Protein AF-A0A402D3V8-F1 (afdb_monomer_lite)

Foldseek 3Di:
DEWEAELLRKTKDFDWPVQVVLLVVQDPPVLVQVLQCVQWVFHWDADDDPVSVVCVVTTVGIIMTNGQWDDDPFKTKGWGHNVSCLVSCVSSVNFKDKYKYFYDPAPPKDKPLFDWDADPVRGTITIDMDGNDCPDDDPSVVVDPDPDRGIIMIMGGDDPVLVCQQVVQLCCLLCVLLVVLLVLLVVLVVCVVVVVDDLLVSVVVSVVVLVVSLLSSLLSLLLSLQPSPVVSNVSHVDDDPPPFAVSLCCSQLSSLVSSLSSQLSNLVSVCVVDPPLPDSVCSNLVSVLVSLQCVLVSLQSSLLSCCVPDVVVSVVSNVVSVVSNVVSCVSPWAFWFWFDDDDLQVLQQLLCVVLVHDREIEIEHDGSVLQAQDWAQDPPRYIYGRPNVQVQAFPLLVSLRSQLRSLCVSVVVVVVLVVLVVVLVVVLSVLVVVCVVVVPRSSVNSVVNSVSVLVSQQVQLVSLQVSSLSSLVRSCVSRVCLLSNLLSLLLSCVSSPHDQDDDPVCSSNHSHHRSVVSLVSSCVSSVHDPVSSVVSNVSSVDGHDHHGGDRPRDPPPDGGDID

Radius of gyration: 33.81 Å; chains: 1; bounding box: 90×53×95 Å

Sequence (563 aa):
MRVVVDRQGWAMVMLDRDGGDALLASSSPAEVDRALARSIGGSVRPLGGWSGRQMARNWSVVRRSNDWLHRTGLRAQGVVNPDPLRPLMRAAHILYLVVEVSPRNAPNFHLSGAYPERMASGNVYYRRAYFEYPELPGLIGRLRRAPKPPAVTVQAGYTRADLIGVCAPLALVLLLPLAITFWMRARALRAMAAEEVDSATALFGFNRFLQQITLVVWLLWLPLNYGLGLRAILEFFWDGPLNFIPLPFLAYYLPALTTVACTVIAAPVFRRVWDKQFASENVVKDSLLALAMFLPVVFYSVAASCFLDNPYAAAGWAAAGLAVRQGVQRLGRRPVLRVTGGELFEAAQRFSSASGLPPADVLVLPGAAGSFANAFATTGNRVLLTKYLVDALSKREVNAIMAHEMTHLKHKHPMILGATYLASAALSIGAAFWAAMHHVPAAWLGVIQAAVLILSMLGQTMLGRAFERVADAGALALTGDPEACISGLGKITRLNRMPMEWGKWDRYWLTHPSTSQRFREIAKRGGMSEEQVTAAMQAAGGETTGERYNIVVRSAAAPAPVV

Organism: NCBI:txid2219043

pLDDT: mean 80.5, std 12.79, range [36.09, 96.88]

InterPro domains:
  IPR001915 Peptidase M48 [PF01435] (348-524)
  IPR050083 Membrane-localized HtpX protease [PTHR43221] (270-524)

Structure (mmCIF, N/CA/C/O backbone):
data_AF-A0A402D3V8-F1
#
_entry.id   AF-A0A402D3V8-F1
#
loop_
_atom_site.group_PDB
_atom_site.id
_atom_site.type_symbol
_atom_site.label_atom_id
_atom_site.label_alt_id
_atom_site.label_comp_id
_atom_site.label_asym_id
_atom_site.label_entity_id
_atom_site.label_seq_id
_atom_site.pdbx_PDB_ins_code
_atom_site.Cartn_x
_atom_site.Cartn_y
_atom_site.Cartn_z
_atom_site.occupancy
_atom_site.B_iso_or_equiv
_atom_site.auth_seq_id
_atom_site.auth_comp_id
_atom_site.auth_asym_id
_atom_site.auth_atom_id
_atom_site.pdbx_PDB_model_num
ATOM 1 N N . MET A 1 1 ? 32.289 9.366 -35.845 1.00 80.44 1 MET A N 1
ATOM 2 C CA . MET A 1 1 ? 30.870 8.967 -35.685 1.00 80.44 1 MET A CA 1
ATOM 3 C C . MET A 1 1 ? 30.700 8.146 -34.418 1.00 80.44 1 MET A C 1
ATOM 5 O O . MET A 1 1 ? 31.303 7.093 -34.272 1.00 80.44 1 MET A O 1
ATOM 9 N N . ARG A 1 2 ? 29.852 8.594 -33.499 1.00 80.81 2 ARG A N 1
ATOM 10 C CA . ARG A 1 2 ? 29.475 7.828 -32.312 1.00 80.81 2 ARG A CA 1
ATOM 11 C C . ARG A 1 2 ? 28.018 7.394 -32.431 1.00 80.81 2 ARG A C 1
ATOM 13 O O . ARG A 1 2 ? 27.157 8.213 -32.726 1.00 80.81 2 ARG A O 1
ATOM 20 N N . VAL A 1 3 ? 27.757 6.116 -32.194 1.00 78.56 3 VAL A N 1
ATOM 21 C CA . VAL A 1 3 ? 26.425 5.515 -32.129 1.00 78.56 3 VAL A CA 1
ATOM 22 C C . VAL A 1 3 ? 26.185 5.082 -30.687 1.00 78.56 3 VAL A C 1
ATOM 24 O O . VAL A 1 3 ? 26.728 4.084 -30.212 1.00 78.56 3 VAL A O 1
ATOM 27 N N . VAL A 1 4 ? 25.400 5.863 -29.955 1.00 74.44 4 VAL A N 1
ATOM 28 C CA . VAL A 1 4 ? 24.965 5.491 -28.606 1.00 74.44 4 VAL A CA 1
ATOM 29 C C . VAL A 1 4 ? 23.659 4.739 -28.738 1.00 74.44 4 VAL A C 1
ATOM 31 O O . VAL A 1 4 ? 22.684 5.286 -29.245 1.00 74.44 4 VAL A O 1
ATOM 34 N N . VAL A 1 5 ? 23.656 3.494 -28.283 1.00 71.19 5 VAL A N 1
ATOM 35 C CA . VAL A 1 5 ? 22.480 2.633 -28.308 1.00 71.19 5 VAL A CA 1
ATOM 36 C C . VAL A 1 5 ? 21.883 2.614 -26.914 1.00 71.19 5 VAL A C 1
ATOM 38 O O . VAL A 1 5 ? 22.578 2.291 -25.948 1.00 71.19 5 VAL A O 1
ATOM 41 N N . ASP A 1 6 ? 20.617 2.992 -26.792 1.00 65.31 6 ASP A N 1
ATOM 42 C CA . ASP A 1 6 ? 19.901 2.886 -25.525 1.00 65.31 6 ASP A CA 1
ATOM 43 C C . ASP A 1 6 ? 19.211 1.521 -25.351 1.00 65.31 6 ASP A C 1
ATOM 45 O O . ASP A 1 6 ? 19.236 0.655 -26.228 1.00 65.31 6 ASP A O 1
ATOM 49 N N . ARG A 1 7 ? 18.597 1.320 -24.179 1.00 59.62 7 ARG A N 1
ATOM 50 C CA . ARG A 1 7 ? 17.886 0.082 -23.818 1.00 59.62 7 ARG A CA 1
ATOM 51 C C . ARG A 1 7 ? 16.692 -0.240 -24.721 1.00 59.62 7 ARG A C 1
ATOM 53 O O . ARG A 1 7 ? 16.308 -1.401 -24.793 1.00 59.62 7 ARG A O 1
ATOM 60 N N . GLN A 1 8 ? 16.108 0.766 -25.368 1.00 54.56 8 GLN A N 1
ATOM 61 C CA . GLN A 1 8 ? 14.915 0.649 -26.213 1.00 54.56 8 GLN A CA 1
ATOM 62 C C . GLN A 1 8 ? 15.286 0.367 -27.672 1.00 54.56 8 GLN A C 1
ATOM 64 O O . GLN A 1 8 ? 14.423 0.327 -28.545 1.00 54.56 8 GLN A O 1
ATOM 69 N N . GLY A 1 9 ? 16.581 0.185 -27.947 1.00 60.47 9 GLY A N 1
ATOM 70 C CA . GLY A 1 9 ? 17.087 0.015 -29.294 1.00 60.47 9 GLY A CA 1
ATOM 71 C C . GLY A 1 9 ? 17.094 1.314 -30.093 1.00 60.47 9 GLY A C 1
ATOM 72 O O . GLY A 1 9 ? 17.240 1.266 -31.313 1.00 60.47 9 GLY A O 1
ATOM 73 N N . TRP A 1 10 ? 16.976 2.484 -29.457 1.00 71.06 10 TRP A N 1
ATOM 74 C CA . TRP A 1 10 ? 17.205 3.739 -30.165 1.00 71.06 10 TRP A CA 1
ATOM 75 C C . TRP A 1 10 ? 18.703 3.930 -30.358 1.00 71.06 10 TRP A C 1
ATOM 77 O O . TRP A 1 10 ? 19.503 3.701 -29.448 1.00 71.06 10 TRP A O 1
ATOM 87 N N . ALA A 1 11 ? 19.085 4.376 -31.550 1.00 76.06 11 ALA A N 1
ATOM 88 C CA . ALA A 1 11 ? 20.433 4.845 -31.818 1.00 76.06 11 ALA A CA 1
ATOM 89 C C . ALA A 1 11 ? 20.436 6.365 -31.850 1.00 76.06 11 ALA A C 1
ATOM 91 O O . ALA A 1 11 ? 19.749 6.998 -32.653 1.00 76.06 11 ALA A O 1
ATOM 92 N N . MET A 1 12 ? 21.273 6.951 -31.008 1.00 81.50 12 MET A N 1
ATOM 93 C CA . MET A 1 12 ? 21.711 8.320 -31.171 1.00 81.50 12 MET A CA 1
ATOM 94 C C . MET A 1 12 ? 23.014 8.315 -31.958 1.00 81.50 12 MET A C 1
ATOM 96 O O . MET A 1 12 ? 24.049 7.850 -31.479 1.00 81.50 12 MET A O 1
ATOM 100 N N . VAL A 1 13 ? 22.942 8.826 -33.179 1.00 83.38 13 VAL A N 1
ATOM 101 C CA . VAL A 1 13 ? 24.064 8.932 -34.102 1.00 83.38 13 VAL A CA 1
ATOM 102 C C . VAL A 1 13 ? 24.602 10.350 -34.049 1.00 83.38 13 VAL A C 1
ATOM 104 O O . VAL A 1 13 ? 23.861 11.311 -34.258 1.00 83.38 13 VAL A O 1
ATOM 107 N N . MET A 1 14 ? 25.890 10.479 -33.758 1.00 85.19 14 MET A N 1
ATOM 108 C CA . MET A 1 14 ? 26.555 11.762 -33.603 1.00 85.19 14 MET A CA 1
ATOM 109 C C . MET A 1 14 ? 27.819 11.833 -34.449 1.00 85.19 14 MET A C 1
ATOM 111 O O . MET A 1 14 ? 28.616 10.888 -34.475 1.00 85.19 14 MET A O 1
ATOM 115 N N . LEU A 1 15 ? 28.020 12.965 -35.111 1.00 84.44 15 LEU A N 1
ATOM 116 C CA . LEU A 1 15 ? 29.289 13.316 -35.740 1.00 84.44 15 LEU A CA 1
ATOM 117 C C . LEU A 1 15 ? 29.973 14.365 -34.877 1.00 84.44 15 LEU A C 1
ATOM 119 O O . LEU A 1 15 ? 29.331 15.311 -34.408 1.00 84.44 15 LEU A O 1
ATOM 123 N N . ASP A 1 16 ? 31.250 14.117 -34.597 1.00 84.50 16 ASP A N 1
ATOM 124 C CA . ASP A 1 16 ? 32.113 15.057 -33.896 1.00 84.50 16 ASP A CA 1
ATOM 125 C C . ASP A 1 16 ? 32.104 16.395 -34.628 1.00 84.50 16 ASP A C 1
ATOM 127 O O . ASP A 1 16 ? 31.844 16.448 -35.831 1.00 84.50 16 ASP A O 1
ATOM 131 N N . ARG A 1 17 ? 32.335 17.474 -33.883 1.00 83.12 17 ARG A N 1
ATOM 132 C CA . ARG A 1 17 ? 32.151 18.827 -34.398 1.00 83.12 17 ARG A CA 1
ATOM 133 C C . ARG A 1 17 ? 32.930 19.063 -35.693 1.00 83.12 17 ARG A C 1
ATOM 135 O O . ARG A 1 17 ? 32.301 19.346 -36.707 1.00 83.12 17 ARG A O 1
ATOM 142 N N . ASP A 1 18 ? 34.235 18.811 -35.667 1.00 82.81 18 ASP A N 1
ATOM 143 C CA . ASP A 1 18 ? 35.140 19.037 -36.797 1.00 82.81 18 ASP A CA 1
ATOM 144 C C . ASP A 1 18 ? 34.750 18.196 -38.024 1.00 82.81 18 ASP A C 1
ATOM 146 O O . ASP A 1 18 ? 34.590 18.726 -39.125 1.00 82.81 18 ASP A O 1
ATOM 150 N N . GLY A 1 19 ? 34.521 16.889 -37.840 1.00 81.62 19 GLY A N 1
ATOM 151 C CA . GLY A 1 19 ? 34.125 15.999 -38.931 1.00 81.62 19 GLY A CA 1
ATOM 152 C C . GLY A 1 19 ? 32.736 16.301 -39.505 1.00 81.62 19 GLY A C 1
ATOM 153 O O . GLY A 1 19 ? 32.536 16.234 -40.718 1.00 81.62 19 GLY A O 1
ATOM 154 N N . GLY A 1 20 ? 31.759 16.635 -38.660 1.00 84.25 20 GLY A N 1
ATOM 155 C CA . GLY A 1 20 ? 30.408 16.953 -39.119 1.00 84.25 20 GLY A CA 1
ATOM 156 C C . GLY A 1 20 ? 30.300 18.339 -39.760 1.00 84.25 20 GLY A C 1
ATOM 157 O O . GLY A 1 20 ? 29.585 18.469 -40.750 1.00 84.25 20 GLY A O 1
ATOM 158 N N . ASP A 1 21 ? 31.049 19.338 -39.280 1.00 86.38 21 ASP A N 1
ATOM 159 C CA . ASP A 1 21 ? 31.092 20.672 -39.892 1.00 86.38 21 ASP A CA 1
ATOM 160 C C . ASP A 1 21 ? 31.732 20.600 -41.291 1.00 86.38 21 ASP A C 1
ATOM 162 O O . ASP A 1 21 ? 31.198 21.167 -42.243 1.00 86.38 21 ASP A O 1
ATOM 166 N N . ALA A 1 22 ? 32.801 19.810 -41.462 1.00 85.50 22 ALA A N 1
ATOM 167 C CA . ALA A 1 22 ? 33.422 19.566 -42.769 1.00 85.50 22 ALA A CA 1
ATOM 168 C C . ALA A 1 22 ? 32.474 18.872 -43.772 1.00 85.50 22 ALA A C 1
ATOM 170 O O . ALA A 1 22 ? 32.448 19.206 -44.961 1.00 85.50 22 ALA A O 1
ATOM 171 N N . LEU A 1 23 ? 31.655 17.924 -43.304 1.00 86.31 23 LEU A N 1
ATOM 172 C CA . LEU A 1 23 ? 30.643 17.266 -44.140 1.00 86.31 23 LEU A CA 1
ATOM 173 C C . LEU A 1 23 ? 29.506 18.217 -44.528 1.00 86.31 23 LEU A C 1
ATOM 175 O O . LEU A 1 23 ? 29.056 18.190 -45.668 1.00 86.31 23 LEU A O 1
ATOM 179 N N . LEU A 1 24 ? 29.056 19.070 -43.608 1.00 87.31 24 LEU A N 1
ATOM 180 C CA . LEU A 1 24 ? 28.007 20.059 -43.878 1.00 87.31 24 LEU A CA 1
ATOM 181 C C . LEU A 1 24 ? 28.493 21.222 -44.755 1.00 87.31 24 LEU A C 1
ATOM 183 O O . LEU A 1 24 ? 27.687 21.833 -45.451 1.00 87.31 24 LEU A O 1
ATOM 187 N N . ALA A 1 25 ? 29.795 21.520 -44.749 1.00 87.75 25 ALA A N 1
ATOM 188 C CA . ALA A 1 25 ? 30.399 22.510 -45.638 1.00 87.75 25 ALA A CA 1
ATOM 189 C C . ALA A 1 25 ? 30.520 22.014 -47.092 1.00 87.75 25 ALA A C 1
ATOM 191 O O . ALA A 1 25 ? 30.508 22.819 -48.019 1.00 87.75 25 ALA A O 1
ATOM 192 N N . SER A 1 26 ? 30.635 20.697 -47.295 1.00 87.25 26 SER A N 1
ATOM 193 C CA . SER A 1 26 ? 30.860 20.072 -48.610 1.00 87.25 26 SER A CA 1
ATOM 194 C C . SER A 1 26 ? 29.634 19.353 -49.184 1.00 87.25 26 SER A C 1
ATOM 196 O O . SER A 1 26 ? 29.667 18.916 -50.331 1.00 87.25 26 SER A O 1
ATOM 198 N N . SER A 1 27 ? 28.564 19.173 -48.406 1.00 89.69 27 SER A N 1
ATOM 199 C CA . SER A 1 27 ? 27.360 18.422 -48.790 1.00 89.69 27 SER A CA 1
ATOM 200 C C . SER A 1 27 ? 26.110 18.996 -48.126 1.00 89.69 27 SER A C 1
ATOM 202 O O . SER A 1 27 ? 26.175 19.595 -47.054 1.00 89.69 27 SER A O 1
ATOM 204 N N . SER A 1 28 ? 24.934 18.776 -48.719 1.00 89.75 28 SER A N 1
ATOM 205 C CA . SER A 1 28 ? 23.685 19.253 -48.117 1.00 89.75 28 SER A CA 1
ATOM 206 C C . SER A 1 28 ? 23.319 18.461 -46.846 1.00 89.75 28 SER A C 1
ATOM 208 O O . SER A 1 28 ? 23.566 17.250 -46.771 1.00 89.75 28 SER A O 1
ATOM 210 N N . PRO A 1 29 ? 22.632 19.076 -45.859 1.00 86.25 29 PRO A N 1
ATOM 211 C CA . PRO A 1 29 ? 22.169 18.366 -44.662 1.00 86.25 29 PRO A CA 1
ATOM 212 C C . PRO A 1 29 ? 21.323 17.121 -44.975 1.00 86.25 29 PRO A C 1
ATOM 214 O O . PRO A 1 29 ? 21.417 16.109 -44.283 1.00 86.25 29 PRO A O 1
ATOM 217 N N . ALA A 1 30 ? 20.533 17.164 -46.053 1.00 88.06 30 ALA A N 1
ATOM 218 C CA . ALA A 1 30 ? 19.716 16.038 -46.497 1.00 88.06 30 ALA A CA 1
ATOM 219 C C . ALA A 1 30 ? 20.557 14.861 -47.029 1.00 88.06 30 ALA A C 1
ATOM 221 O O . ALA A 1 30 ? 20.174 13.702 -46.868 1.00 88.06 30 ALA A O 1
ATOM 222 N N . GLU A 1 31 ? 21.701 15.125 -47.663 1.00 89.25 31 GLU A N 1
ATOM 223 C CA . GLU A 1 31 ? 22.620 14.079 -48.126 1.00 89.25 31 GLU A CA 1
ATOM 224 C C . GLU A 1 31 ? 23.343 13.407 -46.969 1.00 89.25 31 GLU A C 1
ATOM 226 O O . GLU A 1 31 ? 23.417 12.175 -46.944 1.00 89.25 31 GLU A O 1
ATOM 231 N N . VAL A 1 32 ? 23.790 14.199 -45.992 1.00 87.62 32 VAL A N 1
ATOM 232 C CA . VAL A 1 32 ? 24.375 13.691 -44.747 1.00 87.62 32 VAL A CA 1
ATOM 233 C C . VAL A 1 32 ? 23.360 12.809 -44.015 1.00 87.62 32 VAL A C 1
ATOM 235 O O . VAL A 1 32 ? 23.681 11.678 -43.653 1.00 87.62 32 VAL A O 1
ATOM 238 N N . ASP A 1 33 ? 22.106 13.247 -43.890 1.00 88.69 33 ASP A N 1
ATOM 239 C CA . ASP A 1 33 ? 21.047 12.469 -43.235 1.00 88.69 33 ASP A CA 1
ATOM 240 C C . ASP A 1 33 ? 20.728 11.166 -43.980 1.00 88.69 33 ASP A C 1
ATOM 242 O O . ASP A 1 33 ? 20.623 10.107 -43.359 1.00 88.69 33 ASP A O 1
ATOM 246 N N . ARG A 1 34 ? 20.649 11.193 -45.318 1.00 90.38 34 ARG A N 1
ATOM 247 C CA . ARG A 1 34 ? 20.466 9.974 -46.127 1.00 90.38 34 ARG A CA 1
ATOM 248 C C . ARG A 1 34 ? 21.637 9.002 -45.983 1.00 90.38 34 ARG A C 1
ATOM 250 O O . ARG A 1 34 ? 21.422 7.790 -45.937 1.00 90.38 34 ARG A O 1
ATOM 257 N N . ALA A 1 35 ? 22.869 9.503 -45.926 1.00 88.56 35 ALA A N 1
ATOM 258 C CA . ALA A 1 35 ? 24.051 8.672 -45.720 1.00 88.56 35 ALA A CA 1
ATOM 259 C C . ALA A 1 35 ? 24.089 8.068 -44.308 1.00 88.56 35 ALA A C 1
ATOM 261 O O . ALA A 1 35 ? 24.413 6.888 -44.163 1.00 88.56 35 ALA A O 1
ATOM 262 N N . LEU A 1 36 ? 23.700 8.826 -43.280 1.00 88.12 36 LEU A N 1
ATOM 263 C CA . LEU A 1 36 ? 23.583 8.325 -41.910 1.00 88.12 36 LEU A CA 1
ATOM 264 C C . LEU A 1 36 ? 22.475 7.274 -41.776 1.00 88.12 36 LEU A C 1
ATOM 266 O O . LEU A 1 36 ? 22.724 6.229 -41.182 1.00 88.12 36 LEU A O 1
ATOM 270 N N . ALA A 1 37 ? 21.307 7.498 -42.386 1.00 87.75 37 ALA A N 1
ATOM 271 C CA . ALA A 1 37 ? 20.210 6.527 -42.437 1.00 87.75 37 ALA A CA 1
ATOM 272 C C . ALA A 1 37 ? 20.652 5.186 -43.040 1.00 87.75 37 ALA A C 1
ATOM 274 O O . ALA A 1 37 ? 20.504 4.123 -42.435 1.00 87.75 37 ALA A O 1
ATOM 275 N N . ARG A 1 38 ? 21.287 5.231 -44.217 1.00 88.38 38 ARG A N 1
ATOM 276 C CA . ARG A 1 38 ? 21.820 4.023 -44.863 1.00 88.38 38 ARG A CA 1
ATOM 277 C C . ARG A 1 38 ? 22.933 3.371 -44.050 1.00 88.38 38 ARG A C 1
ATOM 279 O O . ARG A 1 38 ? 23.053 2.152 -44.082 1.00 88.38 38 ARG A O 1
ATOM 286 N N . SER A 1 39 ? 23.730 4.165 -43.333 1.00 86.94 39 SER A N 1
ATOM 287 C CA . SER A 1 39 ? 24.835 3.638 -42.532 1.00 86.94 39 SER A CA 1
ATOM 288 C C . SER A 1 39 ? 24.378 2.835 -41.318 1.00 86.94 39 SER A C 1
ATOM 290 O O . SER A 1 39 ? 25.107 1.963 -40.861 1.00 86.94 39 SER A O 1
ATOM 292 N N . ILE A 1 40 ? 23.192 3.115 -40.783 1.00 84.94 40 ILE A N 1
ATOM 293 C CA . ILE A 1 40 ? 22.636 2.374 -39.643 1.00 84.94 40 ILE A CA 1
ATOM 294 C C . ILE A 1 40 ? 21.580 1.344 -40.056 1.00 84.94 40 ILE A C 1
ATOM 296 O O . ILE A 1 40 ? 21.219 0.502 -39.245 1.00 84.94 40 ILE A O 1
ATOM 300 N N . GLY A 1 41 ? 21.085 1.402 -41.298 1.00 82.44 41 GLY A N 1
ATOM 301 C CA . GLY A 1 41 ? 20.021 0.518 -41.777 1.00 82.44 41 GLY A CA 1
ATOM 302 C C . GLY A 1 41 ? 18.619 0.927 -41.311 1.00 82.44 41 GLY A C 1
ATOM 303 O O . GLY A 1 41 ? 17.766 0.065 -41.159 1.00 82.44 41 GLY A O 1
ATOM 304 N N . GLY A 1 42 ? 18.377 2.223 -41.080 1.00 84.56 42 GLY A N 1
ATOM 305 C CA . GLY A 1 42 ? 17.095 2.750 -40.595 1.00 84.56 42 GLY A CA 1
ATOM 306 C C . GLY A 1 42 ? 16.933 4.245 -40.875 1.00 84.56 42 GLY A C 1
ATOM 307 O O . GLY A 1 42 ? 17.812 4.887 -41.447 1.00 84.56 42 GLY A O 1
ATOM 308 N N . SER A 1 43 ? 15.809 4.833 -40.481 1.00 86.00 43 SER A N 1
ATOM 309 C CA . SER A 1 43 ? 15.558 6.269 -40.606 1.00 86.00 43 SER A CA 1
ATOM 310 C C . SER A 1 43 ? 16.320 7.079 -39.552 1.00 86.00 43 SER A C 1
ATOM 312 O O . SER A 1 43 ? 16.531 6.631 -38.426 1.00 86.00 43 SER A O 1
ATOM 314 N N . VAL A 1 44 ? 16.715 8.308 -39.896 1.00 87.06 44 VAL A N 1
ATOM 315 C CA . VAL A 1 44 ? 17.303 9.264 -38.947 1.00 87.06 44 VAL A CA 1
ATOM 316 C C . VAL A 1 44 ? 16.493 10.550 -38.907 1.00 87.06 44 VAL A C 1
ATOM 318 O O . VAL A 1 44 ? 15.982 11.004 -39.928 1.00 87.06 44 VAL A O 1
ATOM 321 N N . ARG A 1 45 ? 16.375 11.155 -37.722 1.00 85.69 45 ARG A N 1
ATOM 322 C CA . ARG A 1 45 ? 15.715 12.453 -37.519 1.00 85.69 45 ARG A CA 1
ATOM 323 C C . ARG A 1 45 ? 16.537 13.354 -36.593 1.00 85.69 45 ARG A C 1
ATOM 325 O O . ARG A 1 45 ? 17.214 12.827 -35.707 1.00 85.69 45 ARG A O 1
ATOM 332 N N . PRO A 1 46 ? 16.497 14.689 -36.751 1.00 81.50 46 PRO A N 1
ATOM 333 C CA . PRO A 1 46 ? 17.140 15.619 -35.824 1.00 81.50 46 PRO A CA 1
ATOM 334 C C . PRO A 1 46 ? 16.662 15.432 -34.380 1.00 81.50 46 PRO A C 1
ATOM 336 O O . PRO A 1 46 ? 15.475 15.213 -34.129 1.00 81.50 46 PRO A O 1
ATOM 339 N N . LEU A 1 47 ? 17.585 15.535 -33.422 1.00 75.00 47 LEU A N 1
ATOM 340 C CA . LEU A 1 47 ? 17.256 15.496 -31.998 1.00 75.00 47 LEU A CA 1
ATOM 341 C C . LEU A 1 47 ? 16.813 16.896 -31.526 1.00 75.00 47 LEU A C 1
ATOM 343 O O . LEU A 1 47 ? 17.627 17.813 -31.457 1.00 75.00 47 LEU A O 1
ATOM 347 N N . GLY A 1 48 ? 15.524 17.068 -31.220 1.00 63.50 48 GLY A N 1
ATOM 348 C CA . GLY A 1 48 ? 14.961 18.329 -30.711 1.00 63.50 48 GLY A CA 1
ATOM 349 C C . GLY A 1 48 ? 15.003 18.470 -29.179 1.00 63.50 48 GLY A C 1
ATOM 350 O O . GLY A 1 48 ? 15.259 17.505 -28.462 1.00 63.50 48 GLY A O 1
ATOM 351 N N . GLY A 1 49 ? 14.703 19.672 -28.666 1.00 64.81 49 GLY A N 1
ATOM 352 C CA . GLY A 1 49 ? 14.502 19.936 -27.230 1.00 64.81 49 GLY A CA 1
ATOM 353 C C . GLY A 1 49 ? 15.745 20.397 -26.449 1.00 64.81 49 GLY A C 1
ATOM 354 O O . GLY A 1 49 ? 16.703 20.927 -27.012 1.00 64.81 49 GLY A O 1
ATOM 355 N N . TRP A 1 50 ? 15.709 20.255 -25.117 1.00 49.56 50 TRP A N 1
ATOM 356 C CA . TRP A 1 50 ? 16.793 20.683 -24.214 1.00 49.56 50 TRP A CA 1
ATOM 357 C C . TRP A 1 50 ? 18.065 19.830 -24.363 1.00 49.56 50 TRP A C 1
ATOM 359 O O . TRP A 1 50 ? 19.165 20.377 -24.427 1.00 49.56 50 TRP A O 1
ATOM 369 N N . SER A 1 51 ? 17.913 18.514 -24.533 1.00 55.75 51 SER A N 1
ATOM 370 C CA . SER A 1 51 ? 19.015 17.565 -24.746 1.00 55.75 51 SER A CA 1
ATOM 371 C C . SER A 1 51 ? 19.796 17.842 -26.035 1.00 55.75 51 SER A C 1
ATOM 373 O O . SER A 1 51 ? 21.024 17.894 -26.004 1.00 55.75 51 SER A O 1
ATOM 375 N N . GLY A 1 52 ? 19.109 18.118 -27.149 1.00 60.09 52 GLY A N 1
ATOM 376 C CA . GLY A 1 52 ? 19.756 18.507 -28.409 1.00 60.09 52 GLY A CA 1
ATOM 377 C C . GLY A 1 52 ? 20.629 19.761 -28.265 1.00 60.09 52 GLY A C 1
ATOM 378 O O . GLY A 1 52 ? 21.765 19.783 -28.736 1.00 60.09 52 GLY A O 1
ATOM 379 N N . ARG A 1 53 ? 20.152 20.775 -27.525 1.00 61.00 53 ARG A N 1
ATOM 380 C CA . ARG A 1 53 ? 20.903 22.020 -27.268 1.00 61.00 53 ARG A CA 1
ATOM 381 C C . ARG A 1 53 ? 22.143 21.814 -26.398 1.00 61.00 53 ARG A C 1
ATOM 383 O O . ARG A 1 53 ? 23.161 22.458 -26.632 1.00 61.00 53 ARG A O 1
ATOM 390 N N . GLN A 1 54 ? 22.080 20.925 -25.409 1.00 65.00 54 GLN A N 1
ATOM 391 C CA . GLN A 1 54 ? 23.231 20.614 -24.557 1.00 65.00 54 GLN A CA 1
ATOM 392 C C . GLN A 1 54 ? 24.330 19.874 -25.337 1.00 65.00 54 GLN A C 1
ATOM 394 O O . GLN A 1 54 ? 25.517 20.142 -25.147 1.00 65.00 54 GLN A O 1
ATOM 399 N N . MET A 1 55 ? 23.936 18.969 -26.238 1.00 65.50 55 MET A N 1
ATOM 400 C CA . MET A 1 55 ? 24.863 18.151 -27.027 1.00 65.50 55 MET A CA 1
ATOM 401 C C . MET A 1 55 ? 25.524 18.915 -28.180 1.00 65.50 55 MET A C 1
ATOM 403 O O . MET A 1 55 ? 26.656 18.594 -28.538 1.00 65.50 55 MET A O 1
ATOM 407 N N . ALA A 1 56 ? 24.887 19.974 -28.682 1.00 63.69 56 ALA A N 1
ATOM 408 C CA . ALA A 1 56 ? 25.422 20.835 -29.741 1.00 63.69 56 ALA A CA 1
ATOM 409 C C . ALA A 1 56 ? 26.749 21.548 -29.386 1.00 63.69 56 ALA A C 1
ATOM 411 O O . ALA A 1 56 ? 27.373 22.155 -30.250 1.00 63.69 56 ALA A O 1
ATOM 412 N N . ARG A 1 57 ? 27.216 21.488 -28.127 1.00 67.75 57 ARG A N 1
ATOM 413 C CA . ARG A 1 57 ? 28.519 22.053 -27.724 1.00 67.75 57 ARG A CA 1
ATOM 414 C C . ARG A 1 57 ? 29.713 21.279 -28.301 1.00 67.75 57 ARG A C 1
ATOM 416 O O . ARG A 1 57 ? 30.695 21.905 -28.696 1.00 67.75 57 ARG A O 1
ATOM 423 N N . ASN A 1 58 ? 29.605 19.949 -28.378 1.00 73.44 58 ASN A N 1
ATOM 424 C CA . ASN A 1 58 ? 30.704 19.046 -28.761 1.00 73.44 58 ASN A CA 1
ATOM 425 C C . ASN A 1 58 ? 30.422 18.243 -30.048 1.00 73.44 58 ASN A C 1
ATOM 427 O O . ASN A 1 58 ? 31.309 17.546 -30.536 1.00 73.44 58 ASN A O 1
ATOM 431 N N . TRP A 1 59 ? 29.201 18.317 -30.586 1.00 80.94 59 TRP A N 1
ATOM 432 C CA . TRP A 1 59 ? 28.744 17.533 -31.737 1.00 80.94 59 TRP A CA 1
ATOM 433 C C . TRP A 1 59 ? 28.010 18.447 -32.721 1.00 80.94 59 TRP A C 1
ATOM 435 O O . TRP A 1 59 ? 27.134 19.203 -32.303 1.00 80.94 59 TRP A O 1
ATOM 445 N N . SER A 1 60 ? 28.339 18.369 -34.010 1.00 80.44 60 SER A N 1
ATOM 446 C CA . SER A 1 60 ? 27.739 19.208 -35.065 1.00 80.44 60 SER A CA 1
ATOM 447 C C . SER A 1 60 ? 26.526 18.551 -35.725 1.00 80.44 60 SER A C 1
ATOM 449 O O . SER A 1 60 ? 25.561 19.224 -36.087 1.00 80.44 60 SER A O 1
ATOM 451 N N . VAL A 1 61 ? 26.507 17.217 -35.807 1.00 81.19 61 VAL A N 1
ATOM 452 C CA . VAL A 1 61 ? 25.351 16.454 -36.294 1.00 81.19 61 VAL A CA 1
ATOM 453 C C . VAL A 1 61 ? 24.891 15.499 -35.209 1.00 81.19 61 VAL A C 1
ATOM 455 O O . VAL A 1 61 ? 25.626 14.595 -34.829 1.00 81.19 61 VAL A O 1
ATOM 458 N N . VAL A 1 62 ? 23.657 15.678 -34.735 1.00 82.94 62 VAL A N 1
ATOM 459 C CA . VAL A 1 62 ? 23.000 14.769 -33.786 1.00 82.94 62 VAL A CA 1
ATOM 460 C C . VAL A 1 62 ? 21.694 14.286 -34.397 1.00 82.94 62 VAL A C 1
ATOM 462 O O . VAL A 1 62 ? 20.817 15.082 -34.758 1.00 82.94 62 VAL A O 1
ATOM 465 N N . ARG A 1 63 ? 21.574 12.969 -34.538 1.00 84.44 63 ARG A N 1
ATOM 466 C CA . ARG A 1 63 ? 20.409 12.297 -35.102 1.00 84.44 63 ARG A CA 1
ATOM 467 C C . ARG A 1 63 ? 19.946 11.162 -34.211 1.00 84.44 63 ARG A C 1
ATOM 469 O O . ARG A 1 63 ? 20.738 10.531 -33.519 1.00 84.44 63 ARG A O 1
ATOM 476 N N . ARG A 1 64 ? 18.650 10.889 -34.266 1.00 83.56 64 ARG A N 1
ATOM 477 C CA . ARG A 1 64 ? 18.000 9.763 -33.608 1.00 83.56 64 ARG A CA 1
ATOM 478 C C . ARG A 1 64 ? 17.427 8.812 -34.652 1.00 83.56 64 ARG A C 1
ATOM 480 O O . ARG A 1 64 ? 16.813 9.271 -35.612 1.00 83.56 64 ARG A O 1
ATOM 487 N N . SER A 1 65 ? 17.583 7.516 -34.417 1.00 81.38 65 SER A N 1
ATOM 488 C CA . SER A 1 65 ? 16.951 6.436 -35.170 1.00 81.38 65 SER A CA 1
ATOM 489 C C . SER A 1 65 ? 16.254 5.461 -34.232 1.00 81.38 65 SER A C 1
ATOM 491 O O . SER A 1 65 ? 16.778 5.162 -33.158 1.00 81.38 65 SER A O 1
ATOM 493 N N . ASN A 1 66 ? 15.088 4.967 -34.649 1.00 75.94 66 ASN A N 1
ATOM 494 C CA . ASN A 1 66 ? 14.272 4.030 -33.871 1.00 75.94 66 ASN A CA 1
ATOM 495 C C . ASN A 1 66 ? 14.085 2.676 -34.580 1.00 75.94 66 ASN A C 1
ATOM 497 O O . ASN A 1 66 ? 13.510 1.765 -34.001 1.00 75.94 66 ASN A O 1
ATOM 501 N N . ASP A 1 67 ? 14.526 2.552 -35.830 1.00 75.94 67 ASP A N 1
ATOM 502 C CA . ASP A 1 67 ? 14.145 1.488 -36.767 1.00 75.94 67 ASP A CA 1
ATOM 503 C C . ASP A 1 67 ? 15.359 0.778 -37.387 1.00 75.94 67 ASP A C 1
ATOM 505 O O . ASP A 1 67 ? 15.275 0.223 -38.474 1.00 75.94 67 ASP A O 1
ATOM 509 N N . TRP A 1 68 ? 16.495 0.795 -36.689 1.00 80.31 68 TRP A N 1
ATOM 510 C CA . TRP A 1 68 ? 17.764 0.217 -37.150 1.00 80.31 68 TRP A CA 1
ATOM 511 C C . TRP A 1 68 ? 18.103 -1.141 -36.493 1.00 80.31 68 TRP A C 1
ATOM 513 O O . TRP A 1 68 ? 19.000 -1.855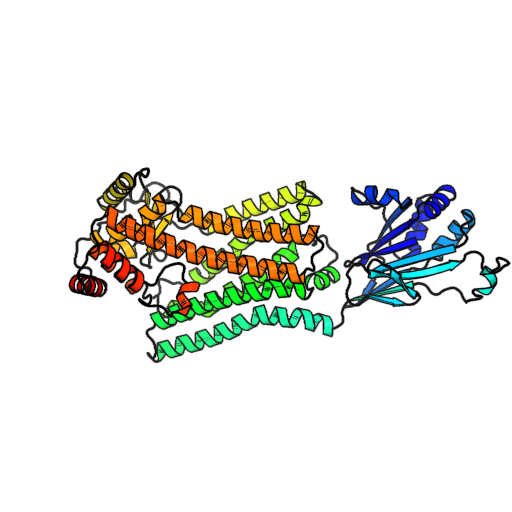 -36.944 1.00 80.31 68 TRP A O 1
ATOM 523 N N . LEU A 1 69 ? 17.399 -1.504 -35.412 1.00 79.38 69 LEU A N 1
ATOM 524 C CA . LEU A 1 69 ? 17.499 -2.800 -34.736 1.00 79.38 69 LEU A CA 1
ATOM 525 C C . LEU A 1 69 ? 16.289 -3.662 -35.102 1.00 79.38 69 LEU A C 1
ATOM 527 O O . LEU A 1 69 ? 15.158 -3.364 -34.722 1.00 79.38 69 LEU A O 1
ATOM 531 N N . HIS A 1 70 ? 16.528 -4.772 -35.792 1.00 80.94 70 HIS A N 1
ATOM 532 C CA . HIS A 1 70 ? 15.495 -5.745 -36.125 1.00 80.94 70 HIS A CA 1
ATOM 533 C C . HIS A 1 70 ? 15.388 -6.791 -35.013 1.00 80.94 70 HIS A C 1
ATOM 535 O O . HIS A 1 70 ? 16.346 -7.512 -34.726 1.00 80.94 70 HIS A O 1
ATOM 541 N N . ARG A 1 71 ? 14.221 -6.873 -34.364 1.00 77.50 71 ARG A N 1
ATOM 542 C CA . ARG A 1 71 ? 13.940 -7.869 -33.320 1.00 77.50 71 ARG A CA 1
ATOM 543 C C . ARG A 1 71 ? 13.443 -9.185 -33.908 1.00 77.50 71 ARG A C 1
ATOM 545 O O . ARG A 1 71 ? 12.490 -9.214 -34.677 1.00 77.50 71 ARG A O 1
ATOM 552 N N . THR A 1 72 ? 14.039 -10.279 -33.450 1.00 80.12 72 THR A N 1
ATOM 553 C CA . THR A 1 72 ? 13.623 -11.661 -33.698 1.00 80.12 72 THR A CA 1
ATOM 554 C C . THR A 1 72 ? 13.514 -12.390 -32.358 1.00 80.12 72 THR A C 1
ATOM 556 O O . THR A 1 72 ? 14.509 -12.853 -31.790 1.00 80.12 72 THR A O 1
ATOM 559 N N . GLY A 1 73 ? 12.297 -12.473 -31.817 1.00 81.38 73 GLY A N 1
ATOM 560 C CA . GLY A 1 73 ? 12.048 -13.083 -30.509 1.00 81.38 73 GLY A CA 1
ATOM 561 C C . GLY A 1 73 ? 12.756 -12.333 -29.375 1.00 81.38 73 GLY A C 1
ATOM 562 O O . GLY A 1 73 ? 12.504 -11.154 -29.156 1.00 81.38 73 GLY A O 1
ATOM 563 N N . LEU A 1 74 ? 13.643 -13.020 -28.646 1.00 78.88 74 LEU A N 1
ATOM 564 C CA . LEU A 1 74 ? 14.354 -12.456 -27.489 1.00 78.88 74 LEU A CA 1
ATOM 565 C C . LEU A 1 74 ? 15.619 -11.665 -27.853 1.00 78.88 74 LEU A C 1
ATOM 567 O O . LEU A 1 74 ? 16.311 -11.184 -26.960 1.00 78.88 74 LEU A O 1
ATOM 571 N N . ARG A 1 75 ? 15.964 -11.571 -29.139 1.00 82.94 75 ARG A N 1
ATOM 572 C CA . ARG A 1 75 ? 17.182 -10.910 -29.619 1.00 82.94 75 ARG A CA 1
ATOM 573 C C . ARG A 1 75 ? 16.836 -9.830 -30.634 1.00 82.94 75 ARG A C 1
ATOM 575 O O . ARG A 1 75 ? 15.876 -9.960 -31.384 1.00 82.94 75 ARG A O 1
ATOM 582 N N . ALA A 1 76 ? 17.637 -8.781 -30.656 1.00 80.38 76 ALA A N 1
ATOM 583 C CA . ALA A 1 76 ? 17.625 -7.691 -31.610 1.00 80.38 76 ALA A CA 1
ATOM 584 C C . ALA A 1 76 ? 18.991 -7.628 -32.289 1.00 80.38 76 ALA A C 1
ATOM 586 O O . ALA A 1 76 ? 20.017 -7.749 -31.617 1.00 80.38 76 ALA A O 1
ATOM 587 N N . GLN A 1 77 ? 19.004 -7.435 -33.604 1.00 85.19 77 GLN A N 1
ATOM 588 C CA . GLN A 1 77 ? 20.226 -7.303 -34.384 1.00 85.19 77 GLN A CA 1
ATOM 589 C C . GLN A 1 77 ? 20.170 -6.066 -35.278 1.00 85.19 77 GLN A C 1
ATOM 591 O O . GLN A 1 77 ? 19.160 -5.795 -35.918 1.00 85.19 77 GLN A O 1
ATOM 596 N N . GLY A 1 78 ? 21.265 -5.314 -35.307 1.00 84.69 78 GLY A N 1
ATOM 597 C CA . GLY A 1 78 ? 21.446 -4.124 -36.129 1.00 84.69 78 GLY A CA 1
ATOM 598 C C . GLY A 1 78 ? 22.849 -4.113 -36.719 1.00 84.69 78 GLY A C 1
ATOM 599 O O . GLY A 1 78 ? 23.752 -4.787 -36.219 1.00 84.69 78 GLY A O 1
ATOM 600 N N . VAL A 1 79 ? 23.047 -3.372 -37.803 1.00 85.44 79 VAL A N 1
ATOM 601 C CA . VAL A 1 79 ? 24.341 -3.301 -38.488 1.00 85.44 79 VAL A CA 1
ATOM 602 C C . VAL A 1 79 ? 24.696 -1.845 -38.732 1.00 85.44 79 VAL A C 1
ATOM 604 O O . VAL A 1 79 ? 23.924 -1.102 -39.323 1.00 85.44 79 VAL A O 1
ATOM 607 N N . VAL A 1 80 ? 25.892 -1.449 -38.306 1.00 85.38 80 VAL A N 1
ATOM 608 C CA . VAL A 1 80 ? 26.465 -0.140 -38.613 1.00 85.38 80 VAL A CA 1
ATOM 609 C C . VAL A 1 80 ? 27.503 -0.319 -39.716 1.00 85.38 80 VAL A C 1
ATOM 611 O O . VAL A 1 80 ? 28.605 -0.826 -39.482 1.00 85.38 80 VAL A O 1
ATOM 614 N N . ASN A 1 81 ? 27.138 0.089 -40.929 1.00 86.88 81 ASN A N 1
ATOM 615 C CA . ASN A 1 81 ? 27.987 0.081 -42.111 1.00 86.88 81 ASN A CA 1
ATOM 616 C C . ASN A 1 81 ? 28.349 1.521 -42.518 1.00 86.88 81 ASN A C 1
ATOM 618 O O . ASN A 1 81 ? 27.488 2.223 -43.025 1.00 86.88 81 ASN A O 1
ATOM 622 N N . PRO A 1 82 ? 29.601 1.977 -42.376 1.00 83.31 82 PRO A N 1
ATOM 623 C CA . PRO A 1 82 ? 29.976 3.342 -42.748 1.00 83.31 82 PRO A CA 1
ATOM 624 C C . PRO A 1 82 ? 30.164 3.570 -44.258 1.00 83.31 82 PRO A C 1
ATOM 626 O O . PRO A 1 82 ? 30.414 4.705 -44.657 1.00 83.31 82 PRO A O 1
ATOM 629 N N . ASP A 1 83 ? 30.053 2.542 -45.110 1.00 84.25 83 ASP A N 1
ATOM 630 C CA . ASP A 1 83 ? 30.214 2.678 -46.569 1.00 84.25 83 ASP A CA 1
ATOM 631 C C . ASP A 1 83 ? 29.419 3.846 -47.191 1.00 84.25 83 ASP A C 1
ATOM 633 O O . ASP A 1 83 ? 29.985 4.563 -48.020 1.00 84.25 83 ASP A O 1
ATOM 637 N N . PRO A 1 84 ? 28.149 4.103 -46.810 1.00 88.25 84 PRO A N 1
ATOM 638 C CA . PRO A 1 84 ? 27.370 5.199 -47.380 1.00 88.25 84 PRO A CA 1
ATOM 639 C C . PRO A 1 84 ? 27.920 6.602 -47.083 1.00 88.25 84 PRO A C 1
ATOM 641 O O . PRO A 1 84 ? 27.523 7.540 -47.772 1.00 88.25 84 PRO A O 1
ATOM 644 N N . LEU A 1 85 ? 28.801 6.763 -46.085 1.00 85.06 85 LEU A N 1
ATOM 645 C CA . LEU A 1 85 ? 29.453 8.038 -45.748 1.00 85.06 85 LEU A CA 1
ATOM 646 C C . LEU A 1 85 ? 30.723 8.299 -46.568 1.00 85.06 85 LEU A C 1
ATOM 648 O O . LEU A 1 85 ? 31.150 9.447 -46.672 1.00 85.06 85 LEU A O 1
ATOM 652 N N . ARG A 1 86 ? 31.313 7.269 -47.184 1.00 84.44 86 ARG A N 1
ATOM 653 C CA . ARG A 1 86 ? 32.602 7.367 -47.891 1.00 84.44 86 ARG A CA 1
ATOM 654 C C . ARG A 1 86 ? 32.632 8.409 -49.018 1.00 84.44 86 ARG A C 1
ATOM 656 O O . ARG A 1 86 ? 33.599 9.167 -49.074 1.00 84.44 86 ARG A O 1
ATOM 663 N N . PRO A 1 87 ? 31.607 8.526 -49.891 1.00 85.69 87 PRO A N 1
ATOM 664 C CA . PRO A 1 87 ? 31.607 9.551 -50.938 1.00 85.69 87 PRO A CA 1
ATOM 665 C C . PRO A 1 87 ? 31.644 10.975 -50.369 1.00 85.69 87 PRO A C 1
ATOM 667 O O . PRO A 1 87 ? 32.355 11.826 -50.897 1.00 85.69 87 PRO A O 1
ATOM 670 N N . LEU A 1 88 ? 30.935 11.210 -49.259 1.00 87.31 88 LEU A N 1
ATOM 671 C CA . LEU A 1 88 ? 30.902 12.512 -48.589 1.00 87.31 88 LEU A CA 1
ATOM 672 C C . LEU A 1 88 ? 32.234 12.801 -47.885 1.00 87.31 88 LEU A C 1
ATOM 674 O O . LEU A 1 88 ? 32.753 13.907 -47.967 1.00 87.31 88 LEU A O 1
ATOM 678 N N . MET A 1 89 ? 32.840 11.787 -47.258 1.00 84.94 89 MET A N 1
ATOM 679 C CA . MET A 1 89 ? 34.172 11.907 -46.658 1.00 84.94 89 MET A CA 1
ATOM 680 C C . MET A 1 89 ? 35.238 12.287 -47.691 1.00 84.94 89 MET A C 1
ATOM 682 O O . MET A 1 89 ? 36.089 13.121 -47.395 1.00 84.94 89 MET A O 1
ATOM 686 N N . ARG A 1 90 ? 35.181 11.723 -48.908 1.00 83.44 90 ARG A N 1
ATOM 687 C CA . ARG A 1 90 ? 36.090 12.107 -50.003 1.00 83.44 90 ARG A CA 1
ATOM 688 C C . ARG A 1 90 ? 35.921 13.568 -50.395 1.00 83.44 90 ARG A C 1
ATOM 690 O O . ARG A 1 90 ? 36.924 14.267 -50.487 1.00 83.44 90 ARG A O 1
ATOM 697 N N . ALA A 1 91 ? 34.678 14.011 -50.588 1.00 85.25 91 ALA A N 1
ATOM 698 C CA . ALA A 1 91 ? 34.365 15.397 -50.937 1.00 85.25 91 ALA A CA 1
ATOM 699 C C . ALA A 1 91 ? 34.809 16.392 -49.846 1.00 85.25 91 ALA A C 1
ATOM 701 O O . ALA A 1 91 ? 35.229 17.500 -50.157 1.00 85.25 91 ALA A O 1
ATOM 702 N N . ALA A 1 92 ? 34.772 15.971 -48.579 1.00 84.88 92 ALA A N 1
ATOM 703 C CA . ALA A 1 92 ? 35.188 16.754 -47.417 1.00 84.88 92 ALA A CA 1
ATOM 704 C C . ALA A 1 92 ? 36.680 16.609 -47.042 1.00 84.88 92 ALA A C 1
ATOM 706 O O . ALA A 1 92 ? 37.097 17.138 -46.015 1.00 84.88 92 ALA A O 1
ATOM 707 N N . HIS A 1 93 ? 37.481 15.857 -47.810 1.00 81.56 93 HIS A N 1
ATOM 708 C CA . HIS A 1 93 ? 38.882 15.530 -47.491 1.00 81.56 93 HIS A CA 1
ATOM 709 C C . HIS A 1 93 ? 39.105 14.851 -46.118 1.00 81.56 93 HIS A C 1
ATOM 711 O O . HIS A 1 93 ? 40.167 14.972 -45.508 1.00 81.56 93 HIS A O 1
ATOM 717 N N . ILE A 1 94 ? 38.130 14.077 -45.637 1.00 79.25 94 ILE A N 1
ATOM 718 C CA . ILE A 1 94 ? 38.226 13.335 -44.374 1.00 79.25 94 ILE A CA 1
ATOM 719 C C . ILE A 1 94 ? 38.978 12.015 -44.601 1.00 79.25 94 ILE A C 1
ATOM 721 O O . ILE A 1 94 ? 38.577 11.176 -45.407 1.00 79.25 94 ILE A O 1
ATOM 725 N N . LEU A 1 95 ? 40.065 11.810 -43.852 1.00 69.94 95 LEU A N 1
ATOM 726 C CA . LEU A 1 95 ? 40.992 10.686 -44.045 1.00 69.94 95 LEU A CA 1
ATOM 727 C C . LEU A 1 95 ? 40.517 9.369 -43.413 1.00 69.94 95 LEU A C 1
ATOM 729 O O . LEU A 1 95 ? 40.782 8.286 -43.946 1.00 69.94 95 LEU A O 1
ATOM 733 N N . TYR A 1 96 ? 39.840 9.445 -42.267 1.00 68.25 96 TYR A N 1
ATOM 734 C CA . TYR A 1 96 ? 39.366 8.278 -41.532 1.00 68.25 96 TYR A CA 1
ATOM 735 C C . TYR A 1 96 ? 38.091 8.580 -40.739 1.00 68.25 96 TYR A C 1
ATOM 737 O O . TYR A 1 96 ? 37.818 9.719 -40.372 1.00 68.25 96 TYR A O 1
ATOM 745 N N . LEU A 1 97 ? 37.319 7.536 -40.446 1.00 75.75 97 LEU A N 1
ATOM 746 C CA . LEU A 1 97 ? 36.129 7.573 -39.607 1.00 75.75 97 LEU A CA 1
ATOM 747 C C . LEU A 1 97 ? 36.293 6.587 -38.457 1.00 75.75 97 LEU A C 1
ATOM 749 O O . LEU A 1 97 ? 36.467 5.390 -38.671 1.00 75.75 97 LEU A O 1
ATOM 753 N N . VAL A 1 98 ? 36.176 7.073 -37.227 1.00 74.81 98 VAL A N 1
ATOM 754 C CA . VAL A 1 98 ? 36.025 6.203 -36.059 1.00 74.81 98 VAL A CA 1
ATOM 755 C C . VAL A 1 98 ? 34.538 5.996 -35.804 1.00 74.81 98 VAL A C 1
ATOM 757 O O . VAL A 1 98 ? 33.801 6.974 -35.662 1.00 74.81 98 VAL A O 1
ATOM 760 N N . VAL A 1 99 ? 34.113 4.733 -35.748 1.00 77.00 99 VAL A N 1
ATOM 761 C CA . VAL A 1 99 ? 32.789 4.326 -35.272 1.00 77.00 99 VAL A CA 1
ATOM 762 C C . VAL A 1 99 ? 32.929 3.828 -33.841 1.00 77.00 99 VAL A C 1
ATOM 764 O O . VAL A 1 99 ? 33.651 2.864 -33.582 1.00 77.00 99 VAL A O 1
ATOM 767 N N . GLU A 1 100 ? 32.237 4.495 -32.924 1.00 75.75 100 GLU A N 1
ATOM 768 C CA . GLU A 1 100 ? 32.123 4.079 -31.527 1.00 75.75 100 GLU A CA 1
ATOM 769 C C . GLU A 1 100 ? 30.701 3.620 -31.240 1.00 75.75 100 GLU A C 1
ATOM 771 O O . GLU A 1 100 ? 29.773 4.415 -31.382 1.00 75.75 100 GLU A O 1
ATOM 776 N N . VAL A 1 101 ? 30.527 2.370 -30.808 1.00 75.62 101 VAL A N 1
ATOM 777 C CA . VAL A 1 101 ? 29.229 1.862 -30.344 1.00 75.62 101 VAL A CA 1
ATOM 778 C C . VAL A 1 101 ?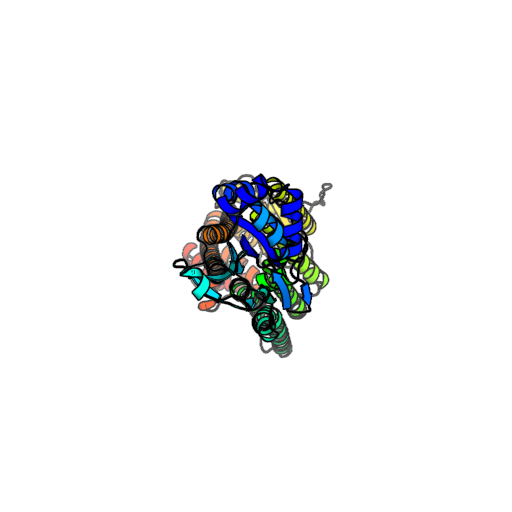 29.257 1.715 -28.829 1.00 75.62 101 VAL A C 1
ATOM 780 O O . VAL A 1 101 ? 30.126 1.033 -28.281 1.00 75.62 101 VAL A O 1
ATOM 783 N N . SER A 1 102 ? 28.310 2.366 -28.153 1.00 69.19 102 SER A N 1
ATOM 784 C CA . SER A 1 102 ? 28.164 2.302 -26.698 1.00 69.19 102 SER A CA 1
ATOM 785 C C . SER A 1 102 ? 26.791 1.761 -26.321 1.00 69.19 102 SER A C 1
ATOM 787 O O . SER A 1 102 ? 25.796 2.440 -26.596 1.00 69.19 102 SER A O 1
ATOM 789 N N . PRO A 1 103 ? 26.708 0.578 -25.693 1.00 67.38 103 PRO A N 1
ATOM 790 C CA . PRO A 1 103 ? 25.471 0.129 -25.083 1.00 67.38 103 PRO A CA 1
ATOM 791 C C . PRO A 1 103 ? 25.251 0.859 -23.763 1.00 67.38 103 PRO A C 1
ATOM 793 O O . PRO A 1 103 ? 25.979 0.662 -22.788 1.00 67.38 103 PRO A O 1
ATOM 796 N N . ARG A 1 104 ? 24.209 1.685 -23.691 1.00 63.09 104 ARG A N 1
ATOM 797 C CA . ARG A 1 104 ? 23.792 2.273 -22.425 1.00 63.09 104 ARG A CA 1
ATOM 798 C C . ARG A 1 104 ? 22.929 1.257 -21.688 1.00 63.09 104 ARG A C 1
ATOM 800 O O . ARG A 1 104 ? 21.747 1.105 -21.983 1.00 63.09 104 ARG A O 1
ATOM 807 N N . ASN A 1 105 ? 23.500 0.636 -20.653 1.00 54.16 105 ASN A N 1
ATOM 808 C CA . ASN A 1 105 ? 22.734 -0.039 -19.605 1.00 54.16 105 ASN A CA 1
ATOM 809 C C . ASN A 1 105 ? 21.967 -1.324 -20.041 1.00 54.16 105 ASN A C 1
ATOM 811 O O . ASN A 1 105 ? 21.078 -1.762 -19.305 1.00 54.16 105 ASN A O 1
ATOM 815 N N . ALA A 1 106 ? 22.282 -1.934 -21.191 1.00 52.91 106 ALA A N 1
ATOM 816 C CA . ALA A 1 106 ? 21.637 -3.154 -21.699 1.00 52.91 106 ALA A CA 1
ATOM 817 C C . ALA A 1 106 ? 22.380 -4.433 -21.242 1.00 52.91 106 ALA A C 1
ATOM 819 O O . ALA A 1 106 ? 23.581 -4.544 -21.504 1.00 52.91 106 ALA A O 1
ATOM 820 N N . PRO A 1 107 ? 21.715 -5.404 -20.584 1.00 53.06 107 PRO A N 1
ATOM 821 C CA . PRO A 1 107 ? 22.304 -6.719 -20.331 1.00 53.06 107 PRO A CA 1
ATOM 822 C C . PRO A 1 107 ? 22.512 -7.469 -21.659 1.00 53.06 107 PRO A C 1
ATOM 824 O O . PRO A 1 107 ? 21.695 -7.343 -22.568 1.00 53.06 107 PRO A O 1
ATOM 827 N N . ASN A 1 108 ? 23.594 -8.247 -21.768 1.00 65.25 108 ASN A N 1
ATOM 828 C CA . ASN A 1 108 ? 23.874 -9.158 -22.893 1.00 65.25 108 ASN A CA 1
ATOM 829 C C . ASN A 1 108 ? 23.965 -8.489 -24.279 1.00 65.25 108 ASN A C 1
ATOM 831 O O . ASN A 1 108 ? 23.440 -8.979 -25.282 1.00 65.25 108 ASN A O 1
ATOM 835 N N . PHE A 1 109 ? 24.668 -7.356 -24.334 1.00 70.38 109 PHE A N 1
ATOM 836 C CA . PHE A 1 109 ? 25.032 -6.693 -25.582 1.00 70.38 109 PHE A CA 1
ATOM 837 C C . PHE A 1 109 ? 26.296 -7.333 -26.176 1.00 70.38 109 PHE A C 1
ATOM 839 O O . PHE A 1 109 ? 27.371 -7.276 -25.579 1.00 70.38 109 PHE A O 1
ATOM 846 N N . HIS A 1 110 ? 26.176 -7.929 -27.358 1.00 68.25 110 HIS A N 1
ATOM 847 C CA . HIS A 1 110 ? 27.274 -8.533 -28.101 1.00 68.25 110 HIS A CA 1
ATOM 848 C C . HIS A 1 110 ? 27.559 -7.721 -29.361 1.00 68.25 110 HIS A C 1
ATOM 850 O O . HIS A 1 110 ? 26.676 -7.446 -30.169 1.00 68.25 110 HIS A O 1
ATOM 856 N N . LEU A 1 111 ? 28.820 -7.342 -29.537 1.00 70.75 111 LEU A N 1
ATOM 857 C CA . LEU A 1 111 ? 29.288 -6.599 -30.700 1.00 70.75 111 LEU A CA 1
ATOM 858 C C . LEU A 1 111 ? 30.350 -7.423 -31.418 1.00 70.75 111 LEU A C 1
ATOM 860 O O . LEU A 1 111 ? 31.300 -7.893 -30.793 1.00 70.75 111 LEU A O 1
ATOM 864 N N . SER A 1 112 ? 30.200 -7.583 -32.731 1.00 68.69 112 SER A N 1
ATOM 865 C CA . SER A 1 112 ? 31.187 -8.254 -33.579 1.00 68.69 112 SER A CA 1
ATOM 866 C C . SER A 1 112 ? 31.717 -7.301 -34.644 1.00 68.69 112 SER A C 1
ATOM 868 O O . SER A 1 112 ? 30.963 -6.525 -35.235 1.00 68.69 112 SER A O 1
ATOM 870 N N . GLY A 1 113 ? 33.024 -7.372 -34.909 1.00 64.56 113 GLY A N 1
ATOM 871 C CA . GLY A 1 113 ? 33.688 -6.484 -35.864 1.00 64.56 113 GLY A CA 1
ATOM 872 C C . GLY A 1 113 ? 34.132 -5.142 -35.272 1.00 64.56 113 GLY A C 1
ATOM 873 O O . GLY A 1 113 ? 34.325 -4.201 -36.031 1.00 64.56 113 GLY A O 1
ATOM 874 N N . ALA A 1 114 ? 34.306 -5.034 -33.953 1.00 69.56 114 ALA A N 1
ATOM 875 C CA . ALA A 1 114 ? 34.911 -3.885 -33.274 1.00 69.56 114 ALA A CA 1
ATOM 876 C C . ALA A 1 114 ? 35.677 -4.354 -32.024 1.00 69.56 114 ALA A C 1
ATOM 878 O O . ALA A 1 114 ? 35.383 -5.426 -31.494 1.00 69.56 114 ALA A O 1
ATOM 879 N N . TYR A 1 115 ? 36.660 -3.575 -31.565 1.00 69.12 115 TYR A N 1
ATOM 880 C CA . TYR A 1 115 ? 37.490 -3.937 -30.410 1.00 69.12 115 TYR A CA 1
ATOM 881 C C . TYR A 1 115 ? 36.976 -3.233 -29.146 1.00 69.12 115 TYR A C 1
ATOM 883 O O . TYR A 1 115 ? 36.665 -2.040 -29.225 1.00 69.12 115 TYR A O 1
ATOM 891 N N . PRO A 1 116 ? 36.856 -3.935 -28.002 1.00 70.12 116 PRO A N 1
ATOM 892 C CA . PRO A 1 116 ? 36.454 -3.309 -26.750 1.00 70.12 116 PRO A CA 1
ATOM 893 C C . PRO A 1 116 ? 37.587 -2.431 -26.206 1.00 70.12 116 PRO A C 1
ATOM 895 O O . PRO A 1 116 ? 38.724 -2.879 -26.080 1.00 70.12 116 PRO A O 1
ATOM 898 N N . GLU A 1 117 ? 37.264 -1.198 -25.835 1.00 69.25 117 GLU A N 1
ATOM 899 C CA . GLU A 1 117 ? 38.169 -0.246 -25.194 1.00 69.25 117 GLU A CA 1
ATOM 900 C C . GLU A 1 117 ? 37.518 0.233 -23.886 1.00 69.25 117 GLU A C 1
ATOM 902 O O . GLU A 1 117 ? 36.367 0.686 -23.868 1.00 69.25 117 GLU A O 1
ATOM 907 N N . ARG A 1 118 ? 38.228 0.077 -22.760 1.00 63.50 118 ARG A N 1
ATOM 908 C CA . ARG A 1 118 ? 37.775 0.545 -21.441 1.00 63.50 118 ARG A CA 1
ATOM 909 C C . ARG A 1 118 ? 38.289 1.955 -21.200 1.00 63.50 118 ARG A C 1
ATOM 911 O O . ARG A 1 118 ? 39.496 2.169 -21.164 1.00 63.50 118 ARG A O 1
ATOM 918 N N . MET A 1 119 ? 37.381 2.898 -20.964 1.00 56.41 119 MET A N 1
ATOM 919 C CA . MET A 1 119 ? 37.763 4.236 -20.512 1.00 56.41 119 MET A CA 1
ATOM 920 C C . MET A 1 119 ? 38.004 4.276 -18.998 1.00 56.41 119 MET A C 1
ATOM 922 O O . MET A 1 119 ? 37.452 3.471 -18.248 1.00 56.41 119 MET A O 1
ATOM 926 N N . ALA A 1 120 ? 38.732 5.297 -18.534 1.00 44.75 120 ALA A N 1
ATOM 927 C CA . ALA A 1 120 ? 38.911 5.602 -17.108 1.00 44.75 120 ALA A CA 1
ATOM 928 C C . ALA A 1 120 ? 37.579 5.814 -16.351 1.00 44.75 120 ALA A C 1
ATOM 930 O O . ALA A 1 120 ? 37.519 5.642 -15.140 1.00 44.75 120 ALA A O 1
ATOM 931 N N . SER A 1 121 ? 36.490 6.128 -17.069 1.00 48.47 121 SER A N 1
ATOM 932 C CA . SER A 1 121 ? 35.124 6.238 -16.531 1.00 48.47 121 SER A CA 1
ATOM 933 C C . SER A 1 121 ? 34.426 4.892 -16.265 1.00 48.47 121 SER A C 1
ATOM 935 O O . SER A 1 121 ? 33.264 4.884 -15.870 1.00 48.47 121 SER A O 1
ATOM 937 N N . GLY A 1 122 ? 35.078 3.754 -16.534 1.00 52.09 122 GLY A N 1
ATOM 938 C CA . GLY A 1 122 ? 34.514 2.406 -16.368 1.00 52.09 122 GLY A CA 1
ATOM 939 C C . GLY A 1 122 ? 33.600 1.940 -17.509 1.00 52.09 122 GLY A C 1
ATOM 940 O O . GLY A 1 122 ? 33.274 0.757 -17.597 1.00 52.09 122 GLY A O 1
ATOM 941 N N . ASN A 1 123 ? 33.225 2.838 -18.421 1.00 53.94 123 ASN A N 1
ATOM 942 C CA . ASN A 1 123 ? 32.410 2.517 -19.588 1.00 53.94 123 ASN A CA 1
ATOM 943 C C . ASN A 1 123 ? 33.230 1.779 -20.663 1.00 53.94 123 ASN A C 1
ATOM 945 O O . ASN A 1 123 ? 34.346 2.190 -20.995 1.00 53.94 123 ASN A O 1
ATOM 949 N N . VAL A 1 124 ? 32.646 0.721 -21.233 1.00 58.03 124 VAL A N 1
ATOM 950 C CA . VAL A 1 124 ? 33.212 -0.027 -22.366 1.00 58.03 124 VAL A CA 1
ATOM 951 C C . VAL A 1 124 ? 32.605 0.504 -23.659 1.00 58.03 124 VAL A C 1
ATOM 953 O O . VAL A 1 124 ? 31.383 0.515 -23.818 1.00 58.03 124 VAL A O 1
ATOM 956 N N . TYR A 1 125 ? 33.457 0.932 -24.584 1.00 66.19 125 TYR A N 1
ATOM 957 C CA . TYR A 1 125 ? 33.059 1.307 -25.938 1.00 66.19 125 TYR A CA 1
ATOM 958 C C . TYR A 1 125 ? 33.694 0.344 -26.919 1.00 66.19 125 TYR A C 1
ATOM 960 O O . TYR A 1 125 ? 34.782 -0.175 -26.682 1.00 66.19 125 TYR A O 1
ATOM 968 N N . TYR A 1 126 ? 33.018 0.119 -28.034 1.00 66.00 126 TYR A N 1
ATOM 969 C CA . TYR A 1 126 ? 33.568 -0.685 -29.109 1.00 66.00 126 TYR A CA 1
ATOM 970 C C . TYR A 1 126 ? 33.972 0.243 -30.231 1.00 66.00 126 TYR A C 1
ATOM 972 O O . TYR A 1 126 ? 33.126 0.931 -30.809 1.00 66.00 126 TYR A O 1
ATOM 980 N N . ARG A 1 127 ? 35.275 0.281 -30.496 1.00 70.19 127 ARG A N 1
ATOM 981 C CA . ARG A 1 127 ? 35.881 1.235 -31.414 1.00 70.19 127 ARG A CA 1
ATOM 982 C C . ARG A 1 127 ? 36.381 0.528 -32.661 1.00 70.19 127 ARG A C 1
ATOM 984 O O . ARG A 1 127 ? 36.997 -0.541 -32.598 1.00 70.19 127 ARG A O 1
ATOM 991 N N . ARG A 1 128 ? 36.141 1.150 -33.813 1.00 73.62 128 ARG A N 1
ATOM 992 C CA . ARG A 1 128 ? 36.764 0.755 -35.076 1.00 73.62 128 ARG A CA 1
ATOM 993 C C . ARG A 1 128 ? 37.041 1.957 -35.960 1.00 73.62 128 ARG A C 1
ATOM 995 O O . ARG A 1 128 ? 36.164 2.792 -36.155 1.00 73.62 128 ARG A O 1
ATOM 1002 N N . ALA A 1 129 ? 38.250 2.008 -36.511 1.00 67.81 129 ALA A N 1
ATOM 1003 C CA . ALA A 1 129 ? 38.642 2.991 -37.509 1.00 67.81 129 ALA A CA 1
ATOM 1004 C C . ALA A 1 129 ? 38.436 2.440 -38.929 1.00 67.81 129 ALA A C 1
ATOM 1006 O O . ALA A 1 129 ? 38.755 1.283 -39.211 1.00 67.81 129 ALA A O 1
ATOM 1007 N N . TYR A 1 130 ? 37.915 3.290 -39.808 1.00 69.81 130 TYR A N 1
ATOM 1008 C CA . TYR A 1 130 ? 37.724 3.069 -41.237 1.00 69.81 130 TYR A CA 1
ATOM 1009 C C . TYR A 1 130 ? 38.545 4.117 -41.986 1.00 69.81 130 TYR A C 1
ATOM 1011 O O . TYR A 1 130 ? 38.456 5.292 -41.650 1.00 69.81 130 TYR A O 1
ATOM 1019 N N . PHE A 1 131 ? 39.338 3.714 -42.975 1.00 67.25 131 PHE A N 1
ATOM 1020 C CA . PHE A 1 131 ? 40.228 4.616 -43.715 1.00 67.25 131 PHE A CA 1
ATOM 1021 C C . PHE A 1 131 ? 39.716 4.812 -45.139 1.00 67.25 131 PHE A C 1
ATOM 1023 O O . PHE A 1 131 ? 39.337 3.838 -45.793 1.00 67.25 131 PHE A O 1
ATOM 1030 N N . GLU A 1 132 ? 39.711 6.057 -45.617 1.00 66.06 132 GLU A N 1
ATOM 1031 C CA . GLU A 1 132 ? 39.216 6.366 -46.961 1.00 66.06 132 GLU A CA 1
ATOM 1032 C C . GLU A 1 132 ? 40.280 6.138 -48.039 1.00 66.06 132 GLU A C 1
ATOM 1034 O O . GLU A 1 132 ? 39.974 5.604 -49.106 1.00 66.06 132 GLU A O 1
ATOM 1039 N N . TYR A 1 133 ? 41.534 6.462 -47.718 1.00 63.53 133 TYR A N 1
ATOM 1040 C CA . TYR A 1 133 ? 42.689 6.343 -48.605 1.00 63.53 133 TYR A CA 1
ATOM 1041 C C . TYR A 1 133 ? 43.652 5.271 -48.068 1.00 63.53 133 TYR A C 1
ATOM 1043 O O . TYR A 1 133 ? 44.516 5.579 -47.246 1.00 63.53 133 TYR A O 1
ATOM 1051 N N . PRO A 1 134 ? 43.511 4.001 -48.491 1.00 54.34 134 PRO A N 1
ATOM 1052 C CA . PRO A 1 134 ? 44.347 2.901 -47.997 1.00 54.34 134 PRO A CA 1
ATOM 1053 C C . PRO A 1 134 ? 45.811 2.971 -48.472 1.00 54.34 134 PRO A C 1
ATOM 1055 O O . PRO A 1 134 ? 46.658 2.268 -47.930 1.00 54.34 134 PRO A O 1
ATOM 1058 N N . GLU A 1 135 ? 46.108 3.817 -49.462 1.00 52.12 135 GLU A N 1
ATOM 1059 C CA . GLU A 1 135 ? 47.401 3.928 -50.160 1.00 52.12 135 GLU A CA 1
ATOM 1060 C C . GLU A 1 135 ? 48.301 5.073 -49.627 1.00 52.12 135 GLU A C 1
ATOM 1062 O O . GLU A 1 135 ? 49.338 5.362 -50.217 1.00 52.12 135 GLU A O 1
ATOM 1067 N N . LEU A 1 136 ? 47.929 5.765 -48.538 1.00 52.59 136 LEU A N 1
ATOM 1068 C CA . LEU A 1 136 ? 48.714 6.891 -47.996 1.00 52.59 136 LEU A CA 1
ATOM 1069 C C . LEU A 1 136 ? 50.168 6.470 -47.651 1.00 52.59 136 LEU A C 1
ATOM 1071 O O . LEU A 1 136 ? 50.354 5.577 -46.815 1.00 52.59 136 LEU A O 1
ATOM 1075 N N . PRO A 1 137 ? 51.211 7.105 -48.231 1.00 42.75 137 PRO A N 1
ATOM 1076 C CA . PRO A 1 137 ? 52.603 6.725 -47.979 1.00 42.75 137 PRO A CA 1
ATOM 1077 C C . PRO A 1 137 ? 53.045 7.072 -46.545 1.00 42.75 137 PRO A C 1
ATOM 1079 O O . PRO A 1 137 ? 52.833 8.191 -46.084 1.00 42.75 137 PRO A O 1
ATOM 1082 N N . GLY A 1 138 ? 53.697 6.135 -45.839 1.00 59.72 138 GLY A N 1
ATOM 1083 C CA . GLY A 1 138 ? 54.302 6.362 -44.511 1.00 59.72 138 GLY A CA 1
ATOM 1084 C C . GLY A 1 138 ? 53.914 5.338 -43.431 1.00 59.72 138 GLY A C 1
ATOM 1085 O O . GLY A 1 138 ? 53.424 4.251 -43.736 1.00 59.72 138 GLY A O 1
ATOM 1086 N N . LEU A 1 139 ? 54.140 5.678 -42.148 1.00 47.12 139 LEU A N 1
ATOM 1087 C CA . LEU A 1 139 ? 53.895 4.827 -40.958 1.00 47.12 139 LEU A CA 1
ATOM 1088 C C . LEU A 1 139 ? 52.452 4.265 -40.896 1.00 47.12 139 LEU A C 1
ATOM 1090 O O . LEU A 1 139 ? 52.225 3.196 -40.335 1.00 47.12 139 LEU A O 1
ATOM 1094 N N . ILE A 1 140 ? 51.496 4.955 -41.530 1.00 51.69 140 ILE A N 1
ATOM 1095 C CA . ILE A 1 140 ? 50.072 4.593 -41.608 1.00 51.69 140 ILE A CA 1
ATOM 1096 C C . ILE A 1 140 ? 49.826 3.463 -42.628 1.00 51.69 140 ILE A C 1
ATOM 1098 O O . ILE A 1 140 ? 49.030 2.564 -42.364 1.00 51.69 140 ILE A O 1
ATOM 1102 N N . GLY A 1 141 ? 50.574 3.421 -43.739 1.00 46.75 141 GLY A N 1
ATOM 1103 C CA . GLY A 1 141 ? 50.481 2.360 -44.754 1.00 46.75 141 GLY A CA 1
ATOM 1104 C C . GLY A 1 141 ? 50.976 0.989 -44.268 1.00 46.75 141 GLY A C 1
ATOM 1105 O O . GLY A 1 141 ? 50.529 -0.048 -44.757 1.00 46.75 141 GLY A O 1
ATOM 1106 N N . ARG A 1 142 ? 51.836 0.956 -43.236 1.00 45.34 142 ARG A N 1
ATOM 1107 C CA . ARG A 1 142 ? 52.256 -0.290 -42.564 1.00 45.34 142 ARG A CA 1
ATOM 1108 C C . ARG A 1 142 ? 51.180 -0.888 -41.645 1.00 45.34 142 ARG A C 1
ATOM 1110 O O . ARG A 1 142 ? 51.324 -2.038 -41.242 1.00 45.34 142 ARG A O 1
ATOM 1117 N N . LEU A 1 143 ? 50.099 -0.161 -41.336 1.00 48.88 143 LEU A N 1
ATOM 1118 C CA . LEU A 1 143 ? 49.097 -0.574 -40.343 1.00 48.88 143 LEU A CA 1
ATOM 1119 C C . LEU A 1 143 ? 47.857 -1.310 -40.881 1.00 48.88 143 LEU A C 1
ATOM 1121 O O . LEU A 1 143 ? 47.022 -1.666 -40.051 1.00 48.88 143 LEU A O 1
ATOM 1125 N N . ARG A 1 144 ? 47.742 -1.607 -42.192 1.00 49.97 144 ARG A N 1
ATOM 1126 C CA . ARG A 1 144 ? 47.026 -2.780 -42.778 1.00 49.97 144 ARG A CA 1
ATOM 1127 C C . ARG A 1 144 ? 46.622 -2.565 -44.244 1.00 49.97 144 ARG A C 1
ATOM 1129 O O . ARG A 1 144 ? 45.788 -1.717 -44.539 1.00 49.97 144 ARG A O 1
ATOM 1136 N N . ARG A 1 145 ? 47.031 -3.497 -45.114 1.00 46.00 145 ARG A N 1
ATOM 1137 C CA . ARG A 1 145 ? 46.207 -3.967 -46.244 1.00 46.00 145 ARG A CA 1
ATOM 1138 C C . ARG A 1 145 ? 45.241 -5.016 -45.693 1.00 46.00 145 ARG A C 1
ATOM 1140 O O . ARG A 1 145 ? 45.630 -6.161 -45.490 1.00 46.00 145 ARG A O 1
ATOM 1147 N N . ALA A 1 146 ? 44.016 -4.624 -45.367 1.00 47.50 146 ALA A N 1
ATOM 1148 C CA . ALA A 1 146 ? 42.969 -5.560 -44.964 1.00 47.50 146 ALA A CA 1
ATOM 1149 C C . ALA A 1 146 ? 41.798 -5.475 -45.957 1.00 47.50 146 ALA A C 1
ATOM 1151 O O . ALA A 1 146 ? 41.532 -4.384 -46.467 1.00 47.50 146 ALA A O 1
ATOM 1152 N N . PRO A 1 147 ? 41.097 -6.592 -46.237 1.00 54.38 147 PRO A N 1
ATOM 1153 C CA . PRO A 1 147 ? 39.881 -6.580 -47.048 1.00 54.38 147 PRO A CA 1
ATOM 1154 C C . PRO A 1 147 ? 38.853 -5.597 -46.475 1.00 54.38 147 PRO A C 1
ATOM 1156 O O . PRO A 1 147 ? 38.924 -5.243 -45.293 1.00 54.38 147 PRO A O 1
ATOM 1159 N N . LYS A 1 148 ? 37.903 -5.165 -47.323 1.00 56.00 148 LYS A N 1
ATOM 1160 C CA . LYS A 1 148 ? 36.827 -4.218 -46.987 1.00 56.00 148 LYS A CA 1
ATOM 1161 C C . LYS A 1 148 ? 36.334 -4.480 -45.554 1.00 56.00 148 LYS A C 1
ATOM 1163 O O . LYS A 1 148 ? 35.872 -5.590 -45.282 1.00 56.00 148 LYS A O 1
ATOM 1168 N N . PRO A 1 149 ? 36.505 -3.532 -44.616 1.00 57.22 149 PRO A N 1
ATOM 1169 C CA . PRO A 1 149 ? 36.290 -3.817 -43.205 1.00 57.22 149 PRO A CA 1
ATOM 1170 C C . PRO A 1 149 ? 34.830 -4.246 -42.985 1.00 57.22 149 PRO A C 1
ATOM 1172 O O . PRO A 1 149 ? 33.938 -3.484 -43.353 1.00 57.22 149 PRO A O 1
ATOM 1175 N N . PRO A 1 150 ? 34.556 -5.440 -42.412 1.00 63.88 150 PRO A N 1
ATOM 1176 C CA . PRO A 1 150 ? 33.185 -5.878 -42.162 1.00 63.88 150 PRO A CA 1
ATOM 1177 C C . PRO A 1 150 ? 32.450 -4.872 -41.278 1.00 63.88 150 PRO A C 1
ATOM 1179 O O . PRO A 1 150 ? 33.044 -4.350 -40.332 1.00 63.88 150 PRO A O 1
ATOM 1182 N N . ALA A 1 151 ? 31.178 -4.620 -41.585 1.00 78.12 151 ALA A N 1
ATOM 1183 C CA . ALA A 1 151 ? 30.311 -3.737 -40.811 1.00 78.12 151 ALA A CA 1
ATOM 1184 C C . ALA A 1 151 ? 30.269 -4.137 -39.323 1.00 78.12 151 ALA A C 1
ATOM 1186 O O . ALA A 1 151 ? 30.433 -5.313 -38.978 1.00 78.12 151 ALA A O 1
ATOM 1187 N N . VAL A 1 152 ? 30.040 -3.168 -38.431 1.00 79.88 152 VAL A N 1
ATOM 1188 C CA . VAL A 1 152 ? 29.879 -3.464 -37.000 1.00 79.88 152 VAL A CA 1
ATOM 1189 C C . VAL A 1 152 ? 28.492 -4.050 -36.800 1.00 79.88 152 VAL A C 1
ATOM 1191 O O . VAL A 1 152 ? 27.494 -3.363 -37.003 1.00 79.88 152 VAL A O 1
ATOM 1194 N N . THR A 1 153 ? 28.420 -5.317 -36.406 1.00 81.50 153 THR A N 1
ATOM 1195 C CA . THR A 1 153 ? 27.139 -5.951 -36.086 1.00 81.50 153 THR A CA 1
ATOM 1196 C C . THR A 1 153 ? 26.874 -5.813 -34.600 1.00 81.50 153 THR A C 1
ATOM 1198 O O . THR A 1 153 ? 27.720 -6.147 -33.768 1.00 81.50 153 THR A O 1
ATOM 1201 N N . VAL A 1 154 ? 25.685 -5.318 -34.293 1.00 79.50 154 VAL A N 1
ATOM 1202 C CA . VAL A 1 154 ? 25.167 -5.098 -32.955 1.00 79.50 154 VAL A CA 1
ATOM 1203 C C . VAL A 1 154 ? 24.125 -6.163 -32.666 1.00 79.50 154 VAL A C 1
ATOM 1205 O O . VAL A 1 154 ? 23.153 -6.275 -33.405 1.00 79.50 154 VAL A O 1
ATOM 1208 N N . GLN A 1 155 ? 24.311 -6.939 -31.605 1.00 78.56 155 GLN A N 1
ATOM 1209 C CA . GLN A 1 155 ? 23.318 -7.875 -31.092 1.00 78.56 155 GLN A CA 1
ATOM 1210 C C . GLN A 1 155 ? 22.999 -7.527 -29.640 1.00 78.56 155 GLN A C 1
ATOM 1212 O O . GLN A 1 155 ? 23.896 -7.344 -28.822 1.00 78.56 155 GLN A O 1
ATOM 1217 N N . ALA A 1 156 ? 21.718 -7.438 -29.312 1.00 77.81 156 ALA A N 1
ATOM 1218 C CA . ALA A 1 156 ? 21.238 -7.146 -27.967 1.00 77.81 156 ALA A CA 1
ATOM 1219 C C . ALA A 1 156 ? 20.045 -8.040 -27.647 1.00 77.81 156 ALA A C 1
ATOM 1221 O O . ALA A 1 156 ? 19.265 -8.357 -28.540 1.00 77.81 156 ALA A O 1
ATOM 1222 N N . GLY A 1 157 ? 19.858 -8.444 -26.396 1.00 77.94 157 GLY A N 1
ATOM 1223 C CA . GLY A 1 157 ? 18.647 -9.164 -26.015 1.00 77.94 157 GLY A CA 1
ATOM 1224 C C . GLY A 1 157 ? 18.820 -10.047 -24.798 1.00 77.94 157 GLY A C 1
ATOM 1225 O O . GLY A 1 157 ? 19.790 -9.934 -24.062 1.00 77.94 157 GLY A O 1
ATOM 1226 N N . TYR A 1 158 ? 17.866 -10.949 -24.607 1.00 80.31 158 TYR A N 1
ATOM 1227 C CA . TYR A 1 158 ? 17.783 -11.808 -23.437 1.00 80.31 158 TYR A CA 1
ATOM 1228 C C . TYR A 1 158 ? 17.839 -13.279 -23.840 1.00 80.31 158 TYR A C 1
ATOM 1230 O O . TYR A 1 158 ? 17.341 -13.706 -24.883 1.00 80.31 158 TYR A O 1
ATOM 1238 N N . THR A 1 159 ? 18.463 -14.089 -23.002 1.00 84.38 159 THR A N 1
ATOM 1239 C CA . THR A 1 159 ? 18.359 -15.542 -23.065 1.00 84.38 159 THR A CA 1
ATOM 1240 C C . THR A 1 159 ? 17.121 -16.003 -22.297 1.00 84.38 159 THR A C 1
ATOM 1242 O O . THR A 1 159 ? 16.542 -15.275 -21.488 1.00 84.38 159 THR A O 1
ATOM 1245 N N . ARG A 1 160 ? 16.714 -17.259 -22.515 1.00 86.44 160 ARG A N 1
ATOM 1246 C CA . ARG A 1 160 ? 15.672 -17.884 -21.685 1.00 86.44 160 ARG A CA 1
ATOM 1247 C C . ARG A 1 160 ? 16.084 -17.933 -20.211 1.00 86.44 160 ARG A C 1
ATOM 1249 O O . ARG A 1 160 ? 15.229 -17.771 -19.351 1.00 86.44 160 ARG A O 1
ATOM 1256 N N . ALA A 1 161 ? 17.374 -18.121 -19.931 1.00 87.00 161 ALA A N 1
ATOM 1257 C CA . ALA A 1 161 ? 17.897 -18.134 -18.571 1.00 87.00 161 ALA A CA 1
ATOM 1258 C C . ALA A 1 161 ? 17.765 -16.760 -17.897 1.00 87.00 161 ALA A C 1
ATOM 1260 O O . ALA A 1 161 ? 17.345 -16.708 -16.747 1.00 87.00 161 ALA A O 1
ATOM 1261 N N . ASP A 1 162 ? 18.018 -15.662 -18.621 1.00 83.56 162 ASP A N 1
ATOM 1262 C CA . ASP A 1 162 ? 17.817 -14.305 -18.088 1.00 83.56 162 ASP A CA 1
ATOM 1263 C C . ASP A 1 162 ? 16.346 -14.063 -17.742 1.00 83.56 162 ASP A C 1
ATOM 1265 O O . ASP A 1 162 ? 16.028 -13.609 -16.646 1.00 83.56 162 ASP A O 1
ATOM 1269 N N . LEU A 1 163 ? 15.430 -14.426 -18.649 1.00 85.75 163 LEU A N 1
ATOM 1270 C CA . LEU A 1 163 ? 13.994 -14.304 -18.394 1.00 85.75 163 LEU A CA 1
ATOM 1271 C C . LEU A 1 163 ? 13.561 -15.117 -17.175 1.00 85.75 163 LEU A C 1
ATOM 1273 O O . LEU A 1 163 ? 12.819 -14.610 -16.342 1.00 85.75 163 LEU A O 1
ATOM 1277 N N . ILE A 1 164 ? 14.020 -16.363 -17.051 1.00 90.06 164 ILE A N 1
ATOM 1278 C CA . ILE A 1 164 ? 13.695 -17.211 -15.899 1.00 90.06 164 ILE A CA 1
ATOM 1279 C C . ILE A 1 164 ? 14.282 -16.612 -14.616 1.00 90.06 164 ILE A C 1
ATOM 1281 O O . ILE A 1 164 ? 13.573 -16.520 -13.616 1.00 90.06 164 ILE A O 1
ATOM 1285 N N . GLY A 1 165 ? 15.534 -16.150 -14.652 1.00 88.06 165 GLY A N 1
ATOM 1286 C CA . GLY A 1 165 ? 16.214 -15.536 -13.511 1.00 88.06 165 GLY A CA 1
ATOM 1287 C C . GLY A 1 165 ? 15.516 -14.281 -12.984 1.00 88.06 165 GLY A C 1
ATOM 1288 O O . GLY A 1 165 ? 15.565 -14.020 -11.785 1.00 88.06 165 GLY A O 1
ATOM 1289 N N . VAL A 1 166 ? 14.816 -13.539 -13.847 1.00 87.31 166 VAL A N 1
ATOM 1290 C CA . VAL A 1 166 ? 14.035 -12.360 -13.444 1.00 87.31 166 VAL A CA 1
ATOM 1291 C C . VAL A 1 166 ? 12.593 -12.711 -13.095 1.00 87.31 166 VAL A C 1
ATOM 1293 O O . VAL A 1 166 ? 12.096 -12.325 -12.038 1.00 87.31 166 VAL A O 1
ATOM 1296 N N . CYS A 1 167 ? 11.900 -13.447 -13.961 1.00 89.81 167 CYS A N 1
ATOM 1297 C CA . CYS A 1 167 ? 10.470 -13.694 -13.816 1.00 89.81 167 CYS A CA 1
ATOM 1298 C C . CYS A 1 167 ? 10.153 -14.720 -12.725 1.00 89.81 167 CYS A C 1
ATOM 1300 O O . CYS A 1 167 ? 9.135 -14.568 -12.056 1.00 89.81 167 CYS A O 1
ATOM 1302 N N . ALA A 1 168 ? 10.985 -15.748 -12.515 1.00 93.38 168 ALA A N 1
ATOM 1303 C CA . ALA A 1 168 ? 10.672 -16.802 -11.549 1.00 93.38 168 ALA A CA 1
ATOM 1304 C C . ALA A 1 168 ? 10.659 -16.301 -10.090 1.00 93.38 168 ALA A C 1
ATOM 1306 O O . ALA A 1 168 ? 9.675 -16.574 -9.400 1.00 93.38 168 ALA A O 1
ATOM 1307 N N . PRO A 1 169 ? 11.649 -15.520 -9.603 1.00 94.25 169 PRO A N 1
ATOM 1308 C CA . PRO A 1 169 ? 11.589 -14.968 -8.248 1.00 94.25 169 PRO A CA 1
ATOM 1309 C C . PRO A 1 169 ? 10.411 -14.008 -8.049 1.00 94.25 169 PRO A C 1
ATOM 1311 O O . PRO A 1 169 ? 9.745 -14.047 -7.017 1.00 94.25 169 PRO A O 1
ATOM 1314 N N . LEU A 1 170 ? 10.112 -13.173 -9.050 1.00 92.56 170 LEU A N 1
ATOM 1315 C CA . LEU A 1 170 ? 8.976 -12.249 -9.001 1.00 92.56 170 LEU A CA 1
ATOM 1316 C C . LEU A 1 170 ? 7.640 -12.998 -8.971 1.00 92.56 170 LEU A C 1
ATOM 1318 O O . LEU A 1 170 ? 6.776 -12.683 -8.155 1.00 92.56 170 LEU A O 1
ATOM 1322 N N . ALA A 1 171 ? 7.486 -14.028 -9.805 1.00 94.06 171 ALA A N 1
ATOM 1323 C CA . ALA A 1 171 ? 6.312 -14.892 -9.791 1.00 94.06 171 ALA A CA 1
ATOM 1324 C C . ALA A 1 171 ? 6.166 -15.617 -8.447 1.00 94.06 171 ALA A C 1
ATOM 1326 O O . ALA A 1 171 ? 5.058 -15.704 -7.926 1.00 94.06 171 ALA A O 1
ATOM 1327 N N . LEU A 1 172 ? 7.266 -16.079 -7.842 1.00 95.94 172 LEU A N 1
ATOM 1328 C CA . LEU A 1 172 ? 7.239 -16.712 -6.525 1.00 95.94 172 LEU A CA 1
ATOM 1329 C C . LEU A 1 172 ? 6.683 -15.759 -5.458 1.00 95.94 172 LEU A C 1
ATOM 1331 O O . LEU A 1 172 ? 5.795 -16.152 -4.708 1.00 95.94 172 LEU A O 1
ATOM 1335 N N . VAL A 1 173 ? 7.136 -14.502 -5.429 1.00 95.56 173 VAL A N 1
ATOM 1336 C CA . VAL A 1 173 ? 6.639 -13.488 -4.480 1.00 95.56 173 VAL A CA 1
ATOM 1337 C C . VAL A 1 173 ? 5.147 -13.205 -4.658 1.00 95.56 173 VAL A C 1
ATOM 1339 O O . VAL A 1 173 ? 4.467 -12.930 -3.674 1.00 95.56 173 VAL A O 1
ATOM 1342 N N . LEU A 1 174 ? 4.615 -13.305 -5.878 1.00 95.31 174 LEU A N 1
ATOM 1343 C CA . LEU A 1 174 ? 3.199 -13.049 -6.154 1.00 95.31 174 LEU A CA 1
ATOM 1344 C C . LEU A 1 174 ? 2.300 -14.279 -5.954 1.00 95.31 174 LEU A C 1
ATOM 1346 O O . LEU A 1 174 ? 1.146 -14.121 -5.556 1.00 95.31 174 LEU A O 1
ATOM 1350 N N . LEU A 1 175 ? 2.799 -15.489 -6.229 1.00 96.38 175 LEU A N 1
ATOM 1351 C CA . LEU A 1 175 ? 2.004 -16.726 -6.259 1.00 96.38 175 LEU A CA 1
ATOM 1352 C C . LEU A 1 175 ? 2.125 -17.567 -4.984 1.00 96.38 175 LEU A C 1
ATOM 1354 O O . LEU A 1 175 ? 1.134 -18.157 -4.549 1.00 96.38 175 LEU A O 1
ATOM 1358 N N . LEU A 1 176 ? 3.303 -17.611 -4.354 1.00 96.44 176 LEU A N 1
ATOM 1359 C CA . LEU A 1 176 ? 3.504 -18.348 -3.103 1.00 96.44 176 LEU A CA 1
ATOM 1360 C C . LEU A 1 176 ? 2.543 -17.889 -1.989 1.00 96.44 176 LEU A C 1
ATOM 1362 O O . LEU A 1 176 ? 1.969 -18.757 -1.327 1.00 96.44 176 LEU A O 1
ATOM 1366 N N . PRO A 1 177 ? 2.269 -16.580 -1.803 1.00 96.75 177 PRO A N 1
ATOM 1367 C CA . PRO A 1 177 ? 1.277 -16.124 -0.836 1.00 96.75 177 PRO A CA 1
ATOM 1368 C C . PRO A 1 177 ? -0.112 -16.714 -1.044 1.00 96.75 177 PRO A C 1
ATOM 1370 O O . PRO A 1 177 ? -0.786 -17.051 -0.072 1.00 96.75 177 PRO A O 1
ATOM 1373 N N . LEU A 1 178 ? -0.534 -16.878 -2.299 1.00 96.50 178 LEU A N 1
ATOM 1374 C CA . LEU A 1 178 ? -1.830 -17.462 -2.632 1.00 96.50 178 LEU A CA 1
ATOM 1375 C C . LEU A 1 178 ? -1.876 -18.925 -2.186 1.00 96.50 178 LEU A C 1
ATOM 1377 O O . LEU A 1 178 ? -2.813 -19.331 -1.499 1.00 96.50 178 LEU A O 1
ATOM 1381 N N . ALA A 1 179 ? -0.831 -19.694 -2.507 1.00 96.00 179 ALA A N 1
ATOM 1382 C CA . ALA A 1 179 ? -0.716 -21.099 -2.122 1.00 96.00 179 ALA A CA 1
ATOM 1383 C C . ALA A 1 179 ? -0.700 -21.282 -0.594 1.00 96.00 179 ALA A C 1
ATOM 1385 O O . ALA A 1 179 ? -1.460 -22.093 -0.057 1.00 96.00 179 ALA A O 1
ATOM 1386 N N . ILE A 1 180 ? 0.100 -20.482 0.120 1.00 96.00 180 ILE A N 1
ATOM 1387 C CA . ILE A 1 180 ? 0.141 -20.501 1.589 1.00 96.00 180 ILE A CA 1
ATOM 1388 C C . ILE A 1 180 ? -1.225 -20.108 2.161 1.00 96.00 180 ILE A C 1
ATOM 1390 O O . ILE A 1 180 ? -1.690 -20.735 3.109 1.00 96.00 180 ILE A O 1
ATOM 1394 N N . THR A 1 181 ? -1.910 -19.122 1.576 1.00 95.12 181 THR A N 1
ATOM 1395 C CA . THR A 1 181 ? -3.240 -18.691 2.034 1.00 95.12 181 THR A CA 1
ATOM 1396 C C . THR A 1 181 ? -4.292 -19.783 1.848 1.00 95.12 181 THR A C 1
ATOM 1398 O O . THR A 1 181 ? -5.098 -20.003 2.753 1.00 95.12 181 THR A O 1
ATOM 1401 N N . PHE A 1 182 ? -4.265 -20.529 0.738 1.00 95.38 182 PHE A N 1
ATOM 1402 C CA . PHE A 1 182 ? -5.112 -21.714 0.557 1.00 95.38 182 PHE A CA 1
ATOM 1403 C C . PHE A 1 182 ? -4.855 -22.771 1.635 1.00 95.38 182 PHE A C 1
ATOM 1405 O O . PHE A 1 182 ? -5.803 -23.266 2.252 1.00 95.38 182 PHE A O 1
ATOM 1412 N N . TRP A 1 183 ? -3.584 -23.087 1.894 1.00 94.25 183 TRP A N 1
ATOM 1413 C CA . TRP A 1 183 ? -3.198 -24.063 2.913 1.00 94.25 183 TRP A CA 1
ATOM 1414 C C . TRP A 1 183 ? -3.616 -23.623 4.323 1.00 94.25 183 TRP A C 1
ATOM 1416 O O . TRP A 1 183 ? -4.279 -24.377 5.040 1.00 94.25 183 TRP A O 1
ATOM 1426 N N . MET A 1 184 ? -3.312 -22.377 4.694 1.00 93.25 184 MET A N 1
ATOM 1427 C CA . MET A 1 184 ? -3.694 -21.790 5.979 1.00 93.25 184 MET A CA 1
ATOM 1428 C C . MET A 1 184 ? -5.211 -21.747 6.145 1.00 93.25 184 MET A C 1
ATOM 1430 O O . MET A 1 184 ? -5.709 -22.032 7.232 1.00 93.25 184 MET A O 1
ATOM 1434 N N . ARG A 1 185 ? -5.967 -21.439 5.082 1.00 92.88 185 ARG A N 1
ATOM 1435 C CA . ARG A 1 185 ? -7.434 -21.450 5.124 1.00 92.88 185 ARG A CA 1
ATOM 1436 C C . ARG A 1 185 ? -7.944 -22.856 5.411 1.00 92.88 185 ARG A C 1
ATOM 1438 O O . ARG A 1 185 ? -8.800 -23.028 6.273 1.00 92.88 185 ARG A O 1
ATOM 1445 N N . ALA A 1 186 ? -7.436 -23.857 4.692 1.00 92.12 186 ALA A N 1
ATOM 1446 C CA . ALA A 1 186 ? -7.839 -25.246 4.888 1.00 92.12 186 ALA A CA 1
ATOM 1447 C C . ALA A 1 186 ? -7.479 -25.747 6.295 1.00 92.12 186 ALA A C 1
ATOM 1449 O O . ALA A 1 186 ? -8.225 -26.524 6.887 1.00 92.12 186 ALA A O 1
ATOM 1450 N N . ARG A 1 187 ? -6.345 -25.304 6.849 1.00 90.81 187 ARG A N 1
ATOM 1451 C CA . ARG A 1 187 ? -5.956 -25.574 8.238 1.00 90.81 187 ARG A CA 1
ATOM 1452 C C . ARG A 1 187 ? -6.911 -24.908 9.233 1.00 90.81 187 ARG A C 1
ATOM 1454 O O . ARG A 1 187 ? -7.411 -25.595 10.114 1.00 90.81 187 ARG A O 1
ATOM 1461 N N . ALA A 1 188 ? -7.195 -23.615 9.072 1.00 88.25 188 ALA A N 1
ATOM 1462 C CA . ALA A 1 188 ? -8.070 -22.863 9.971 1.00 88.25 188 ALA A CA 1
ATOM 1463 C C . ALA A 1 188 ? -9.492 -23.440 9.994 1.00 88.25 188 ALA A C 1
ATOM 1465 O O . ALA A 1 188 ? -10.018 -23.726 11.061 1.00 88.25 188 ALA A O 1
ATOM 1466 N N . LEU A 1 189 ? -10.084 -23.700 8.823 1.00 89.50 189 LEU A N 1
ATOM 1467 C CA . LEU A 1 189 ? -11.427 -24.279 8.734 1.00 89.50 189 LEU A CA 1
ATOM 1468 C C . LEU A 1 189 ? -11.513 -25.672 9.369 1.00 89.50 189 LEU A C 1
ATOM 1470 O O . LEU A 1 189 ? -12.526 -25.978 9.989 1.00 89.50 189 LEU A O 1
ATOM 1474 N N . ARG A 1 190 ? -10.466 -26.501 9.242 1.00 90.38 190 ARG A N 1
ATOM 1475 C CA . ARG A 1 190 ? -10.410 -27.819 9.894 1.00 90.38 190 ARG A CA 1
ATOM 1476 C C . ARG A 1 190 ? -10.318 -27.705 11.412 1.00 90.38 190 ARG A C 1
ATOM 1478 O O . ARG A 1 190 ? -11.117 -28.335 12.087 1.00 90.38 190 ARG A O 1
ATOM 1485 N N . ALA A 1 191 ? -9.423 -26.862 11.927 1.00 86.38 191 ALA A N 1
ATOM 1486 C CA . ALA A 1 191 ? -9.290 -26.632 13.367 1.00 86.38 191 ALA A CA 1
ATOM 1487 C C . ALA A 1 191 ? -10.593 -26.093 13.986 1.00 86.38 191 ALA A C 1
ATOM 1489 O O . ALA A 1 191 ? -11.003 -26.531 15.053 1.00 86.38 191 ALA A O 1
ATOM 1490 N N . MET A 1 192 ? -11.283 -25.189 13.279 1.00 84.88 192 MET A N 1
ATOM 1491 C CA . MET A 1 192 ? -12.589 -24.672 13.700 1.00 84.88 192 MET A CA 1
ATOM 1492 C C . MET A 1 192 ? -13.690 -25.739 13.646 1.00 84.88 192 MET A C 1
ATOM 1494 O O . MET A 1 192 ? -14.574 -25.741 14.492 1.00 84.88 192 MET A O 1
ATOM 1498 N N . ALA A 1 193 ? -13.677 -26.617 12.637 1.00 87.12 193 ALA A N 1
ATOM 1499 C CA . ALA A 1 193 ? -14.663 -27.690 12.500 1.00 87.12 193 ALA A CA 1
ATOM 1500 C C . ALA A 1 193 ? -14.464 -28.817 13.523 1.00 87.12 193 ALA A C 1
ATOM 1502 O O . ALA A 1 193 ? -15.441 -29.438 13.921 1.00 87.12 193 ALA A O 1
ATOM 1503 N N . ALA A 1 194 ? -13.221 -29.065 13.937 1.00 87.12 194 ALA A N 1
ATOM 1504 C CA . ALA A 1 194 ? -12.863 -30.035 14.967 1.00 87.12 194 ALA A CA 1
ATOM 1505 C C . ALA A 1 194 ? -12.948 -29.466 16.398 1.00 87.12 194 ALA A C 1
ATOM 1507 O O . ALA A 1 194 ? -12.578 -30.159 17.338 1.00 87.12 194 ALA A O 1
ATOM 1508 N N . GLU A 1 195 ? -13.383 -28.208 16.558 1.00 83.19 195 GLU A N 1
ATOM 1509 C CA . GLU A 1 195 ? -13.455 -27.490 17.844 1.00 83.19 195 GLU A CA 1
ATOM 1510 C C . GLU A 1 195 ? -12.119 -27.444 18.623 1.00 83.19 195 GLU A C 1
ATOM 1512 O O . GLU A 1 195 ? -12.091 -27.152 19.814 1.00 83.19 195 GLU A O 1
ATOM 1517 N N . GLU A 1 196 ? -10.985 -27.659 17.942 1.00 80.00 196 GLU A N 1
ATOM 1518 C CA . GLU A 1 196 ? -9.638 -27.632 18.541 1.00 80.00 196 GLU A CA 1
ATOM 1519 C C . GLU A 1 196 ? -9.249 -26.233 19.037 1.00 80.00 196 GLU A C 1
ATOM 1521 O O . GLU A 1 196 ? -8.461 -26.079 19.970 1.00 80.00 196 GLU A O 1
ATOM 1526 N N . VAL A 1 197 ? -9.757 -25.196 18.367 1.00 73.44 197 VAL A N 1
ATOM 1527 C CA . VAL A 1 197 ? -9.479 -23.791 18.665 1.00 73.44 197 VAL A CA 1
ATOM 1528 C C . VAL A 1 197 ? -10.781 -23.015 18.575 1.00 73.44 197 VAL A C 1
ATOM 1530 O O . VAL A 1 197 ? -11.542 -23.178 17.618 1.00 73.44 197 VAL A O 1
ATOM 1533 N N . ASP A 1 198 ? -11.001 -22.113 19.534 1.00 72.56 198 ASP A N 1
ATOM 1534 C CA . ASP A 1 198 ? -12.107 -21.166 19.466 1.00 72.56 198 ASP A CA 1
ATOM 1535 C C . ASP A 1 198 ? -12.116 -20.443 18.106 1.00 72.56 198 ASP A C 1
ATOM 1537 O O . ASP A 1 198 ? -11.101 -19.938 17.612 1.00 72.56 198 ASP A O 1
ATOM 1541 N N . SER A 1 199 ? -13.297 -20.395 17.494 1.00 70.38 199 SER A N 1
ATOM 1542 C CA . SER A 1 199 ? -13.492 -19.893 16.137 1.00 70.38 199 SER A CA 1
ATOM 1543 C C . SER A 1 199 ? -12.967 -18.469 15.954 1.00 70.38 199 SER A C 1
ATOM 1545 O O . SER A 1 199 ? -12.419 -18.137 14.901 1.00 70.38 199 SER A O 1
ATOM 1547 N N . ALA A 1 200 ? -13.084 -17.624 16.975 1.00 67.00 200 ALA A N 1
ATOM 1548 C CA . ALA A 1 200 ? -12.563 -16.273 16.895 1.00 67.00 200 ALA A CA 1
ATOM 1549 C C . ALA A 1 200 ? -11.048 -16.206 17.017 1.00 67.00 200 ALA A C 1
ATOM 1551 O O . ALA A 1 200 ? -10.393 -15.505 16.249 1.00 67.00 200 ALA A O 1
ATOM 1552 N N . THR A 1 201 ? -10.478 -16.987 17.925 1.00 70.19 201 THR A N 1
ATOM 1553 C CA . THR A 1 201 ? -9.026 -17.118 18.054 1.00 70.19 201 THR A CA 1
ATOM 1554 C C . THR A 1 201 ? -8.392 -17.576 16.733 1.00 70.19 201 THR A C 1
ATOM 1556 O O . THR A 1 201 ? -7.412 -16.980 16.273 1.00 70.19 201 THR A O 1
ATOM 1559 N N . ALA A 1 202 ? -8.994 -18.566 16.061 1.00 74.50 202 ALA A N 1
ATOM 1560 C CA . ALA A 1 202 ? -8.563 -19.020 14.737 1.00 74.50 202 ALA A CA 1
ATOM 1561 C C . ALA A 1 202 ? -8.622 -17.894 13.688 1.00 74.50 202 ALA A C 1
ATOM 1563 O O . ALA A 1 202 ? -7.691 -17.717 12.900 1.00 74.50 202 ALA A O 1
ATOM 1564 N N . LEU A 1 203 ? -9.685 -17.094 13.707 1.00 76.38 203 LEU A N 1
ATOM 1565 C CA . LEU A 1 203 ? -9.903 -15.989 12.782 1.00 76.38 203 LEU A CA 1
ATOM 1566 C C . LEU A 1 203 ? -8.938 -14.818 12.985 1.00 76.38 203 LEU A C 1
ATOM 1568 O O . LEU A 1 203 ? -8.402 -14.303 12.006 1.00 76.38 203 LEU A O 1
ATOM 1572 N N . PHE A 1 204 ? -8.672 -14.407 14.226 1.00 74.06 204 PHE A N 1
ATOM 1573 C CA . PHE A 1 204 ? -7.684 -13.363 14.513 1.00 74.06 204 PHE A CA 1
ATOM 1574 C C . PHE A 1 204 ? -6.275 -13.814 14.148 1.00 74.06 204 PHE A C 1
ATOM 1576 O O . PHE A 1 204 ? -5.532 -13.057 13.517 1.00 74.06 204 PHE A O 1
ATOM 1583 N N . GLY A 1 205 ? -5.928 -15.066 14.465 1.00 75.44 205 GLY A N 1
ATOM 1584 C CA . GLY A 1 205 ? -4.681 -15.676 14.011 1.00 75.44 205 GLY A CA 1
ATOM 1585 C C . GLY A 1 205 ? -4.561 -15.655 12.485 1.00 75.44 205 GLY A C 1
ATOM 1586 O O . GLY A 1 205 ? -3.506 -15.309 11.950 1.00 75.44 205 GLY A O 1
ATOM 1587 N N . PHE A 1 206 ? -5.660 -15.942 11.787 1.00 81.81 206 PHE A N 1
ATOM 1588 C CA . PHE A 1 206 ? -5.721 -15.922 10.331 1.00 81.81 206 PHE A CA 1
ATOM 1589 C C . PHE A 1 206 ? -5.630 -14.502 9.739 1.00 81.81 206 PHE A C 1
ATOM 1591 O O . PHE A 1 206 ? -4.881 -14.274 8.791 1.00 81.81 206 PHE A O 1
ATOM 1598 N N . ASN A 1 207 ? -6.330 -13.518 10.308 1.00 81.31 207 ASN A N 1
ATOM 1599 C CA . ASN A 1 207 ? -6.248 -12.121 9.873 1.00 81.31 207 ASN A CA 1
ATOM 1600 C C . ASN A 1 207 ? -4.835 -11.552 10.079 1.00 81.31 207 ASN A C 1
ATOM 1602 O O . ASN A 1 207 ? -4.297 -10.884 9.198 1.00 81.31 207 ASN A O 1
ATOM 1606 N N . ARG A 1 208 ? -4.188 -11.878 11.205 1.00 80.44 208 ARG A N 1
ATOM 1607 C CA . ARG A 1 208 ? -2.777 -11.542 11.446 1.00 80.44 208 ARG A CA 1
ATOM 1608 C C . ARG A 1 208 ? -1.873 -12.144 10.373 1.00 80.44 208 ARG A C 1
ATOM 1610 O O . ARG A 1 208 ? -1.015 -11.445 9.843 1.00 80.44 208 ARG A O 1
ATOM 1617 N N . PHE A 1 209 ? -2.091 -13.411 10.030 1.00 87.56 209 PHE A N 1
ATOM 1618 C CA . PHE A 1 209 ? -1.380 -14.065 8.935 1.00 87.56 209 PHE A CA 1
ATOM 1619 C C . PHE A 1 209 ? -1.554 -13.306 7.604 1.00 87.56 209 PHE A C 1
ATOM 1621 O O . PHE A 1 209 ? -0.560 -13.055 6.926 1.00 87.56 209 PHE A O 1
ATOM 1628 N N . LEU A 1 210 ? -2.768 -12.859 7.256 1.00 87.25 210 LEU A N 1
ATOM 1629 C CA . LEU A 1 210 ? -3.001 -12.063 6.041 1.00 87.25 210 LEU A CA 1
ATOM 1630 C C . LEU A 1 210 ? -2.267 -10.711 6.048 1.00 87.25 210 LEU A C 1
ATOM 1632 O O . LEU A 1 210 ? -1.754 -10.275 5.015 1.00 87.25 210 LEU A O 1
ATOM 1636 N N . GLN A 1 211 ? -2.188 -10.042 7.200 1.00 85.06 211 GLN A N 1
ATOM 1637 C CA . GLN A 1 211 ? -1.434 -8.791 7.333 1.00 85.06 211 GLN A CA 1
ATOM 1638 C C . GLN A 1 211 ? 0.072 -9.030 7.163 1.00 85.06 211 GLN A C 1
ATOM 1640 O O . GLN A 1 211 ? 0.741 -8.321 6.410 1.00 85.06 211 GLN A O 1
ATOM 1645 N N . GLN A 1 212 ? 0.601 -10.078 7.799 1.00 87.56 212 GLN A N 1
ATOM 1646 C CA . GLN A 1 212 ? 2.009 -10.462 7.688 1.00 87.56 212 GLN A CA 1
ATOM 1647 C C . GLN A 1 212 ? 2.378 -10.857 6.259 1.00 87.56 212 GLN A C 1
ATOM 1649 O O . GLN A 1 212 ? 3.405 -10.412 5.750 1.00 87.56 212 GLN A O 1
ATOM 1654 N N . ILE A 1 213 ? 1.539 -11.649 5.586 1.00 90.19 213 ILE A N 1
ATOM 1655 C CA . ILE A 1 213 ? 1.828 -12.079 4.219 1.00 90.19 213 ILE A CA 1
ATOM 1656 C C . ILE A 1 213 ? 1.782 -10.905 3.245 1.00 90.19 213 ILE A C 1
ATOM 1658 O O . ILE A 1 213 ? 2.645 -10.799 2.382 1.00 90.19 213 ILE A O 1
ATOM 1662 N N . THR A 1 214 ? 0.842 -9.976 3.438 1.00 88.69 214 THR A N 1
ATOM 1663 C CA . THR A 1 214 ? 0.773 -8.730 2.668 1.00 88.69 214 THR A CA 1
ATOM 1664 C C . THR A 1 214 ? 2.056 -7.929 2.826 1.00 88.69 214 THR A C 1
ATOM 1666 O O . THR A 1 214 ? 2.671 -7.548 1.833 1.00 88.69 214 THR A O 1
ATOM 1669 N N . LEU A 1 215 ? 2.510 -7.725 4.061 1.00 88.31 215 LEU A N 1
ATOM 1670 C CA . LEU A 1 215 ? 3.757 -7.017 4.312 1.00 88.31 215 LEU A CA 1
ATOM 1671 C C . LEU A 1 215 ? 4.953 -7.708 3.648 1.00 88.31 215 LEU A C 1
ATOM 1673 O O . LEU A 1 215 ? 5.736 -7.044 2.978 1.00 88.31 215 LEU A O 1
ATOM 1677 N N . VAL A 1 216 ? 5.090 -9.027 3.806 1.00 91.62 216 VAL A N 1
ATOM 1678 C CA . VAL A 1 216 ? 6.193 -9.796 3.207 1.00 91.62 216 VAL A CA 1
ATOM 1679 C C . VAL A 1 216 ? 6.197 -9.657 1.686 1.00 91.62 216 VAL A C 1
ATOM 1681 O O . VAL A 1 216 ? 7.260 -9.439 1.108 1.00 91.62 216 VAL A O 1
ATOM 1684 N N . VAL A 1 217 ? 5.027 -9.706 1.041 1.00 93.75 217 VAL A N 1
ATOM 1685 C CA . VAL A 1 217 ? 4.903 -9.464 -0.404 1.00 93.75 217 VAL A CA 1
ATOM 1686 C C . VAL A 1 217 ? 5.473 -8.101 -0.766 1.00 93.75 217 VAL A C 1
ATOM 1688 O O . VAL A 1 217 ? 6.343 -8.030 -1.626 1.00 93.75 217 VAL A O 1
ATOM 1691 N N . TRP A 1 218 ? 5.057 -7.030 -0.088 1.00 89.38 218 TRP A N 1
ATOM 1692 C CA . TRP A 1 218 ? 5.556 -5.681 -0.371 1.00 89.38 218 TRP A CA 1
ATOM 1693 C C . TRP A 1 218 ? 7.059 -5.527 -0.102 1.00 89.38 218 TRP A C 1
ATOM 1695 O O . TRP A 1 218 ? 7.770 -4.931 -0.914 1.00 89.38 218 TRP A O 1
ATOM 1705 N N . LEU A 1 219 ? 7.562 -6.095 0.997 1.00 90.75 219 LEU A N 1
ATOM 1706 C CA . LEU A 1 219 ? 8.974 -6.010 1.378 1.00 90.75 219 LEU A CA 1
ATOM 1707 C C . LEU A 1 219 ? 9.902 -6.774 0.439 1.00 90.75 219 LEU A C 1
ATOM 1709 O O . LEU A 1 219 ? 11.027 -6.332 0.227 1.00 90.75 219 LEU A O 1
ATOM 1713 N N . LEU A 1 220 ? 9.452 -7.895 -0.126 1.00 92.56 220 LEU A N 1
ATOM 1714 C CA . LEU A 1 220 ? 10.223 -8.646 -1.116 1.00 92.56 220 LEU A CA 1
ATOM 1715 C C . LEU A 1 220 ? 10.056 -8.060 -2.520 1.00 92.56 220 LEU A C 1
ATOM 1717 O O . LEU A 1 220 ? 11.023 -7.977 -3.276 1.00 92.56 220 LEU A O 1
ATOM 1721 N N . TRP A 1 221 ? 8.845 -7.620 -2.864 1.00 92.06 221 TRP A N 1
ATOM 1722 C CA . TRP A 1 221 ? 8.522 -7.114 -4.193 1.00 92.06 221 TRP A CA 1
ATOM 1723 C C . TRP A 1 221 ? 9.337 -5.877 -4.556 1.00 92.06 221 TRP A C 1
ATOM 1725 O O . TRP A 1 221 ? 9.926 -5.846 -5.632 1.00 92.06 221 TRP A O 1
ATOM 1735 N N . LEU A 1 222 ? 9.423 -4.882 -3.665 1.00 85.12 222 LEU A N 1
ATOM 1736 C CA . LEU A 1 222 ? 10.152 -3.638 -3.938 1.00 85.12 222 LEU A CA 1
ATOM 1737 C C . LEU A 1 222 ? 11.623 -3.889 -4.340 1.00 85.12 222 LEU A C 1
ATOM 1739 O O . LEU A 1 222 ? 11.984 -3.546 -5.468 1.00 85.12 222 LEU A O 1
ATOM 1743 N N . PRO A 1 223 ? 12.485 -4.510 -3.511 1.00 87.94 223 PRO A N 1
ATOM 1744 C CA . PRO A 1 223 ? 13.882 -4.751 -3.869 1.00 87.94 223 PRO A CA 1
ATOM 1745 C C . PRO A 1 223 ? 14.044 -5.674 -5.078 1.00 87.94 223 PRO A C 1
ATOM 1747 O O . PRO A 1 223 ? 14.902 -5.401 -5.916 1.00 87.94 223 PRO A O 1
ATOM 1750 N N . LEU A 1 224 ? 13.220 -6.716 -5.226 1.00 89.69 224 LEU A N 1
ATOM 1751 C CA . LEU A 1 224 ? 13.340 -7.647 -6.354 1.00 89.69 224 LEU A CA 1
ATOM 1752 C C . LEU A 1 224 ? 12.913 -7.010 -7.680 1.00 89.69 224 LEU A C 1
ATOM 1754 O O . LEU A 1 224 ? 13.606 -7.174 -8.683 1.00 89.69 224 LEU A O 1
ATOM 1758 N N . ASN A 1 225 ? 11.828 -6.232 -7.690 1.00 85.62 225 ASN A N 1
ATOM 1759 C CA . ASN A 1 225 ? 11.349 -5.530 -8.880 1.00 85.62 225 ASN A CA 1
ATOM 1760 C C . ASN A 1 225 ? 12.404 -4.552 -9.426 1.00 85.62 225 ASN A C 1
ATOM 1762 O O . ASN A 1 225 ? 12.635 -4.499 -10.636 1.00 85.62 225 ASN A O 1
ATOM 1766 N N . TYR A 1 226 ? 13.084 -3.807 -8.545 1.00 81.25 226 TYR A N 1
ATOM 1767 C CA . TYR A 1 226 ? 14.154 -2.897 -8.966 1.00 81.25 226 TYR A CA 1
ATOM 1768 C C . TYR A 1 226 ? 15.492 -3.605 -9.227 1.00 81.25 226 TYR A C 1
ATOM 1770 O O . TYR A 1 226 ? 16.236 -3.187 -10.115 1.00 81.25 226 TYR A O 1
ATOM 1778 N N . GLY A 1 227 ? 15.812 -4.651 -8.462 1.00 82.38 227 GLY A N 1
ATOM 1779 C CA . GLY A 1 227 ? 17.110 -5.323 -8.493 1.00 82.38 227 GLY A CA 1
ATOM 1780 C C . GLY A 1 227 ? 17.278 -6.329 -9.628 1.00 82.38 227 GLY A C 1
ATOM 1781 O O . GLY A 1 227 ? 18.361 -6.411 -10.199 1.00 82.38 227 GLY A O 1
ATOM 1782 N N . LEU A 1 228 ? 16.216 -7.048 -10.002 1.00 84.19 228 LEU A N 1
ATOM 1783 C CA . LEU A 1 228 ? 16.277 -8.075 -11.050 1.00 84.19 228 LEU A CA 1
ATOM 1784 C C . LEU A 1 228 ? 16.162 -7.501 -12.470 1.00 84.19 228 LEU A C 1
ATOM 1786 O O . LEU A 1 228 ? 16.300 -8.229 -13.442 1.00 84.19 228 LEU A O 1
ATOM 1790 N N . GLY A 1 229 ? 15.922 -6.198 -12.630 1.00 75.94 229 GLY A N 1
ATOM 1791 C CA . GLY A 1 229 ? 15.924 -5.574 -13.954 1.00 75.94 229 GLY A CA 1
ATOM 1792 C C . GLY A 1 229 ? 14.702 -5.899 -14.821 1.00 75.94 229 GLY A C 1
ATOM 1793 O O . GLY A 1 229 ? 14.783 -5.749 -16.039 1.00 75.94 229 GLY A O 1
ATOM 1794 N N . LEU A 1 230 ? 13.555 -6.256 -14.219 1.00 79.50 230 LEU A N 1
ATOM 1795 C CA . LEU A 1 230 ? 12.279 -6.466 -14.929 1.00 79.50 230 LEU A CA 1
ATOM 1796 C C . LEU A 1 230 ? 11.963 -5.307 -15.882 1.00 79.50 230 LEU A C 1
ATOM 1798 O O . LEU A 1 230 ? 11.556 -5.519 -17.022 1.00 79.50 230 LEU A O 1
ATOM 1802 N N . ARG A 1 231 ? 12.214 -4.075 -15.428 1.00 77.31 231 ARG A N 1
ATOM 1803 C CA . ARG A 1 231 ? 12.052 -2.863 -16.233 1.00 77.31 231 ARG A CA 1
ATOM 1804 C C . ARG A 1 231 ? 12.778 -2.955 -17.579 1.00 77.31 231 ARG A C 1
ATOM 1806 O O . ARG A 1 231 ? 12.183 -2.640 -18.599 1.00 77.31 231 ARG A O 1
ATOM 1813 N N . ALA A 1 232 ? 14.037 -3.390 -17.581 1.00 74.00 232 ALA A N 1
ATOM 1814 C CA . ALA A 1 232 ? 14.845 -3.457 -18.796 1.00 74.00 232 ALA A CA 1
ATOM 1815 C C . ALA A 1 232 ? 14.330 -4.530 -19.772 1.00 74.00 232 ALA A C 1
ATOM 1817 O O . ALA A 1 232 ? 14.440 -4.357 -20.984 1.00 74.00 232 ALA A O 1
ATOM 1818 N N . ILE A 1 233 ? 13.751 -5.619 -19.255 1.00 76.56 233 ILE A N 1
ATOM 1819 C CA . ILE A 1 233 ? 13.111 -6.658 -20.072 1.00 76.56 233 ILE A CA 1
ATOM 1820 C C . ILE A 1 233 ? 11.831 -6.114 -20.711 1.00 76.56 233 ILE A C 1
ATOM 1822 O O . ILE A 1 233 ? 11.623 -6.279 -21.907 1.00 76.56 233 ILE A O 1
ATOM 1826 N N . LEU A 1 234 ? 10.982 -5.433 -19.942 1.00 76.88 234 LEU A N 1
ATOM 1827 C CA . LEU A 1 234 ? 9.726 -4.880 -20.456 1.00 76.88 234 LEU A CA 1
ATOM 1828 C C . LEU A 1 234 ? 9.961 -3.777 -21.491 1.00 76.88 234 LEU A C 1
ATOM 1830 O O . LEU A 1 234 ? 9.314 -3.775 -22.533 1.00 76.88 234 LEU A O 1
ATOM 1834 N N . GLU A 1 235 ? 10.918 -2.883 -21.229 1.00 73.19 235 GLU A N 1
ATOM 1835 C CA . GLU A 1 235 ? 11.340 -1.842 -22.176 1.00 73.19 235 GLU A CA 1
ATOM 1836 C C . GLU A 1 235 ? 11.862 -2.440 -23.490 1.00 73.19 235 GLU A C 1
ATOM 1838 O O . GLU A 1 235 ? 11.674 -1.845 -24.544 1.00 73.19 235 GLU A O 1
ATOM 1843 N N . PHE A 1 236 ? 12.471 -3.628 -23.457 1.00 74.12 236 PHE A N 1
ATOM 1844 C CA . PHE A 1 236 ? 12.947 -4.299 -24.667 1.00 74.12 236 PHE A CA 1
ATOM 1845 C C . PHE A 1 236 ? 11.810 -4.817 -25.561 1.00 74.12 236 PHE A C 1
ATOM 1847 O O . PHE A 1 236 ? 11.944 -4.813 -26.786 1.00 74.12 236 PHE A O 1
ATOM 1854 N N . PHE A 1 237 ? 10.688 -5.253 -24.978 1.00 73.19 237 PHE A N 1
ATOM 1855 C CA . PHE A 1 237 ? 9.533 -5.764 -25.732 1.00 73.19 237 PHE A CA 1
ATOM 1856 C C . PHE A 1 237 ? 8.521 -4.691 -26.127 1.00 73.19 237 PHE A C 1
ATOM 1858 O O . PHE A 1 237 ? 7.566 -5.001 -26.839 1.00 73.19 237 PHE A O 1
ATOM 1865 N N . TRP A 1 238 ? 8.703 -3.451 -25.678 1.00 70.06 238 TRP A N 1
ATOM 1866 C CA . TRP A 1 238 ? 7.689 -2.423 -25.832 1.00 70.06 238 TRP A CA 1
ATOM 1867 C C . TRP A 1 238 ? 8.176 -1.193 -26.613 1.00 70.06 238 TRP A C 1
ATOM 1869 O O . TRP A 1 238 ? 9.060 -0.477 -26.159 1.00 70.06 238 TRP A O 1
ATOM 1879 N N . ASP A 1 239 ? 7.515 -0.889 -27.738 1.00 56.97 239 ASP A N 1
ATOM 1880 C CA . ASP A 1 239 ? 7.893 0.205 -28.660 1.00 56.97 239 ASP A CA 1
ATOM 1881 C C . ASP A 1 239 ? 7.066 1.491 -28.557 1.00 56.97 239 ASP A C 1
ATOM 1883 O O . ASP A 1 239 ? 7.401 2.511 -29.160 1.00 56.97 239 ASP A O 1
ATOM 1887 N N . GLY A 1 240 ? 5.949 1.460 -27.833 1.00 56.03 240 GLY A N 1
ATOM 1888 C CA . GLY A 1 240 ? 5.083 2.628 -27.651 1.00 56.03 240 GLY A CA 1
ATOM 1889 C C . GLY A 1 240 ? 5.594 3.604 -26.577 1.00 56.03 240 GLY A C 1
ATOM 1890 O O . GLY A 1 240 ? 6.518 3.278 -25.835 1.00 56.03 240 GLY A O 1
ATOM 1891 N N . PRO A 1 241 ? 4.941 4.771 -26.397 1.00 52.91 241 PRO A N 1
ATOM 1892 C CA . PRO A 1 241 ? 5.286 5.790 -25.390 1.00 52.91 241 PRO A CA 1
ATOM 1893 C C . PRO A 1 241 ? 5.056 5.355 -23.920 1.00 52.91 241 PRO A C 1
ATOM 1895 O O . PRO A 1 241 ? 4.875 6.188 -23.034 1.00 52.91 241 PRO A O 1
ATOM 1898 N N . LEU A 1 242 ? 5.089 4.053 -23.625 1.00 46.94 242 LEU A N 1
ATOM 1899 C CA . LEU A 1 242 ? 4.860 3.436 -22.316 1.00 46.94 242 LEU A CA 1
ATOM 1900 C C . LEU A 1 242 ? 5.980 3.658 -21.286 1.00 46.94 242 LEU A C 1
ATOM 1902 O O . LEU A 1 242 ? 6.021 2.972 -20.267 1.00 46.94 242 LEU A O 1
ATOM 1906 N N . ASN A 1 243 ? 6.831 4.666 -21.446 1.00 51.78 243 ASN A N 1
ATOM 1907 C CA . ASN A 1 243 ? 7.711 5.067 -20.343 1.00 51.78 243 ASN A CA 1
ATOM 1908 C C . ASN A 1 243 ? 6.919 5.514 -19.098 1.00 51.78 243 ASN A C 1
ATOM 1910 O O . ASN A 1 243 ? 7.490 5.617 -18.018 1.00 51.78 243 ASN A O 1
ATOM 1914 N N . PHE A 1 244 ? 5.607 5.731 -19.236 1.00 57.31 244 PHE A N 1
ATOM 1915 C CA . PHE A 1 244 ? 4.759 6.286 -18.196 1.00 57.31 244 PHE A CA 1
ATOM 1916 C C . PHE A 1 244 ? 3.943 5.225 -17.427 1.00 57.31 244 PHE A C 1
ATOM 1918 O O . PHE A 1 244 ? 4.147 5.075 -16.231 1.00 57.31 244 PHE A O 1
ATOM 1925 N N . ILE A 1 245 ? 3.059 4.441 -18.055 1.00 58.47 245 ILE A N 1
ATOM 1926 C CA . ILE A 1 245 ? 1.972 3.735 -17.328 1.00 58.47 245 ILE A CA 1
ATOM 1927 C C . ILE A 1 245 ? 2.275 2.304 -16.811 1.00 58.47 245 ILE A C 1
ATOM 1929 O O . ILE A 1 245 ? 1.874 1.997 -15.686 1.00 58.47 245 ILE A O 1
ATOM 1933 N N . PRO A 1 246 ? 2.948 1.393 -17.544 1.00 64.06 246 PRO A N 1
ATOM 1934 C CA . PRO A 1 246 ? 3.000 -0.017 -17.160 1.00 64.06 246 PRO A CA 1
ATOM 1935 C C . PRO A 1 246 ? 3.932 -0.256 -15.972 1.00 64.06 246 PRO A C 1
ATOM 1937 O O . PRO A 1 246 ? 3.696 -1.168 -15.193 1.00 64.06 246 PRO A O 1
ATOM 1940 N N . LEU A 1 247 ? 4.980 0.553 -15.796 1.00 67.19 247 LEU A N 1
ATOM 1941 C CA . LEU A 1 247 ? 5.966 0.321 -14.746 1.00 67.19 247 LEU A CA 1
ATOM 1942 C C . LEU A 1 247 ? 5.425 0.687 -13.353 1.00 67.19 247 LEU A C 1
ATOM 1944 O O . LEU A 1 247 ? 5.509 -0.167 -12.471 1.00 67.19 247 LEU A O 1
ATOM 1948 N N . PRO A 1 248 ? 4.816 1.870 -13.125 1.00 68.38 248 PRO A N 1
ATOM 1949 C CA . PRO A 1 248 ? 4.128 2.139 -11.865 1.00 68.38 248 PRO A CA 1
ATOM 1950 C C . PRO A 1 248 ? 2.966 1.169 -11.628 1.00 68.38 248 PRO A C 1
ATOM 1952 O O . PRO A 1 248 ? 2.750 0.734 -10.500 1.00 68.38 248 PRO A O 1
ATOM 1955 N N . PHE A 1 249 ? 2.256 0.766 -12.686 1.00 75.50 249 PHE A N 1
ATOM 1956 C CA . PHE A 1 249 ? 1.225 -0.260 -12.572 1.00 75.50 249 PHE A CA 1
ATOM 1957 C C . PHE A 1 249 ? 1.809 -1.584 -12.059 1.00 75.50 249 PHE A C 1
ATOM 1959 O O . PHE A 1 249 ? 1.373 -2.095 -11.039 1.00 75.50 249 PHE A O 1
ATOM 1966 N N . LEU A 1 250 ? 2.851 -2.131 -12.679 1.00 75.88 250 LEU A N 1
ATOM 1967 C CA . LEU A 1 250 ? 3.438 -3.395 -12.227 1.00 75.88 250 LEU A CA 1
ATOM 1968 C C . LEU A 1 250 ? 4.059 -3.272 -10.829 1.00 75.88 250 LEU A C 1
ATOM 1970 O O . LEU A 1 250 ? 3.888 -4.168 -10.007 1.00 75.88 250 LEU A O 1
ATOM 1974 N N . ALA A 1 251 ? 4.715 -2.147 -10.532 1.00 75.81 251 ALA A N 1
ATOM 1975 C CA . ALA A 1 251 ? 5.360 -1.911 -9.246 1.00 75.81 251 ALA A CA 1
ATOM 1976 C C . ALA A 1 251 ? 4.369 -1.874 -8.071 1.00 75.81 251 ALA A C 1
ATOM 1978 O O . ALA A 1 251 ? 4.700 -2.390 -7.006 1.00 75.81 251 ALA A O 1
ATOM 1979 N N . TYR A 1 252 ? 3.174 -1.304 -8.250 1.00 79.75 252 TYR A N 1
ATOM 1980 C CA . TYR A 1 252 ? 2.221 -1.110 -7.149 1.00 79.75 252 TYR A CA 1
ATOM 1981 C C . TYR A 1 252 ? 0.969 -1.999 -7.235 1.00 79.75 252 TYR A C 1
ATOM 1983 O O . TYR A 1 252 ? 0.418 -2.371 -6.204 1.00 79.75 252 TYR A O 1
ATOM 1991 N N . TYR A 1 253 ? 0.511 -2.372 -8.432 1.00 85.69 253 TYR A N 1
ATOM 1992 C CA . TYR A 1 253 ? -0.748 -3.104 -8.615 1.00 85.69 253 TYR A CA 1
ATOM 1993 C C . TYR A 1 253 ? -0.594 -4.622 -8.531 1.00 85.69 253 TYR A C 1
ATOM 1995 O O . TYR A 1 253 ? -1.485 -5.271 -7.999 1.00 85.69 253 TYR A O 1
ATOM 2003 N N . LEU A 1 254 ? 0.514 -5.211 -8.998 1.00 89.38 254 LEU A N 1
ATOM 2004 C CA . LEU A 1 254 ? 0.732 -6.660 -8.866 1.00 89.38 254 LEU A CA 1
ATOM 2005 C C . LEU A 1 254 ? 0.751 -7.143 -7.404 1.00 89.38 254 LEU A C 1
ATOM 2007 O O . LEU A 1 254 ? -0.025 -8.044 -7.084 1.00 89.38 254 LEU A O 1
ATOM 2011 N N . PRO A 1 255 ? 1.546 -6.552 -6.490 1.00 90.94 255 PRO A N 1
ATOM 2012 C CA . PRO A 1 255 ? 1.494 -6.941 -5.080 1.00 90.94 255 PRO A CA 1
ATOM 2013 C C . PRO A 1 255 ? 0.118 -6.662 -4.452 1.00 90.94 255 PRO A C 1
ATOM 2015 O O . PRO A 1 255 ? -0.379 -7.486 -3.686 1.00 90.94 255 PRO A O 1
ATOM 2018 N N . ALA A 1 256 ? -0.548 -5.557 -4.818 1.00 88.56 256 ALA A N 1
ATOM 2019 C CA . ALA A 1 256 ? -1.899 -5.249 -4.342 1.00 88.56 256 ALA A CA 1
ATOM 2020 C C . ALA A 1 256 ? -2.943 -6.281 -4.812 1.00 88.56 256 ALA A C 1
ATOM 2022 O O . ALA A 1 256 ? -3.798 -6.693 -4.027 1.00 88.56 256 ALA A O 1
ATOM 2023 N N . LEU A 1 257 ? -2.852 -6.744 -6.063 1.00 90.56 257 LEU A N 1
ATOM 2024 C CA . LEU A 1 257 ? -3.684 -7.816 -6.613 1.00 90.56 257 LEU A CA 1
ATOM 2025 C C . LEU A 1 257 ? -3.469 -9.125 -5.854 1.00 90.56 257 LEU A C 1
ATOM 2027 O O . LEU A 1 257 ? -4.447 -9.786 -5.509 1.00 90.56 257 LEU A O 1
ATOM 2031 N N . THR A 1 258 ? -2.219 -9.476 -5.541 1.00 92.38 258 THR A N 1
ATOM 2032 C CA . THR A 1 258 ? -1.911 -10.643 -4.703 1.00 92.38 258 THR A CA 1
ATOM 2033 C C . THR A 1 258 ? -2.554 -10.517 -3.321 1.00 92.38 258 THR A C 1
ATOM 2035 O O . THR A 1 258 ? -3.211 -11.455 -2.874 1.00 92.38 258 THR A O 1
ATOM 2038 N N . THR A 1 259 ? -2.447 -9.361 -2.660 1.00 90.00 259 THR A N 1
ATOM 2039 C CA . THR A 1 259 ? -3.097 -9.115 -1.360 1.00 90.00 259 THR A CA 1
ATOM 2040 C C . THR A 1 259 ? -4.617 -9.255 -1.435 1.00 90.00 259 THR A C 1
ATOM 2042 O O . THR A 1 259 ? -5.220 -9.924 -0.596 1.00 90.00 259 THR A O 1
ATOM 2045 N N . VAL A 1 260 ? -5.247 -8.676 -2.457 1.00 88.88 260 VAL A N 1
ATOM 2046 C CA . VAL A 1 260 ? -6.694 -8.792 -2.693 1.00 88.88 260 VAL A CA 1
ATOM 2047 C C . VAL A 1 260 ? -7.099 -10.242 -2.932 1.00 88.88 260 VAL A C 1
ATOM 2049 O O . VAL A 1 260 ? -8.060 -10.719 -2.328 1.00 88.88 260 VAL A O 1
ATOM 2052 N N . ALA A 1 261 ? -6.344 -10.973 -3.750 1.00 90.88 261 ALA A N 1
ATOM 2053 C CA . ALA A 1 261 ? -6.587 -12.386 -3.995 1.00 90.88 261 ALA A CA 1
ATOM 2054 C C . ALA A 1 261 ? -6.466 -13.215 -2.705 1.00 90.88 261 ALA A C 1
ATOM 2056 O O . ALA A 1 261 ? -7.343 -14.038 -2.446 1.00 90.88 261 ALA A O 1
ATOM 2057 N N . CYS A 1 262 ? -5.470 -12.958 -1.848 1.00 91.81 262 CYS A N 1
ATOM 2058 C CA . CYS A 1 262 ? -5.370 -13.593 -0.529 1.00 91.81 262 CYS A CA 1
ATOM 2059 C C . CYS A 1 262 ? -6.624 -13.335 0.328 1.00 91.81 262 CYS A C 1
ATOM 2061 O O . CYS A 1 262 ? -7.187 -14.277 0.889 1.00 91.81 262 CYS A O 1
ATOM 2063 N N . THR A 1 263 ? -7.106 -12.090 0.390 1.00 86.38 263 THR A N 1
ATOM 2064 C CA . THR A 1 263 ? -8.323 -11.726 1.142 1.00 86.38 263 THR A CA 1
ATOM 2065 C C . THR A 1 263 ? -9.568 -12.432 0.601 1.00 86.38 263 THR A C 1
ATOM 2067 O O . THR A 1 263 ? -10.371 -12.962 1.370 1.00 86.38 263 THR A O 1
ATOM 2070 N N . VAL A 1 264 ? -9.714 -12.517 -0.723 1.00 87.44 264 VAL A N 1
ATOM 2071 C CA . VAL A 1 264 ? -10.830 -13.231 -1.361 1.00 87.44 264 VAL A CA 1
ATOM 2072 C C . VAL A 1 264 ? -10.751 -14.737 -1.093 1.00 87.44 264 VAL A C 1
ATOM 2074 O O . VAL A 1 264 ? -11.752 -15.343 -0.708 1.00 87.44 264 VAL A O 1
ATOM 2077 N N . ILE A 1 265 ? -9.567 -15.348 -1.224 1.00 90.69 265 ILE A N 1
ATOM 2078 C CA . ILE A 1 265 ? -9.341 -16.770 -0.906 1.00 90.69 265 ILE A CA 1
ATOM 2079 C C . ILE A 1 265 ? -9.727 -17.061 0.544 1.00 90.69 265 ILE A C 1
ATOM 2081 O O . ILE A 1 265 ? -10.288 -18.124 0.826 1.00 90.69 265 ILE A O 1
ATOM 2085 N N . ALA A 1 266 ? -9.447 -16.120 1.443 1.00 87.50 266 ALA A N 1
ATOM 2086 C CA . ALA A 1 266 ? -9.703 -16.220 2.866 1.00 87.50 266 ALA A CA 1
ATOM 2087 C C . ALA A 1 266 ? -11.168 -16.035 3.281 1.00 87.50 266 ALA A C 1
ATOM 2089 O O . ALA A 1 266 ? -11.531 -16.476 4.373 1.00 87.50 266 ALA A O 1
ATOM 2090 N N . ALA A 1 267 ? -12.018 -15.444 2.431 1.00 84.62 267 ALA A N 1
ATOM 2091 C CA . ALA A 1 267 ? -13.416 -15.115 2.734 1.00 84.62 267 ALA A CA 1
ATOM 2092 C C . ALA A 1 267 ? -14.211 -16.226 3.466 1.00 84.62 267 ALA A C 1
ATOM 2094 O O . ALA A 1 267 ? -14.984 -15.906 4.370 1.00 84.62 267 ALA A O 1
ATOM 2095 N N . PRO A 1 268 ? -14.036 -17.532 3.171 1.00 85.75 268 PRO A N 1
ATOM 2096 C CA . PRO A 1 268 ? -14.750 -18.592 3.886 1.00 85.75 268 PRO A CA 1
ATOM 2097 C C . PRO A 1 268 ? -14.424 -18.701 5.380 1.00 85.75 268 PRO A C 1
ATOM 2099 O O . PRO A 1 268 ? -15.294 -19.122 6.133 1.00 85.75 268 PRO A O 1
ATOM 2102 N N . VAL A 1 269 ? -13.220 -18.308 5.814 1.00 84.50 269 VAL A N 1
ATOM 2103 C CA . VAL A 1 269 ? -12.845 -18.269 7.240 1.00 84.50 269 VAL A CA 1
ATOM 2104 C C . VAL A 1 269 ? -13.652 -17.182 7.956 1.00 84.50 269 VAL A C 1
ATOM 2106 O O . VAL A 1 269 ? -14.263 -17.447 8.987 1.00 84.50 269 VAL A O 1
ATOM 2109 N N . PHE A 1 270 ? -13.745 -15.992 7.350 1.00 78.31 270 PHE A N 1
ATOM 2110 C CA . PHE A 1 270 ? -14.529 -14.862 7.865 1.00 78.31 270 PHE A CA 1
ATOM 2111 C C . PHE A 1 270 ? -16.013 -15.231 8.044 1.00 78.31 270 PHE A C 1
ATOM 2113 O O . PHE A 1 270 ? -16.591 -14.979 9.099 1.00 78.31 270 PHE A O 1
ATOM 2120 N N . ARG A 1 271 ? -16.607 -15.912 7.052 1.00 76.69 271 ARG A N 1
ATOM 2121 C CA . ARG A 1 271 ? -18.025 -16.330 7.066 1.00 76.69 271 ARG A CA 1
ATOM 2122 C C . ARG A 1 271 ? -18.391 -17.331 8.161 1.00 76.69 271 ARG A C 1
ATOM 2124 O O . ARG A 1 271 ? -19.566 -17.495 8.462 1.00 76.69 271 ARG A O 1
ATOM 2131 N N . ARG A 1 272 ? -17.421 -18.074 8.701 1.00 75.50 272 ARG A N 1
ATOM 2132 C CA . ARG A 1 272 ? -17.699 -19.106 9.711 1.00 75.50 272 ARG A CA 1
ATOM 2133 C C . ARG A 1 272 ? -17.928 -18.500 11.098 1.00 75.50 272 ARG A C 1
ATOM 2135 O O . ARG A 1 272 ? -18.626 -19.105 11.903 1.00 75.50 272 ARG A O 1
ATOM 2142 N N . VAL A 1 273 ? -17.343 -17.332 11.366 1.00 67.12 273 VAL A N 1
ATOM 2143 C CA . VAL A 1 273 ? -17.417 -16.650 12.670 1.00 67.12 273 VAL A CA 1
ATOM 2144 C C . VAL A 1 273 ? -18.440 -15.531 12.662 1.00 67.12 273 VAL A C 1
ATOM 2146 O O . VAL A 1 273 ? -19.207 -15.385 13.613 1.00 67.12 273 VAL A O 1
ATOM 2149 N N . TRP A 1 274 ? -18.446 -14.749 11.588 1.00 64.88 274 TRP A N 1
ATOM 2150 C CA . TRP A 1 274 ? -19.422 -13.701 11.377 1.00 64.88 274 TRP A CA 1
ATOM 2151 C C . TRP A 1 274 ? -20.524 -14.278 10.502 1.00 64.88 274 TRP A C 1
ATOM 2153 O O . TRP A 1 274 ? -20.287 -14.582 9.334 1.00 64.88 274 TRP A O 1
ATOM 2163 N N . ASP A 1 275 ? -21.699 -14.482 11.106 1.00 55.53 275 ASP A N 1
ATOM 2164 C CA . ASP A 1 275 ? -22.912 -14.982 10.452 1.00 55.53 275 ASP A CA 1
ATOM 2165 C C . ASP A 1 275 ? -23.265 -14.142 9.198 1.00 55.53 275 ASP A C 1
ATOM 2167 O O . ASP A 1 275 ? -22.605 -13.142 8.906 1.00 55.53 275 ASP A O 1
ATOM 2171 N N . LYS A 1 276 ? -24.312 -14.524 8.450 1.00 47.00 276 LYS A N 1
ATOM 2172 C CA . LYS A 1 276 ? -24.759 -14.006 7.127 1.00 47.00 276 LYS A CA 1
ATOM 2173 C C . LYS A 1 276 ? -24.707 -12.477 6.875 1.00 47.00 276 LYS A C 1
ATOM 2175 O O . LYS A 1 276 ? -24.873 -12.056 5.734 1.00 47.00 276 LYS A O 1
ATOM 2180 N N . GLN A 1 277 ? -24.458 -11.646 7.887 1.00 50.19 277 GLN A N 1
ATOM 2181 C CA . GLN A 1 277 ? -24.114 -10.222 7.788 1.00 50.19 277 GLN A CA 1
ATOM 2182 C C . GLN A 1 277 ? -22.851 -9.947 6.940 1.00 50.19 277 GLN A C 1
ATOM 2184 O O . GLN A 1 277 ? -22.801 -8.922 6.260 1.00 50.19 277 GLN A O 1
ATOM 2189 N N . PHE A 1 278 ? -21.876 -10.869 6.876 1.00 53.03 278 PHE A N 1
ATOM 2190 C CA . PHE A 1 278 ? -20.798 -10.832 5.871 1.00 53.03 278 PHE A CA 1
ATOM 2191 C C . PHE A 1 278 ? -21.227 -11.536 4.577 1.00 53.03 278 PHE A C 1
ATOM 2193 O O . PHE A 1 278 ? -20.805 -12.654 4.270 1.00 53.03 278 PHE A O 1
ATOM 2200 N N . ALA A 1 279 ? -22.069 -10.879 3.778 1.00 48.94 279 ALA A N 1
ATOM 2201 C CA . ALA A 1 279 ? -22.301 -11.322 2.407 1.00 48.94 279 ALA A CA 1
ATOM 2202 C C . ALA A 1 279 ? -20.957 -11.329 1.651 1.00 48.94 279 ALA A C 1
ATOM 2204 O O . ALA A 1 279 ? -20.240 -10.329 1.640 1.00 48.94 279 ALA A O 1
ATOM 2205 N N . SER A 1 280 ? -20.596 -12.440 0.999 1.00 49.75 280 SER A N 1
ATOM 2206 C CA . SER A 1 280 ? -19.345 -12.554 0.223 1.00 49.75 280 SER A CA 1
ATOM 2207 C C . SER A 1 280 ? -19.223 -11.510 -0.886 1.00 49.75 280 SER A C 1
ATOM 2209 O O . SER A 1 280 ? -18.114 -11.169 -1.291 1.00 49.75 280 SER A O 1
ATOM 2211 N N . GLU A 1 281 ? -20.354 -10.970 -1.338 1.00 56.56 281 GLU A N 1
ATOM 2212 C CA . GLU A 1 281 ? -20.388 -9.831 -2.247 1.00 56.56 281 GLU A CA 1
ATOM 2213 C C . GLU A 1 281 ? -19.685 -8.601 -1.671 1.00 56.56 281 GLU A C 1
ATOM 2215 O O . GLU A 1 281 ? -18.982 -7.914 -2.407 1.00 56.56 281 GLU A O 1
ATOM 2220 N N . ASN A 1 282 ? -19.817 -8.341 -0.368 1.00 69.19 282 ASN A N 1
ATOM 2221 C CA . ASN A 1 282 ? -19.188 -7.190 0.271 1.00 69.19 282 ASN A CA 1
ATOM 2222 C C . ASN A 1 282 ? -17.679 -7.379 0.388 1.00 69.19 282 ASN A C 1
ATOM 2224 O O . ASN A 1 282 ? -16.952 -6.435 0.132 1.00 69.19 282 ASN A O 1
ATOM 2228 N N . VAL A 1 283 ? -17.183 -8.591 0.662 1.00 72.00 283 VAL A N 1
ATOM 2229 C CA . VAL A 1 283 ? -15.728 -8.836 0.729 1.00 72.00 283 VAL A CA 1
ATOM 2230 C C . VAL A 1 283 ? -15.072 -8.605 -0.628 1.00 72.00 283 VAL A C 1
ATOM 2232 O O . VAL A 1 283 ? -14.027 -7.964 -0.699 1.00 72.00 283 VAL A O 1
ATOM 2235 N N . VAL A 1 284 ? -15.682 -9.085 -1.716 1.00 75.75 284 VAL A N 1
ATOM 2236 C CA . VAL A 1 284 ? -15.153 -8.854 -3.068 1.00 75.75 284 VAL A CA 1
ATOM 2237 C C . VAL A 1 284 ? -15.251 -7.374 -3.439 1.00 75.75 284 VAL A C 1
ATOM 2239 O O . VAL A 1 284 ? -14.254 -6.806 -3.876 1.00 75.75 284 VAL A O 1
ATOM 2242 N N . LYS A 1 285 ? -16.403 -6.723 -3.217 1.00 78.25 285 LYS A N 1
ATOM 2243 C CA . LYS A 1 285 ? -16.590 -5.284 -3.484 1.00 78.25 285 LYS A CA 1
ATOM 2244 C C . LYS A 1 285 ? -15.619 -4.420 -2.672 1.00 78.25 285 LYS A C 1
ATOM 2246 O O . LYS A 1 285 ? -14.951 -3.569 -3.250 1.00 78.25 285 LYS A O 1
ATOM 2251 N N . ASP A 1 286 ? -15.476 -4.680 -1.374 1.00 77.31 286 ASP A N 1
ATOM 2252 C CA . ASP A 1 286 ? -14.554 -3.974 -0.478 1.00 77.31 286 ASP A CA 1
ATOM 2253 C C . ASP A 1 286 ? -13.093 -4.226 -0.881 1.00 77.31 286 ASP A C 1
ATOM 2255 O O . ASP A 1 286 ? -12.280 -3.304 -0.850 1.00 77.31 286 ASP A O 1
ATOM 2259 N N . SER A 1 287 ? -12.752 -5.435 -1.341 1.00 80.38 287 SER A N 1
ATOM 2260 C CA . SER A 1 287 ? -11.401 -5.737 -1.837 1.00 80.38 287 SER A CA 1
ATOM 2261 C C . SER A 1 287 ? -11.099 -5.040 -3.168 1.00 80.38 287 SER A C 1
ATOM 2263 O O . SER A 1 287 ? -9.995 -4.535 -3.362 1.00 80.38 287 SER A O 1
ATOM 2265 N N . LEU A 1 288 ? -12.072 -4.964 -4.082 1.00 83.19 288 LEU A N 1
ATOM 2266 C CA . LEU A 1 288 ? -11.943 -4.213 -5.335 1.00 83.19 288 LEU A CA 1
ATOM 2267 C C . LEU A 1 288 ? -11.827 -2.711 -5.076 1.00 83.19 288 LEU A C 1
ATOM 2269 O O . LEU A 1 288 ? -11.024 -2.033 -5.711 1.00 83.19 288 LEU A O 1
ATOM 2273 N N . LEU A 1 289 ? -12.589 -2.191 -4.115 1.00 83.12 289 LEU A N 1
ATOM 2274 C CA . LEU A 1 289 ? -12.485 -0.806 -3.682 1.00 83.12 289 LEU A CA 1
ATOM 2275 C C . LEU A 1 289 ? -11.114 -0.527 -3.048 1.00 83.12 289 LEU A C 1
ATOM 2277 O O . LEU A 1 289 ? -10.482 0.474 -3.382 1.00 83.12 289 LEU A O 1
ATOM 2281 N N . ALA A 1 290 ? -10.615 -1.428 -2.196 1.00 80.19 290 ALA A N 1
ATOM 2282 C CA . ALA A 1 290 ? -9.275 -1.337 -1.622 1.00 80.19 290 ALA A CA 1
ATOM 2283 C C . ALA A 1 290 ? -8.183 -1.350 -2.705 1.00 80.19 290 ALA A C 1
ATOM 2285 O O . ALA A 1 290 ? -7.238 -0.569 -2.625 1.00 80.19 290 ALA A O 1
ATOM 2286 N N . LEU A 1 291 ? -8.335 -2.161 -3.758 1.00 84.06 291 LEU A N 1
ATOM 2287 C CA . LEU A 1 291 ? -7.448 -2.132 -4.924 1.00 84.06 291 LEU A CA 1
ATOM 2288 C C . LEU A 1 291 ? -7.519 -0.785 -5.657 1.00 84.06 291 LEU A C 1
ATOM 2290 O O . LEU A 1 291 ? -6.494 -0.183 -5.981 1.00 84.06 291 LEU A O 1
ATOM 2294 N N . ALA A 1 292 ? -8.734 -0.284 -5.885 1.00 85.94 292 ALA A N 1
ATOM 2295 C CA . ALA A 1 292 ? -8.967 0.977 -6.575 1.00 85.94 292 ALA A CA 1
ATOM 2296 C C . ALA A 1 292 ? -8.352 2.172 -5.826 1.00 85.94 292 ALA A C 1
ATOM 2298 O O . ALA A 1 292 ? -7.914 3.129 -6.465 1.00 85.94 292 ALA A O 1
ATOM 2299 N N . MET A 1 293 ? -8.219 2.102 -4.497 1.00 81.50 293 MET A N 1
ATOM 2300 C CA . MET A 1 293 ? -7.535 3.124 -3.692 1.00 81.50 293 MET A CA 1
ATOM 2301 C C . MET A 1 293 ? -6.043 3.282 -4.034 1.00 81.50 293 MET A C 1
ATOM 2303 O O . MET A 1 293 ? -5.485 4.350 -3.783 1.00 81.50 293 MET A O 1
ATOM 2307 N N . PHE A 1 294 ? -5.405 2.286 -4.664 1.00 81.25 294 PHE A N 1
ATOM 2308 C CA . PHE A 1 294 ? -4.035 2.401 -5.184 1.00 81.25 294 PHE A CA 1
ATOM 2309 C C . PHE A 1 294 ? -3.966 3.045 -6.573 1.00 81.25 294 PHE A C 1
ATOM 2311 O O . PHE A 1 294 ? -2.890 3.457 -7.004 1.00 81.25 294 PHE A O 1
ATOM 2318 N N . LEU A 1 295 ? -5.089 3.164 -7.291 1.00 84.62 295 LEU A N 1
ATOM 2319 C CA . LEU A 1 295 ? -5.094 3.708 -8.649 1.00 84.62 295 LEU A CA 1
ATOM 2320 C C . LEU A 1 295 ? -4.565 5.152 -8.703 1.00 84.62 295 LEU A C 1
ATOM 2322 O O . LEU A 1 295 ? -3.689 5.404 -9.525 1.00 84.62 295 LEU A O 1
ATOM 2326 N N . PRO A 1 296 ? -4.956 6.082 -7.806 1.00 87.44 296 PRO A N 1
ATOM 2327 C CA . PRO A 1 296 ? -4.367 7.422 -7.771 1.00 87.44 296 PRO A CA 1
ATOM 2328 C C . PRO A 1 296 ? -2.842 7.426 -7.627 1.00 87.44 296 PRO A C 1
ATOM 2330 O O . PRO A 1 296 ? -2.187 8.276 -8.222 1.00 87.44 296 PRO A O 1
ATOM 2333 N N . VAL A 1 297 ? -2.267 6.470 -6.883 1.00 82.69 297 VAL A N 1
ATOM 2334 C CA . VAL A 1 297 ? -0.810 6.365 -6.695 1.00 82.69 297 VAL A CA 1
ATOM 2335 C C . VAL A 1 297 ? -0.117 6.128 -8.030 1.00 82.69 297 VAL A C 1
ATOM 2337 O O . VAL A 1 297 ? 0.859 6.809 -8.313 1.00 82.69 297 VAL A O 1
ATOM 2340 N N . VAL A 1 298 ? -0.660 5.259 -8.891 1.00 83.06 298 VAL A N 1
ATOM 2341 C CA . VAL A 1 298 ? -0.137 5.039 -10.251 1.00 83.06 298 VAL A CA 1
ATOM 2342 C C . VAL A 1 298 ? -0.094 6.360 -11.019 1.00 83.06 298 VAL A C 1
ATOM 2344 O O . VAL A 1 298 ? 0.955 6.725 -11.540 1.00 83.06 298 VAL A O 1
ATOM 2347 N N . PHE A 1 299 ? -1.190 7.121 -11.028 1.00 87.06 299 PHE A N 1
ATOM 2348 C CA . PHE A 1 299 ? -1.261 8.417 -11.712 1.00 87.06 299 PHE A CA 1
ATOM 2349 C C . PHE A 1 299 ? -0.263 9.436 -11.142 1.00 87.06 299 PHE A C 1
ATOM 2351 O O . PHE A 1 299 ? 0.399 10.139 -11.905 1.00 87.06 299 PHE A O 1
ATOM 2358 N N . TYR A 1 300 ? -0.100 9.496 -9.818 1.00 85.56 300 TYR A N 1
ATOM 2359 C CA . TYR A 1 300 ? 0.878 10.381 -9.181 1.00 85.56 300 TYR A CA 1
ATOM 2360 C C . TYR A 1 300 ? 2.324 9.951 -9.446 1.00 85.56 300 TYR A C 1
ATOM 2362 O O . TYR A 1 300 ? 3.176 10.805 -9.675 1.00 85.56 300 TYR A O 1
ATOM 2370 N N . SER A 1 301 ? 2.611 8.650 -9.482 1.00 77.81 301 SER A N 1
ATOM 2371 C CA . SER A 1 301 ? 3.923 8.128 -9.870 1.00 77.81 301 SER A CA 1
ATOM 2372 C C . SER A 1 301 ? 4.244 8.455 -11.328 1.00 77.81 301 SER A C 1
ATOM 2374 O O . SER A 1 301 ? 5.368 8.858 -11.625 1.00 77.81 301 SER A O 1
ATOM 2376 N N . VAL A 1 302 ? 3.258 8.349 -12.227 1.00 79.75 302 VAL A N 1
ATOM 2377 C CA . VAL A 1 302 ? 3.400 8.791 -13.621 1.00 79.75 302 VAL A CA 1
ATOM 2378 C C . VAL A 1 302 ? 3.698 10.287 -13.680 1.00 79.75 302 VAL A C 1
ATOM 2380 O O . VAL A 1 302 ? 4.674 10.678 -14.321 1.00 79.75 302 VAL A O 1
ATOM 2383 N N . ALA A 1 303 ? 2.913 11.107 -12.974 1.00 83.75 303 ALA A N 1
ATOM 2384 C CA . ALA A 1 303 ? 3.106 12.553 -12.909 1.00 83.75 303 ALA A CA 1
ATOM 2385 C C . ALA A 1 303 ? 4.518 12.918 -12.424 1.00 83.75 303 ALA A C 1
ATOM 2387 O O . ALA A 1 303 ? 5.195 13.734 -13.043 1.00 83.75 303 ALA A O 1
ATOM 2388 N N . ALA A 1 304 ? 4.996 12.269 -11.358 1.00 78.50 304 ALA A N 1
ATOM 2389 C CA . ALA A 1 304 ? 6.342 12.481 -10.835 1.00 78.50 304 ALA A CA 1
ATOM 2390 C C . ALA A 1 304 ? 7.429 12.076 -11.846 1.00 78.50 304 ALA A C 1
ATOM 2392 O O . ALA A 1 304 ? 8.412 12.795 -12.009 1.00 78.50 304 ALA A O 1
ATOM 2393 N N . SER A 1 305 ? 7.242 10.956 -12.556 1.00 72.75 305 SER A N 1
ATOM 2394 C CA . SER A 1 305 ? 8.228 10.445 -13.519 1.00 72.75 305 SER A CA 1
ATOM 2395 C C . SER A 1 305 ? 8.439 11.360 -14.725 1.00 72.75 305 SER A C 1
ATOM 2397 O O . SER A 1 305 ? 9.543 11.408 -15.257 1.00 72.75 305 SER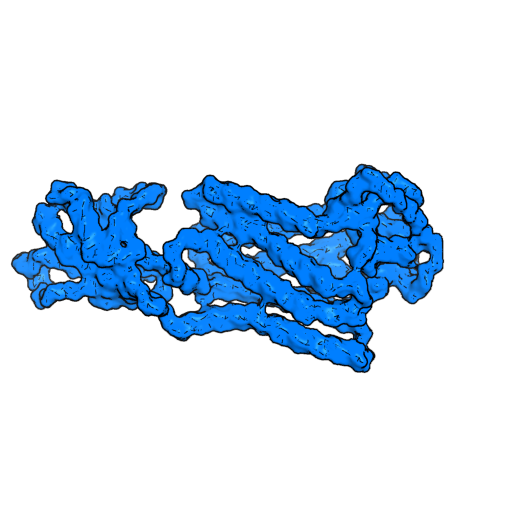 A O 1
ATOM 2399 N N . CYS A 1 306 ? 7.406 12.099 -15.144 1.00 74.12 306 CYS A N 1
ATOM 2400 C CA . CYS A 1 306 ? 7.469 12.979 -16.310 1.00 74.12 306 CYS A CA 1
ATOM 2401 C C . CYS A 1 306 ? 7.652 14.458 -15.954 1.00 74.12 306 CYS A C 1
ATOM 2403 O O . CYS A 1 306 ? 7.766 15.278 -16.860 1.00 74.12 306 CYS A O 1
ATOM 2405 N N . PHE A 1 307 ? 7.708 14.809 -14.665 1.00 78.81 307 PHE A N 1
ATOM 2406 C CA . PHE A 1 307 ? 7.741 16.199 -14.204 1.00 78.81 307 PHE A CA 1
ATOM 2407 C C . PHE A 1 307 ? 8.910 17.006 -14.779 1.00 78.81 307 PHE A C 1
ATOM 2409 O O . PHE A 1 307 ? 8.708 18.129 -15.235 1.00 78.81 307 PHE A O 1
ATOM 2416 N N . LEU A 1 308 ? 10.114 16.425 -14.794 1.00 73.12 308 LEU A N 1
ATOM 2417 C CA . LEU A 1 308 ? 11.314 17.100 -15.301 1.00 73.12 308 LEU A CA 1
ATOM 2418 C C . LEU A 1 308 ? 11.308 17.248 -16.830 1.00 73.12 308 LEU A C 1
ATOM 2420 O O . LEU A 1 308 ? 11.845 18.223 -17.351 1.00 73.12 308 LEU A O 1
ATOM 2424 N N . ASP A 1 309 ? 10.689 16.302 -17.538 1.00 71.88 309 ASP A N 1
ATOM 2425 C CA . ASP A 1 309 ? 10.669 16.271 -19.002 1.00 71.88 309 ASP A CA 1
ATOM 2426 C C . ASP A 1 309 ? 9.524 17.114 -19.583 1.00 71.88 309 ASP A C 1
ATOM 2428 O O . ASP A 1 309 ? 9.690 17.800 -20.594 1.00 71.88 309 ASP A O 1
ATOM 2432 N N . ASN A 1 310 ? 8.340 17.052 -18.965 1.00 79.25 310 ASN A N 1
ATOM 2433 C CA . ASN A 1 310 ? 7.136 17.747 -19.403 1.00 79.25 310 ASN A CA 1
ATOM 2434 C C . ASN A 1 310 ? 6.217 18.078 -18.205 1.00 79.25 310 ASN A C 1
ATOM 2436 O O . ASN A 1 310 ? 5.338 17.280 -17.851 1.00 79.25 310 ASN A O 1
ATOM 2440 N N . PRO A 1 311 ? 6.351 19.277 -17.610 1.00 83.06 311 PRO A N 1
ATOM 2441 C CA . PRO A 1 311 ? 5.568 19.661 -16.436 1.00 83.06 311 PRO A CA 1
ATOM 2442 C C . PRO A 1 311 ? 4.061 19.777 -16.716 1.00 83.06 311 PRO A C 1
ATOM 2444 O O . PRO A 1 311 ? 3.257 19.542 -15.816 1.00 83.06 311 PRO A O 1
ATOM 2447 N N . TYR A 1 312 ? 3.646 20.075 -17.954 1.00 85.62 312 TYR A N 1
ATOM 2448 C CA . TYR A 1 312 ? 2.225 20.116 -18.324 1.00 85.62 312 TYR A CA 1
ATOM 2449 C C . TYR A 1 312 ? 1.607 18.717 -18.360 1.00 85.62 312 TYR A C 1
ATOM 2451 O O . TYR A 1 312 ? 0.509 18.510 -17.842 1.00 85.62 312 TYR A O 1
ATOM 2459 N N . ALA A 1 313 ? 2.326 17.737 -18.916 1.00 84.44 313 ALA A N 1
ATOM 2460 C CA . ALA A 1 313 ? 1.903 16.340 -18.865 1.00 84.44 313 ALA A CA 1
ATOM 2461 C C . ALA A 1 313 ? 1.833 15.847 -17.413 1.00 84.44 313 ALA A C 1
ATOM 2463 O O . ALA A 1 313 ? 0.856 15.201 -17.035 1.00 84.44 313 ALA A O 1
ATOM 2464 N N . ALA A 1 314 ? 2.817 16.204 -16.583 1.00 84.50 314 ALA A N 1
ATOM 2465 C CA . ALA A 1 314 ? 2.813 15.879 -15.160 1.00 84.50 314 ALA A CA 1
ATOM 2466 C C . ALA A 1 314 ? 1.597 16.464 -14.429 1.00 84.50 314 ALA A C 1
ATOM 2468 O O . ALA A 1 314 ? 0.912 15.741 -13.704 1.00 84.50 314 ALA A O 1
ATOM 2469 N N . ALA A 1 315 ? 1.273 17.738 -14.670 1.00 89.69 315 ALA A N 1
ATOM 2470 C CA . ALA A 1 315 ? 0.079 18.372 -14.117 1.00 89.69 315 ALA A CA 1
ATOM 2471 C C . ALA A 1 315 ? -1.212 17.659 -14.561 1.00 89.69 315 ALA A C 1
ATOM 2473 O O . ALA A 1 315 ? -2.088 17.405 -13.732 1.00 89.69 315 ALA A O 1
ATOM 2474 N N . GLY A 1 316 ? -1.310 17.266 -15.837 1.00 91.06 316 GLY A N 1
ATOM 2475 C CA . GLY A 1 316 ? -2.440 16.493 -16.362 1.00 91.06 316 GLY A CA 1
ATOM 2476 C C . GLY A 1 316 ? -2.616 15.138 -15.667 1.00 91.06 316 GLY A C 1
ATOM 2477 O O . GLY A 1 316 ? -3.717 14.806 -15.223 1.00 91.06 316 GLY A O 1
ATOM 2478 N N . TRP A 1 317 ? -1.530 14.378 -15.490 1.00 90.06 317 TRP A N 1
ATOM 2479 C CA . TRP A 1 317 ? -1.556 13.102 -14.764 1.00 90.06 317 TRP A CA 1
ATOM 2480 C C . TRP A 1 317 ? -1.905 13.274 -13.283 1.00 90.06 317 TRP A C 1
ATOM 2482 O O . TRP A 1 317 ? -2.686 12.489 -12.744 1.00 90.06 317 TRP A O 1
ATOM 2492 N N . ALA A 1 318 ? -1.398 14.323 -12.632 1.00 90.00 318 ALA A N 1
ATOM 2493 C CA . ALA A 1 318 ? -1.742 14.632 -11.247 1.00 90.00 318 ALA A CA 1
ATOM 2494 C C . ALA A 1 318 ? -3.233 14.986 -11.092 1.00 90.00 318 ALA A C 1
ATOM 2496 O O . ALA A 1 318 ? -3.894 14.497 -10.171 1.00 90.00 318 ALA A O 1
ATOM 2497 N N . ALA A 1 319 ? -3.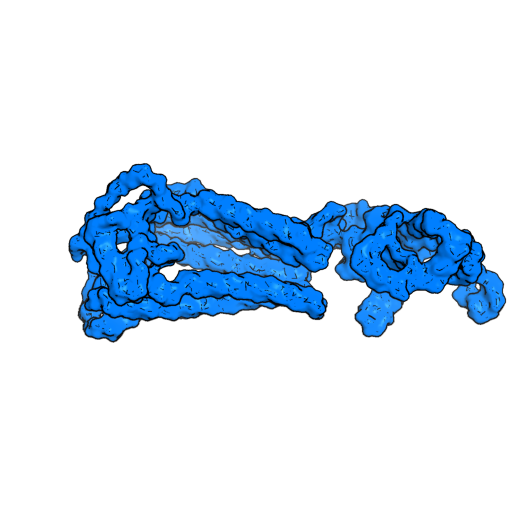790 15.777 -12.014 1.00 93.69 319 ALA A N 1
ATOM 2498 C CA . ALA A 1 319 ? -5.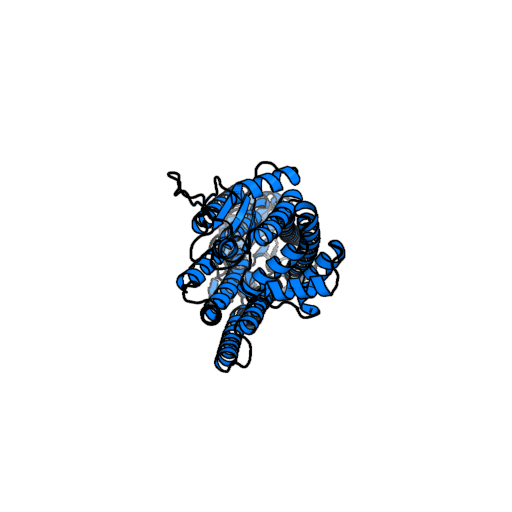215 16.101 -12.038 1.00 93.69 319 ALA A CA 1
ATOM 2499 C C . ALA A 1 319 ? -6.081 14.849 -12.261 1.00 93.69 319 ALA A C 1
ATOM 2501 O O . ALA A 1 319 ? -7.064 14.642 -11.546 1.00 93.69 319 ALA A O 1
ATOM 2502 N N . ALA A 1 320 ? -5.682 13.967 -13.182 1.00 91.94 320 ALA A N 1
ATOM 2503 C CA . ALA A 1 320 ? -6.353 12.688 -13.398 1.00 91.94 320 ALA A CA 1
ATOM 2504 C C . ALA A 1 320 ? -6.294 11.791 -12.147 1.00 91.94 320 ALA A C 1
ATOM 2506 O O . ALA A 1 320 ? -7.317 11.245 -11.738 1.00 91.94 320 ALA A O 1
ATOM 2507 N N . GLY A 1 321 ? -5.146 11.715 -11.465 1.00 91.00 321 GLY A N 1
ATOM 2508 C CA . GLY A 1 321 ? -5.015 11.005 -10.189 1.00 91.00 321 GLY A CA 1
ATOM 2509 C C . GLY A 1 321 ? -5.949 11.549 -9.104 1.00 91.00 321 GLY A C 1
ATOM 2510 O O . GLY A 1 321 ? -6.590 10.777 -8.390 1.00 91.00 321 GLY A O 1
ATOM 2511 N N . LEU A 1 322 ? -6.105 12.876 -9.019 1.00 92.06 322 LEU A N 1
ATOM 2512 C CA . LEU A 1 322 ? -7.066 13.512 -8.113 1.00 92.06 322 LEU A CA 1
ATOM 2513 C C . LEU A 1 322 ? -8.517 13.156 -8.468 1.00 92.06 322 LEU A C 1
ATOM 2515 O O . LEU A 1 322 ? -9.294 12.832 -7.567 1.00 92.06 322 LEU A O 1
ATOM 2519 N N . ALA A 1 323 ? -8.881 13.186 -9.750 1.00 93.56 323 ALA A N 1
ATOM 2520 C CA . ALA A 1 323 ? -10.218 12.816 -10.211 1.00 93.56 323 ALA A CA 1
ATOM 2521 C C . ALA A 1 323 ? -10.538 11.346 -9.897 1.00 93.56 323 ALA A C 1
ATOM 2523 O O . ALA A 1 323 ? -11.601 11.052 -9.346 1.00 93.56 323 ALA A O 1
ATOM 2524 N N . VAL A 1 324 ? -9.589 10.436 -10.152 1.00 90.75 324 VAL A N 1
ATOM 2525 C CA . VAL A 1 324 ? -9.697 9.016 -9.789 1.00 90.75 324 VAL A CA 1
ATOM 2526 C C . VAL A 1 324 ? -9.869 8.862 -8.281 1.00 90.75 324 VAL A C 1
ATOM 2528 O O . VAL A 1 324 ? -10.786 8.172 -7.844 1.00 90.75 324 VAL A O 1
ATOM 2531 N N . ARG A 1 325 ? -9.054 9.550 -7.469 1.00 89.75 325 ARG A N 1
ATOM 2532 C CA . ARG A 1 325 ? -9.160 9.508 -6.003 1.00 89.75 325 ARG A CA 1
ATOM 2533 C C . ARG A 1 325 ? -10.555 9.908 -5.536 1.00 89.75 325 ARG A C 1
ATOM 2535 O O . ARG A 1 325 ? -11.143 9.215 -4.713 1.00 89.75 325 ARG A O 1
ATOM 2542 N N . GLN A 1 326 ? -11.095 11.000 -6.073 1.00 89.69 326 GLN A N 1
ATOM 2543 C CA . GLN A 1 326 ? -12.453 11.437 -5.753 1.00 89.69 326 GLN A CA 1
ATOM 2544 C C . GLN A 1 326 ? -13.509 10.424 -6.212 1.00 89.69 326 GLN A C 1
ATOM 2546 O O . GLN A 1 326 ? -14.463 10.178 -5.481 1.00 89.69 326 GLN A O 1
ATOM 2551 N N . GLY A 1 327 ? -13.351 9.827 -7.397 1.00 89.12 327 GLY A N 1
ATOM 2552 C CA . GLY A 1 327 ? -14.241 8.780 -7.904 1.00 89.12 327 GLY A CA 1
ATOM 2553 C C . GLY A 1 327 ? -14.283 7.560 -6.984 1.00 89.12 327 GLY A C 1
ATOM 2554 O O . GLY A 1 327 ? -15.360 7.154 -6.557 1.00 89.12 327 GLY A O 1
ATOM 2555 N N . VAL A 1 328 ? -13.118 7.039 -6.595 1.00 86.25 328 VAL A N 1
ATOM 2556 C CA . VAL A 1 328 ? -13.010 5.892 -5.679 1.00 86.25 328 VAL A CA 1
ATOM 2557 C C . VAL A 1 328 ? -13.592 6.226 -4.302 1.00 86.25 328 VAL A C 1
ATOM 2559 O O . VAL A 1 328 ? -14.372 5.446 -3.763 1.00 86.25 328 VAL A O 1
ATOM 2562 N N . GLN A 1 329 ? -13.309 7.417 -3.762 1.00 84.69 329 GLN A N 1
ATOM 2563 C CA . GLN A 1 329 ? -13.901 7.871 -2.496 1.00 84.69 329 GLN A CA 1
ATOM 2564 C C . GLN A 1 329 ? -15.433 7.968 -2.558 1.00 84.69 329 GLN A C 1
ATOM 2566 O O . GL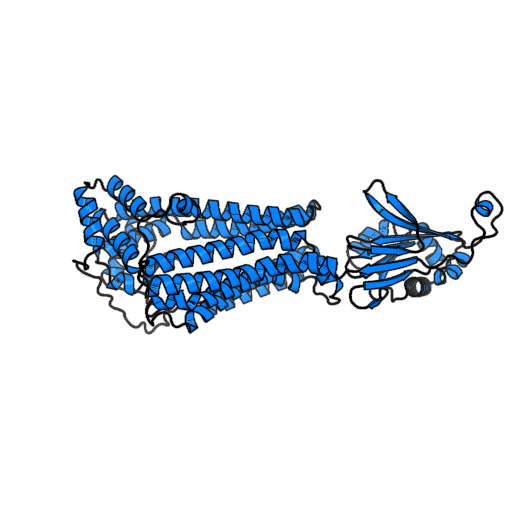N A 1 329 ? -16.106 7.655 -1.581 1.00 84.69 329 GLN A O 1
ATOM 2571 N N . ARG A 1 330 ? -16.005 8.371 -3.701 1.00 85.94 330 ARG A N 1
ATOM 2572 C CA . ARG A 1 330 ? -17.465 8.392 -3.896 1.00 85.94 330 ARG A CA 1
ATOM 2573 C C . ARG A 1 330 ? -18.070 6.990 -3.952 1.00 85.94 330 ARG A C 1
ATOM 2575 O O . ARG A 1 330 ? -19.185 6.821 -3.477 1.00 85.94 330 ARG A O 1
ATOM 2582 N N . LEU A 1 331 ? -17.358 6.009 -4.508 1.00 84.25 331 LEU A N 1
ATOM 2583 C CA . LEU A 1 331 ? -17.814 4.615 -4.570 1.00 84.25 331 LEU A CA 1
ATOM 2584 C C . LEU A 1 331 ? -17.747 3.908 -3.209 1.00 84.25 331 LEU A C 1
ATOM 2586 O O . LEU A 1 331 ? -18.560 3.032 -2.940 1.00 84.25 331 LEU A O 1
ATOM 2590 N N . GLY A 1 332 ? -16.792 4.286 -2.353 1.00 76.56 332 GLY A N 1
ATOM 2591 C CA . GLY A 1 332 ? -16.593 3.677 -1.031 1.00 76.56 332 GLY A CA 1
ATOM 2592 C C . GLY A 1 332 ? -17.461 4.224 0.097 1.00 76.56 332 GLY A C 1
ATOM 2593 O O . GLY A 1 332 ? -17.381 3.761 1.232 1.00 76.56 332 GLY A O 1
ATOM 2594 N N . ARG A 1 333 ? -18.263 5.229 -0.221 1.00 80.56 333 ARG A N 1
ATOM 2595 C CA . ARG A 1 333 ? -18.995 6.061 0.719 1.00 80.56 333 ARG A CA 1
ATOM 2596 C C . ARG A 1 333 ? -20.166 5.281 1.331 1.00 80.56 333 ARG A C 1
ATOM 2598 O O . ARG A 1 333 ? -20.978 4.721 0.594 1.00 80.56 333 ARG A O 1
ATOM 2605 N N . ARG A 1 334 ? -20.277 5.245 2.666 1.00 75.62 334 ARG A N 1
ATOM 2606 C CA . ARG A 1 334 ? -21.333 4.482 3.371 1.00 75.62 334 ARG A CA 1
ATOM 2607 C C . ARG A 1 334 ? -22.369 5.388 4.050 1.00 75.62 334 ARG A C 1
ATOM 2609 O O . ARG A 1 334 ? -21.971 6.359 4.697 1.00 75.62 334 ARG A O 1
ATOM 2616 N N . PRO A 1 335 ? -23.682 5.097 3.924 1.00 78.56 335 PRO A N 1
ATOM 2617 C CA . PRO A 1 335 ? -24.720 5.899 4.561 1.00 78.56 335 PRO A CA 1
ATOM 2618 C C . PRO A 1 335 ? -24.636 5.769 6.084 1.00 78.56 335 PRO A C 1
ATOM 2620 O O . PRO A 1 335 ? -24.486 4.668 6.616 1.00 78.56 335 PRO A O 1
ATOM 2623 N N . VAL A 1 336 ? -24.766 6.894 6.781 1.00 83.25 336 VAL A N 1
ATOM 2624 C CA . VAL A 1 336 ? -24.779 6.961 8.245 1.00 83.25 336 VAL A CA 1
ATOM 2625 C C . VAL A 1 336 ? -26.003 7.720 8.744 1.00 83.25 336 VAL A C 1
ATOM 2627 O O . VAL A 1 336 ? -26.555 8.587 8.067 1.00 83.25 336 VAL A O 1
ATOM 2630 N N . LEU A 1 337 ? -26.430 7.394 9.957 1.00 85.31 337 LEU A N 1
ATOM 2631 C CA . LEU A 1 337 ? -27.525 8.062 10.646 1.00 85.31 337 LEU A CA 1
ATOM 2632 C C . LEU A 1 337 ? -26.943 9.168 11.521 1.00 85.31 337 LEU A C 1
ATOM 2634 O O . LEU A 1 337 ? -26.176 8.888 12.437 1.00 85.31 337 LEU A O 1
ATOM 2638 N N . ARG A 1 338 ? -27.292 10.428 11.263 1.00 87.06 338 ARG A N 1
ATOM 2639 C CA . ARG A 1 338 ? -26.884 11.528 12.147 1.00 87.06 338 ARG A CA 1
ATOM 2640 C C . ARG A 1 338 ? -27.812 11.586 13.352 1.00 87.06 338 ARG A C 1
ATOM 2642 O O . ARG A 1 338 ? -29.025 11.674 13.187 1.00 87.06 338 ARG A O 1
ATOM 2649 N N . VAL A 1 339 ? -27.241 11.569 14.551 1.00 86.38 339 VAL A N 1
ATOM 2650 C CA . VAL A 1 339 ? -27.992 11.755 15.794 1.00 86.38 339 VAL A CA 1
ATOM 2651 C C . VAL A 1 339 ? -28.135 13.256 16.027 1.00 86.38 339 VAL A C 1
ATOM 2653 O O . VAL A 1 339 ? -27.138 13.959 16.167 1.00 86.38 339 VAL A O 1
ATOM 2656 N N . THR A 1 340 ? -29.368 13.762 16.019 1.00 82.38 340 THR A N 1
ATOM 2657 C CA . THR A 1 340 ? -29.656 15.207 16.117 1.00 82.38 340 THR A CA 1
ATOM 2658 C C . THR A 1 340 ? -30.253 15.629 17.461 1.00 82.38 340 THR A C 1
ATOM 2660 O O . THR A 1 340 ? -30.542 16.805 17.644 1.00 82.38 340 THR A O 1
ATOM 2663 N N . GLY A 1 341 ? -30.493 14.692 18.382 1.00 83.56 341 GLY A N 1
ATOM 2664 C CA . GLY A 1 341 ? -31.091 14.964 19.690 1.00 83.56 341 GLY A CA 1
ATOM 2665 C C . GLY A 1 341 ? -31.179 13.714 20.568 1.00 83.56 341 GLY A C 1
ATOM 2666 O O . GLY A 1 341 ? -30.773 12.628 20.148 1.00 83.56 341 GLY A O 1
ATOM 2667 N N . GLY A 1 342 ? -31.715 13.880 21.778 1.00 88.12 342 GLY A N 1
ATOM 2668 C CA . GLY A 1 342 ? -31.806 12.830 22.795 1.00 88.12 342 GLY A CA 1
ATOM 2669 C C . GLY A 1 342 ? -30.524 12.664 23.615 1.00 88.12 342 GLY A C 1
ATOM 2670 O O . GLY A 1 342 ? -29.502 13.298 23.351 1.00 88.12 342 GLY A O 1
ATOM 2671 N N . GLU A 1 343 ? -30.570 11.767 24.598 1.00 90.94 343 GLU A N 1
ATOM 2672 C CA . GLU A 1 343 ? -29.522 11.630 25.620 1.00 90.94 343 GLU A CA 1
ATOM 2673 C C . GLU A 1 343 ? -28.125 11.337 25.045 1.00 90.94 343 GLU A C 1
ATOM 2675 O O . GLU A 1 343 ? -27.120 11.794 25.586 1.00 90.94 343 GLU A O 1
ATOM 2680 N N . LEU A 1 344 ? -28.038 10.574 23.945 1.00 90.31 344 LEU A N 1
ATOM 2681 C CA . LEU A 1 344 ? -26.759 10.250 23.299 1.00 90.31 344 LEU A CA 1
ATOM 2682 C C . LEU A 1 344 ? -26.115 11.495 22.676 1.00 90.31 344 LEU A C 1
ATOM 2684 O O . LEU A 1 344 ? -24.903 11.684 22.763 1.00 90.31 344 LEU A O 1
ATOM 2688 N N . PHE A 1 345 ? -26.931 12.350 22.053 1.00 90.94 345 PHE A N 1
ATOM 2689 C CA . PHE A 1 345 ? -26.471 13.617 21.497 1.00 90.94 345 PHE A CA 1
ATOM 2690 C C . PHE A 1 345 ? -26.028 14.565 22.614 1.00 90.94 345 PHE A C 1
ATOM 2692 O O . PHE A 1 345 ? -24.950 15.145 22.530 1.00 90.94 345 PHE A O 1
ATOM 2699 N N . GLU A 1 346 ? -26.817 14.678 23.682 1.00 92.31 346 GLU A N 1
ATOM 2700 C CA . GLU A 1 346 ? -26.501 15.528 24.835 1.00 92.31 346 GLU A CA 1
ATOM 2701 C C . GLU A 1 346 ? -25.213 15.095 25.543 1.00 92.31 346 GLU A C 1
ATOM 2703 O O . GLU A 1 346 ? -24.380 15.938 25.882 1.00 92.31 346 GLU A O 1
ATOM 2708 N N . ALA A 1 347 ? -25.005 13.786 25.715 1.00 92.19 347 ALA A N 1
ATOM 2709 C CA . ALA A 1 347 ? -23.761 13.243 26.250 1.00 92.19 347 ALA A CA 1
ATOM 2710 C C . ALA A 1 347 ? -22.557 13.622 25.374 1.00 92.19 347 ALA A C 1
ATOM 2712 O O . ALA A 1 347 ? -21.540 14.091 25.889 1.00 92.19 347 ALA A O 1
ATOM 2713 N N . ALA A 1 348 ? -22.687 13.509 24.051 1.00 92.31 348 ALA A N 1
ATOM 2714 C CA . ALA A 1 348 ? -21.625 13.899 23.132 1.00 92.31 348 ALA A CA 1
ATOM 2715 C C . ALA A 1 348 ? -21.316 15.395 23.176 1.00 92.31 348 ALA A C 1
ATOM 2717 O O . ALA A 1 348 ? -20.142 15.767 23.196 1.00 92.31 348 ALA A O 1
ATOM 2718 N N . GLN A 1 349 ? -22.342 16.252 23.244 1.00 93.94 349 GLN A N 1
ATOM 2719 C CA . GLN A 1 349 ? -22.134 17.693 23.394 1.00 93.94 349 GLN A CA 1
ATOM 2720 C C . GLN A 1 349 ? -21.425 18.016 24.708 1.00 93.94 349 GLN A C 1
ATOM 2722 O O . GLN A 1 349 ? -20.445 18.756 24.697 1.00 93.94 349 GLN A O 1
ATOM 2727 N N . ARG A 1 350 ? -21.840 17.394 25.819 1.00 94.31 350 ARG A N 1
ATOM 2728 C CA . ARG A 1 350 ? -21.168 17.540 27.117 1.00 94.31 350 ARG A CA 1
ATOM 2729 C C . ARG A 1 350 ? -19.689 17.174 27.047 1.00 94.31 350 ARG A C 1
ATOM 2731 O O . ARG A 1 350 ? -18.860 17.955 27.507 1.00 94.31 350 ARG A O 1
ATOM 2738 N N . PHE A 1 351 ? -19.340 16.022 26.468 1.00 94.06 351 PHE A N 1
ATOM 2739 C CA . PHE A 1 351 ? -17.935 15.621 26.335 1.00 94.06 351 PHE A CA 1
ATOM 2740 C C . PHE A 1 351 ? -17.152 16.533 25.400 1.00 94.06 351 PHE A C 1
ATOM 2742 O O . PHE A 1 351 ? -15.983 16.811 25.674 1.00 94.06 351 PHE A O 1
ATOM 2749 N N . SER A 1 352 ? -17.782 17.031 24.336 1.00 93.12 352 SER A N 1
ATOM 2750 C CA . SER A 1 352 ? -17.151 17.991 23.437 1.00 93.12 352 SER A CA 1
ATOM 2751 C C . SER A 1 352 ? -16.817 19.292 24.167 1.00 93.12 352 SER A C 1
ATOM 2753 O O . SER A 1 352 ? -15.662 19.722 24.172 1.00 93.12 352 SER A O 1
ATOM 2755 N N . SER A 1 353 ? -17.790 19.858 24.890 1.00 93.44 353 SER A N 1
ATOM 2756 C CA . SER A 1 353 ? -17.602 21.060 25.705 1.00 93.44 353 SER A CA 1
ATOM 2757 C C . SER A 1 353 ? -16.548 20.855 26.796 1.00 93.44 353 SER A C 1
ATOM 2759 O O . SER A 1 353 ? -15.630 21.664 26.907 1.00 93.44 353 SER A O 1
ATOM 2761 N N . ALA A 1 354 ? -16.612 19.749 27.544 1.00 92.00 354 ALA A N 1
ATOM 2762 C CA . ALA A 1 354 ? -15.623 19.412 28.575 1.00 92.00 354 ALA A CA 1
ATOM 2763 C C . ALA A 1 354 ? -14.206 19.207 28.004 1.00 92.00 354 ALA A C 1
ATOM 2765 O O . ALA A 1 354 ? -13.207 19.445 28.681 1.00 92.00 354 ALA A O 1
ATOM 2766 N N . SER A 1 355 ? -14.103 18.804 26.737 1.00 90.62 355 SER A N 1
ATOM 2767 C CA . SER A 1 355 ? -12.829 18.642 26.033 1.00 90.62 355 SER A CA 1
ATOM 2768 C C . SER A 1 355 ? -12.302 19.938 25.409 1.00 90.62 355 SER A C 1
ATOM 2770 O O . SER A 1 355 ? -11.172 19.935 24.913 1.00 90.62 355 SER A O 1
ATOM 2772 N N . GLY A 1 356 ? -13.077 21.029 25.436 1.00 90.62 356 GLY A N 1
ATOM 2773 C CA . GLY A 1 356 ? -12.753 22.285 24.753 1.00 90.62 356 GLY A CA 1
ATOM 2774 C C . GLY A 1 356 ? -12.864 22.196 23.226 1.00 90.62 356 GLY A C 1
ATOM 2775 O O . GLY A 1 356 ? -12.188 22.935 22.512 1.00 90.62 356 GLY A O 1
ATOM 2776 N N . LEU A 1 357 ? -13.664 21.258 22.718 1.00 91.56 357 LEU A N 1
ATOM 2777 C CA . LEU A 1 357 ? -13.904 21.050 21.293 1.00 91.56 357 LEU A CA 1
ATOM 2778 C C . LEU A 1 357 ? -15.173 21.795 20.838 1.00 91.56 357 LEU A C 1
ATOM 2780 O O . LEU A 1 357 ? -16.081 22.012 21.645 1.00 91.56 357 LEU A O 1
ATOM 2784 N N . PRO A 1 358 ? -15.283 22.167 19.546 1.00 91.06 358 PRO A N 1
ATOM 2785 C CA . PRO A 1 358 ? -16.555 22.630 18.983 1.00 91.06 358 PRO A CA 1
ATOM 2786 C C . PRO A 1 358 ? -17.642 21.549 19.145 1.00 91.06 358 PRO A C 1
ATOM 2788 O O . PRO A 1 358 ? -17.305 20.407 19.432 1.00 91.06 358 PRO A O 1
ATOM 2791 N N . PRO A 1 359 ? -18.940 21.839 18.965 1.00 87.38 359 PRO A N 1
ATOM 2792 C CA . PRO A 1 359 ? -19.987 20.814 19.010 1.00 87.38 359 PRO A CA 1
ATOM 2793 C C . PRO A 1 359 ? -19.646 19.599 18.134 1.00 87.38 359 PRO A C 1
ATOM 2795 O O . PRO A 1 359 ? -19.233 19.758 16.981 1.00 87.38 359 PRO A O 1
ATOM 2798 N N . ALA A 1 360 ? -19.749 18.390 18.692 1.00 86.56 360 ALA A N 1
ATOM 2799 C CA . ALA A 1 360 ? -19.395 17.162 17.984 1.00 86.56 360 ALA A CA 1
ATOM 2800 C C . ALA A 1 360 ? -20.611 16.566 17.272 1.00 86.56 360 ALA A C 1
ATOM 2802 O O . ALA A 1 360 ? -21.690 16.460 17.857 1.00 86.56 360 ALA A O 1
ATOM 2803 N N . ASP A 1 361 ? -20.433 16.139 16.022 1.00 88.31 361 ASP A N 1
ATOM 2804 C CA . ASP A 1 361 ? -21.448 15.347 15.326 1.00 88.31 361 ASP A CA 1
ATOM 2805 C C . ASP A 1 361 ? -21.358 13.888 15.779 1.00 88.31 361 ASP A C 1
ATOM 2807 O O . ASP A 1 361 ? -20.298 13.269 15.679 1.00 88.31 361 ASP A O 1
ATOM 2811 N N . VAL A 1 362 ? -22.479 13.305 16.202 1.00 89.75 362 VAL A N 1
ATOM 2812 C CA . VAL A 1 362 ? -22.566 11.861 16.451 1.00 89.75 362 VAL A CA 1
ATOM 2813 C C . VAL A 1 362 ? -23.238 11.195 15.264 1.00 89.75 362 VAL A C 1
ATOM 2815 O O . VAL A 1 362 ? -24.360 11.537 14.880 1.00 89.75 362 VAL A O 1
ATOM 2818 N N . LEU A 1 363 ? -22.539 10.235 14.676 1.00 90.69 363 LEU A N 1
ATOM 2819 C CA . LEU A 1 363 ? -23.000 9.451 13.542 1.00 90.69 363 LEU A CA 1
ATOM 2820 C C . LEU A 1 363 ? -23.150 7.998 13.988 1.00 90.69 363 LEU A C 1
ATOM 2822 O O . LEU A 1 363 ? -22.290 7.484 14.693 1.00 90.69 363 LEU A O 1
ATOM 2826 N N . VAL A 1 364 ? -24.213 7.323 13.564 1.00 88.06 364 VAL A N 1
ATOM 2827 C CA . VAL A 1 364 ? -24.430 5.895 13.806 1.00 88.06 364 VAL A CA 1
ATOM 2828 C C . VAL A 1 364 ? -24.385 5.151 12.478 1.00 88.06 364 VAL A C 1
ATOM 2830 O O . VAL A 1 364 ? -25.135 5.477 11.561 1.00 88.06 364 VAL A O 1
ATOM 2833 N N . LEU A 1 365 ? -23.516 4.149 12.366 1.00 84.81 365 LEU A N 1
ATOM 2834 C CA . LEU A 1 365 ? -23.410 3.278 11.199 1.00 84.81 365 LEU A CA 1
ATOM 2835 C C . LEU A 1 365 ? -24.419 2.119 11.326 1.00 84.81 365 LEU A C 1
ATOM 2837 O O . LEU A 1 365 ? -24.260 1.286 12.227 1.00 84.81 365 LEU A O 1
ATOM 2841 N N . PRO A 1 366 ? -25.462 2.054 10.473 1.00 78.69 366 PRO A N 1
ATOM 2842 C CA . PRO A 1 366 ? -26.487 1.017 10.552 1.00 78.69 366 PRO A CA 1
ATOM 2843 C C . PRO A 1 366 ? -26.137 -0.238 9.731 1.00 78.69 366 PRO A C 1
ATOM 2845 O O . PRO A 1 366 ? -25.187 -0.266 8.945 1.00 78.69 366 PRO A O 1
ATOM 2848 N N . GLY A 1 367 ? -26.975 -1.272 9.865 1.00 68.88 367 GLY A N 1
ATOM 2849 C CA . GLY A 1 367 ? -26.972 -2.457 9.001 1.00 68.88 367 GLY A CA 1
ATOM 2850 C C . GLY A 1 367 ? -25.723 -3.333 9.134 1.00 68.88 367 GLY A C 1
ATOM 2851 O O . GLY A 1 367 ? -25.060 -3.344 10.167 1.00 68.88 367 GLY A O 1
ATOM 2852 N N . ALA A 1 368 ? -25.391 -4.060 8.062 1.00 61.06 368 ALA A N 1
ATOM 2853 C CA . ALA A 1 368 ? -24.241 -4.970 8.019 1.00 61.06 368 ALA A CA 1
ATOM 2854 C C . ALA A 1 368 ? -22.887 -4.264 8.221 1.00 61.06 368 ALA A C 1
ATOM 2856 O O . ALA A 1 368 ? -21.935 -4.878 8.680 1.00 61.06 368 ALA A O 1
ATOM 2857 N N . ALA A 1 369 ? -22.787 -2.967 7.912 1.00 57.50 369 ALA A N 1
ATOM 2858 C CA . ALA A 1 369 ? -21.573 -2.192 8.160 1.00 57.50 369 ALA A CA 1
ATOM 2859 C C . ALA A 1 369 ? -21.368 -1.872 9.656 1.00 57.50 369 ALA A C 1
ATOM 2861 O O . ALA A 1 369 ? -20.244 -1.611 10.074 1.00 57.50 369 ALA A O 1
ATOM 2862 N N . GLY A 1 370 ? -22.441 -1.905 10.454 1.00 56.22 370 GLY A N 1
ATOM 2863 C CA . GLY A 1 370 ? -22.438 -1.650 11.893 1.00 56.22 370 GLY A CA 1
ATOM 2864 C C . GLY A 1 370 ? -22.521 -2.906 12.759 1.00 56.22 370 GLY A C 1
ATOM 2865 O O . GLY A 1 370 ? -22.907 -2.778 13.915 1.00 56.22 370 GLY A O 1
ATOM 2866 N N . SER A 1 371 ? -22.214 -4.093 12.221 1.00 61.16 371 SER A N 1
ATOM 2867 C CA . SER A 1 371 ? -22.292 -5.382 12.931 1.00 61.16 371 SER A CA 1
ATOM 2868 C C . SER A 1 371 ? -21.134 -5.654 13.896 1.00 61.16 371 SER A C 1
ATOM 2870 O O . SER A 1 371 ? -21.168 -6.632 14.637 1.00 61.16 371 SER A O 1
ATOM 2872 N N . PHE A 1 372 ? -20.095 -4.820 13.875 1.00 72.25 372 PHE A N 1
ATOM 2873 C CA . PHE A 1 372 ? -19.000 -4.854 14.843 1.00 72.25 372 PHE A CA 1
ATOM 2874 C C . PHE A 1 372 ? -19.225 -3.819 15.916 1.00 72.25 372 PHE A C 1
ATOM 2876 O O . PHE A 1 372 ? -19.732 -2.744 15.620 1.00 72.25 372 PHE A O 1
ATOM 2883 N N . ALA A 1 373 ? -18.807 -4.117 17.142 1.00 81.75 373 ALA A N 1
ATOM 2884 C CA . ALA A 1 373 ? -18.841 -3.134 18.204 1.00 81.75 373 ALA A CA 1
ATOM 2885 C C . ALA A 1 373 ? -17.621 -2.232 18.019 1.00 81.75 373 ALA A C 1
ATOM 2887 O O . ALA A 1 373 ? -16.497 -2.629 18.318 1.00 81.75 373 ALA A O 1
ATOM 2888 N N . ASN A 1 374 ? -17.819 -1.056 17.436 1.00 86.88 374 ASN A N 1
ATOM 2889 C CA . ASN A 1 374 ? -16.737 -0.114 17.178 1.00 86.88 374 ASN A CA 1
ATOM 2890 C C . ASN A 1 374 ? -17.177 1.352 17.255 1.00 86.88 374 ASN A C 1
ATOM 2892 O O . ASN A 1 374 ? -18.355 1.671 17.047 1.00 86.88 374 ASN A O 1
ATOM 2896 N N . ALA A 1 375 ? -16.206 2.217 17.527 1.00 89.19 375 ALA A N 1
ATOM 2897 C CA . ALA A 1 375 ? -16.324 3.663 17.563 1.00 89.19 375 ALA A CA 1
ATOM 2898 C C . ALA A 1 375 ? -15.090 4.290 16.897 1.00 89.19 375 ALA A C 1
ATOM 2900 O O . ALA A 1 375 ? -14.006 3.718 16.949 1.00 89.19 375 ALA A O 1
ATOM 2901 N N . PHE A 1 376 ? -15.257 5.439 16.241 1.00 88.62 376 PHE A N 1
ATOM 2902 C CA . PHE A 1 376 ? -14.158 6.140 15.584 1.00 88.62 376 PHE A CA 1
ATOM 2903 C C . PHE A 1 376 ? -14.305 7.657 15.664 1.00 88.62 376 PHE A C 1
ATOM 2905 O O . PHE A 1 376 ? -15.320 8.228 15.253 1.00 88.62 376 PHE A O 1
ATOM 2912 N N . ALA A 1 377 ? -13.231 8.320 16.066 1.00 87.62 377 ALA A N 1
ATOM 2913 C CA . ALA A 1 377 ? -12.995 9.734 15.831 1.00 87.62 377 ALA A CA 1
ATOM 2914 C C . ALA A 1 377 ? -12.660 10.007 14.353 1.00 87.62 377 ALA A C 1
ATOM 2916 O O . ALA A 1 377 ? -11.683 9.491 13.806 1.00 87.62 377 ALA A O 1
ATOM 2917 N N . THR A 1 378 ? -13.440 10.870 13.700 1.00 81.75 378 THR A N 1
ATOM 2918 C CA . THR A 1 378 ? -13.254 11.241 12.287 1.00 81.75 378 THR A CA 1
ATOM 2919 C C . THR A 1 378 ? -13.020 12.743 12.109 1.00 81.75 378 THR A C 1
ATOM 2921 O O . THR A 1 378 ? -13.216 13.555 13.017 1.00 81.75 378 THR A O 1
ATOM 2924 N N . THR A 1 379 ? -12.561 13.137 10.920 1.00 75.75 379 THR A N 1
ATOM 2925 C CA . THR A 1 379 ? -12.309 14.545 10.597 1.00 75.75 379 THR A CA 1
ATOM 2926 C C . THR A 1 379 ? -13.594 15.377 10.645 1.00 75.75 379 THR A C 1
ATOM 2928 O O . THR A 1 379 ? -14.688 14.904 10.341 1.00 75.75 379 THR A O 1
ATOM 2931 N N . GLY A 1 380 ? -13.458 16.652 11.020 1.00 78.69 380 GLY A N 1
ATOM 2932 C CA . GLY A 1 380 ? -14.608 17.544 11.199 1.00 78.69 380 GLY A CA 1
ATOM 2933 C C . GLY A 1 380 ? -15.333 17.363 12.533 1.00 78.69 380 GLY A C 1
ATOM 2934 O O . GLY A 1 380 ? -16.518 17.656 12.603 1.00 78.69 380 GLY A O 1
ATOM 2935 N N . ASN A 1 381 ? -14.624 16.890 13.567 1.00 84.75 381 ASN A N 1
ATOM 2936 C CA . ASN A 1 381 ? -15.132 16.738 14.932 1.00 84.75 381 ASN A CA 1
ATOM 2937 C C . ASN A 1 381 ? -16.366 15.827 15.022 1.00 84.75 381 ASN A C 1
ATOM 2939 O O . ASN A 1 381 ? -17.382 16.186 15.615 1.00 84.75 381 ASN A O 1
ATOM 2943 N N . ARG A 1 382 ? -16.291 14.651 14.385 1.00 89.19 382 ARG A N 1
ATOM 2944 C CA . ARG A 1 382 ? -17.393 13.684 14.394 1.00 89.19 382 ARG A CA 1
ATOM 2945 C C . ARG A 1 382 ? -16.976 12.373 15.028 1.00 89.19 382 ARG A C 1
ATOM 2947 O O . ARG A 1 382 ? -15.911 11.846 14.703 1.00 89.19 382 ARG A O 1
ATOM 2954 N N . VAL A 1 383 ? -17.852 11.834 15.864 1.00 91.38 383 VAL A N 1
ATOM 2955 C CA . VAL A 1 383 ? -17.723 10.506 16.461 1.00 91.38 383 VAL A CA 1
ATOM 2956 C C . VAL A 1 383 ? -18.685 9.573 15.737 1.00 91.38 383 VAL A C 1
ATOM 2958 O O . VAL A 1 383 ? -19.899 9.777 15.750 1.00 91.38 383 VAL A O 1
ATOM 2961 N N . LEU A 1 384 ? -18.137 8.559 15.075 1.00 91.12 384 LEU A N 1
ATOM 2962 C CA . LEU A 1 384 ? -18.902 7.506 14.425 1.00 91.12 384 LEU A CA 1
ATOM 2963 C C . LEU A 1 384 ? -19.023 6.322 15.382 1.00 91.12 384 LEU A C 1
ATOM 2965 O O . LEU A 1 384 ? -18.016 5.744 15.770 1.00 91.12 384 LEU A O 1
ATOM 2969 N N . LEU A 1 385 ? -20.244 5.941 15.730 1.00 91.88 385 LEU A N 1
ATOM 2970 C CA . LEU A 1 385 ? -20.563 4.756 16.515 1.00 91.88 385 LEU A CA 1
ATOM 2971 C C . LEU A 1 385 ? -21.219 3.715 15.613 1.00 91.88 385 LEU A C 1
ATOM 2973 O O . LEU A 1 385 ? -22.002 4.028 14.723 1.00 91.88 385 LEU A O 1
ATOM 2977 N N . THR A 1 386 ? -20.932 2.448 15.836 1.00 88.94 386 THR A N 1
ATOM 2978 C CA . THR A 1 386 ? -21.678 1.360 15.191 1.00 88.94 386 THR A CA 1
ATOM 2979 C C . THR A 1 386 ? -22.993 1.118 15.921 1.00 88.94 386 THR A C 1
ATOM 2981 O O . THR A 1 386 ? -23.058 1.229 17.146 1.00 88.94 386 THR A O 1
ATOM 2984 N N . LYS A 1 387 ? -24.055 0.757 15.187 1.00 86.44 387 LYS A N 1
ATOM 2985 C CA . LYS A 1 387 ? -25.337 0.420 15.821 1.00 86.44 387 LYS A CA 1
ATOM 2986 C C . LYS A 1 387 ? -25.189 -0.730 16.826 1.00 86.44 387 LYS A C 1
ATOM 2988 O O . LYS A 1 387 ? -25.729 -0.635 17.921 1.00 86.44 387 LYS A O 1
ATOM 2993 N N . TYR A 1 388 ? -24.406 -1.760 16.497 1.00 84.62 388 TYR A N 1
ATOM 2994 C CA . TYR A 1 388 ? -24.183 -2.888 17.402 1.00 84.62 388 TYR A CA 1
ATOM 2995 C C . TYR A 1 388 ? -23.506 -2.480 18.718 1.00 84.62 388 TYR A C 1
ATOM 2997 O O . TYR A 1 388 ? -23.894 -2.983 19.767 1.00 84.62 388 TYR A O 1
ATOM 3005 N N . LEU A 1 389 ? -22.560 -1.529 18.700 1.00 90.50 389 LEU A N 1
ATOM 3006 C CA . LEU A 1 389 ? -21.956 -1.006 19.931 1.00 90.50 389 LEU A CA 1
ATOM 3007 C C . LEU A 1 389 ? -22.999 -0.338 20.827 1.00 90.50 389 LEU A C 1
ATOM 3009 O O . LEU A 1 389 ? -23.063 -0.643 22.014 1.00 90.50 389 LEU A O 1
ATOM 3013 N N . VAL A 1 390 ? -23.811 0.563 20.266 1.00 90.44 390 VAL A N 1
ATOM 3014 C CA . VAL A 1 390 ? -24.791 1.324 21.056 1.00 90.44 390 VAL A CA 1
ATOM 3015 C C . VAL A 1 390 ? -25.895 0.416 21.603 1.00 90.44 390 VAL A C 1
ATOM 3017 O O . VAL A 1 390 ? -26.346 0.619 22.725 1.00 90.44 390 VAL A O 1
ATOM 3020 N N . ASP A 1 391 ? -26.295 -0.607 20.845 1.00 86.38 391 ASP A N 1
ATOM 3021 C CA . ASP A 1 391 ? -27.310 -1.570 21.279 1.00 86.38 391 ASP A CA 1
ATOM 3022 C C . ASP A 1 391 ? -26.777 -2.539 22.356 1.00 86.38 391 ASP A C 1
ATOM 3024 O O . ASP A 1 391 ? -27.554 -3.013 23.191 1.00 86.38 391 ASP A O 1
ATOM 3028 N N . ALA A 1 392 ? -25.476 -2.857 22.341 1.00 86.81 392 ALA A N 1
ATOM 3029 C CA . ALA A 1 392 ? -24.871 -3.856 23.225 1.00 86.81 392 ALA A CA 1
ATOM 3030 C C . ALA A 1 392 ? -24.329 -3.282 24.545 1.00 86.81 392 ALA A C 1
ATOM 3032 O O . ALA A 1 392 ? -24.334 -3.988 25.555 1.00 86.81 392 ALA A O 1
ATOM 3033 N N . LEU A 1 393 ? -23.854 -2.034 24.557 1.00 91.94 393 LEU A N 1
ATOM 3034 C CA . LEU A 1 393 ? -23.247 -1.398 25.732 1.00 91.94 393 LEU A CA 1
ATOM 3035 C C . LEU A 1 393 ? -24.277 -0.585 26.538 1.00 91.94 393 LEU A C 1
ATOM 3037 O O . LEU A 1 393 ? -25.263 -0.071 26.013 1.00 91.94 393 LEU A O 1
ATOM 3041 N N . SER A 1 394 ? -24.034 -0.451 27.841 1.00 93.75 394 SER A N 1
ATOM 3042 C CA . SER A 1 394 ? -24.781 0.453 28.726 1.00 93.75 394 SER A CA 1
ATOM 3043 C C . SER A 1 394 ? -24.415 1.917 28.462 1.00 93.75 394 SER A C 1
ATOM 3045 O O . SER A 1 394 ? -23.367 2.214 27.888 1.00 93.75 394 SER A O 1
ATOM 3047 N N . LYS A 1 395 ? -25.229 2.866 28.941 1.00 94.06 395 LYS A N 1
ATOM 3048 C CA . LYS A 1 395 ? -24.954 4.309 28.841 1.00 94.06 395 LYS A CA 1
ATOM 3049 C C . LYS A 1 395 ? -23.579 4.666 29.414 1.00 94.06 395 LYS A C 1
ATOM 3051 O O . LYS A 1 395 ? -22.849 5.429 28.790 1.00 94.06 395 LYS A O 1
ATOM 3056 N N . ARG A 1 396 ? -23.203 4.092 30.568 1.00 95.00 396 ARG A N 1
ATOM 3057 C CA . ARG A 1 396 ? -21.886 4.302 31.204 1.00 95.00 396 ARG A CA 1
ATOM 3058 C C . ARG A 1 396 ? -20.744 3.841 30.295 1.00 95.00 396 ARG A C 1
ATOM 3060 O O . ARG A 1 396 ? -19.803 4.592 30.061 1.00 95.00 396 ARG A O 1
ATOM 3067 N N . GLU A 1 397 ? -20.864 2.647 29.724 1.00 95.44 397 GLU A N 1
ATOM 3068 C CA . GLU A 1 397 ? -19.854 2.078 28.825 1.00 95.44 397 GLU A CA 1
ATOM 3069 C C . GLU A 1 397 ? -19.766 2.858 27.503 1.00 95.44 397 GLU A C 1
ATOM 3071 O O . GLU A 1 397 ? -18.671 3.188 27.056 1.00 95.44 397 GLU A O 1
ATOM 3076 N N . VAL A 1 398 ? -20.900 3.229 26.895 1.00 95.44 398 VAL A N 1
ATOM 3077 C CA . VAL A 1 398 ? -20.920 4.076 25.688 1.00 95.44 398 VAL A CA 1
ATOM 3078 C C . VAL A 1 398 ? -20.294 5.444 25.971 1.00 95.44 398 VAL A C 1
ATOM 3080 O O . VAL A 1 398 ? -19.535 5.939 25.142 1.00 95.44 398 VAL A O 1
ATOM 3083 N N . ASN A 1 399 ? -20.546 6.032 27.143 1.00 96.00 399 ASN A N 1
ATOM 3084 C CA . ASN A 1 399 ? -19.919 7.284 27.570 1.00 96.00 399 ASN A CA 1
ATOM 3085 C C . ASN A 1 399 ? -18.401 7.163 27.706 1.00 96.00 399 ASN A C 1
ATOM 3087 O O . ASN A 1 399 ? -17.686 8.042 27.230 1.00 96.00 399 ASN A O 1
ATOM 3091 N N . ALA A 1 400 ? -17.903 6.075 28.298 1.00 96.06 400 ALA A N 1
ATOM 3092 C CA . ALA A 1 400 ? -16.470 5.810 28.396 1.00 96.06 400 ALA A CA 1
ATOM 3093 C C . ALA A 1 400 ? -15.806 5.722 27.012 1.00 96.06 400 ALA A C 1
ATOM 3095 O O . ALA A 1 400 ? -14.789 6.373 26.765 1.00 96.06 400 ALA A O 1
ATOM 3096 N N . ILE A 1 401 ? -16.418 4.989 26.078 1.00 96.19 401 ILE A N 1
ATOM 3097 C CA . ILE A 1 401 ? -15.912 4.859 24.705 1.00 96.19 401 ILE A CA 1
ATOM 3098 C C . ILE A 1 401 ? -16.014 6.185 23.941 1.00 96.19 401 ILE A C 1
ATOM 3100 O O . ILE A 1 401 ? -15.078 6.586 23.258 1.00 96.19 401 ILE A O 1
ATOM 3104 N N . MET A 1 402 ? -17.112 6.921 24.090 1.00 95.31 402 MET A N 1
ATOM 3105 C CA . MET A 1 402 ? -17.274 8.225 23.451 1.00 95.31 402 MET A CA 1
ATOM 3106 C C . MET A 1 402 ? -16.259 9.249 23.972 1.00 95.31 402 MET A C 1
ATOM 3108 O O . MET A 1 402 ? -15.696 10.004 23.183 1.00 95.31 402 MET A O 1
ATOM 3112 N N . ALA A 1 403 ? -15.992 9.266 25.279 1.00 96.12 403 ALA A N 1
ATOM 3113 C CA . ALA A 1 403 ? -14.980 10.129 25.879 1.00 96.12 403 ALA A CA 1
ATOM 3114 C C . ALA A 1 403 ? -13.557 9.774 25.403 1.00 96.12 403 ALA A C 1
ATOM 3116 O O . ALA A 1 403 ? -12.739 10.669 25.162 1.00 96.12 403 ALA A O 1
ATOM 3117 N N . HIS A 1 404 ? -13.274 8.483 25.200 1.00 96.62 404 HIS A N 1
ATOM 3118 C CA . HIS A 1 404 ? -12.038 8.011 24.571 1.00 96.62 404 HIS A CA 1
ATOM 3119 C C . HIS A 1 404 ? -11.885 8.574 23.147 1.00 96.62 404 HIS A C 1
ATOM 3121 O O . HIS A 1 404 ? -10.890 9.239 22.847 1.00 96.62 404 HIS A O 1
ATOM 3127 N N . GLU A 1 405 ? -12.907 8.425 22.297 1.00 95.44 405 GLU A N 1
ATOM 3128 C CA . GLU A 1 405 ? -12.898 8.989 20.938 1.00 95.44 405 GLU A CA 1
ATOM 3129 C C . GLU A 1 405 ? -12.797 10.523 20.938 1.00 95.44 405 GLU A C 1
ATOM 3131 O O . GLU A 1 405 ? -12.073 11.114 20.132 1.00 95.44 405 GLU A O 1
ATOM 3136 N N . MET A 1 406 ? -13.453 11.197 21.884 1.00 94.56 406 MET A N 1
ATOM 3137 C CA . MET A 1 406 ? -13.365 12.652 22.029 1.00 94.56 406 MET A CA 1
ATOM 3138 C C . MET A 1 406 ? -11.938 13.105 22.355 1.00 94.56 406 MET A C 1
ATOM 3140 O O . MET A 1 406 ? -11.459 14.124 21.854 1.00 94.56 406 MET A O 1
ATOM 3144 N N . THR A 1 407 ? -11.207 12.304 23.130 1.00 95.88 407 THR A N 1
ATOM 3145 C CA . THR A 1 407 ? -9.795 12.564 23.418 1.00 95.88 407 THR A CA 1
ATOM 3146 C C . THR A 1 407 ? -8.931 12.414 22.161 1.00 95.88 407 THR A C 1
ATOM 3148 O O . THR A 1 407 ? -8.038 13.238 21.935 1.00 95.88 407 THR A O 1
ATOM 3151 N N . HIS A 1 408 ? -9.222 11.447 21.280 1.00 95.38 408 HIS A N 1
ATOM 3152 C CA . HIS A 1 408 ? -8.567 11.369 19.967 1.00 95.38 408 HIS A CA 1
ATOM 3153 C C . HIS A 1 408 ? -8.812 12.618 19.112 1.00 95.38 408 HIS A C 1
ATOM 3155 O O . HIS A 1 408 ? -7.876 13.098 18.461 1.00 95.38 408 HIS A O 1
ATOM 3161 N N . LEU A 1 409 ? -10.031 13.169 19.132 1.00 93.69 409 LEU A N 1
ATOM 3162 C CA . LEU A 1 409 ? -10.361 14.419 18.437 1.00 93.69 409 LEU A CA 1
ATOM 3163 C C . LEU A 1 409 ? -9.595 15.611 19.024 1.00 93.69 409 LEU A C 1
ATOM 3165 O O . LEU A 1 409 ? -8.951 16.348 18.273 1.00 93.69 409 LEU A O 1
ATOM 3169 N N . LYS A 1 410 ? -9.583 15.749 20.356 1.00 94.56 410 LYS A N 1
ATOM 3170 C CA . LYS A 1 410 ? -8.879 16.817 21.089 1.00 94.56 410 LYS A CA 1
ATOM 3171 C C . LYS A 1 410 ? -7.402 16.894 20.721 1.00 94.56 410 LYS A C 1
ATOM 3173 O O . LYS A 1 410 ? -6.888 17.969 20.417 1.00 94.56 410 LYS A O 1
ATOM 3178 N N . HIS A 1 411 ? -6.731 15.747 20.699 1.00 94.38 411 HIS A N 1
ATOM 3179 C CA . HIS A 1 411 ? -5.305 15.663 20.382 1.00 94.38 411 HIS A CA 1
ATOM 3180 C C . HIS A 1 411 ? -5.013 15.478 18.889 1.00 94.38 411 HIS A C 1
ATOM 3182 O O . HIS A 1 411 ? -3.852 15.354 18.498 1.00 94.38 411 HIS A O 1
ATOM 3188 N N . LYS A 1 412 ? -6.045 15.488 18.034 1.00 93.81 412 LYS A N 1
ATOM 3189 C CA . LYS A 1 412 ? -5.931 15.337 16.577 1.00 93.81 412 LYS A CA 1
ATOM 3190 C C . LYS A 1 412 ? -5.175 14.065 16.169 1.00 93.81 412 LYS A C 1
ATOM 3192 O O . LYS A 1 412 ? -4.511 14.051 15.131 1.00 93.81 412 LYS A O 1
ATOM 3197 N N . HIS A 1 413 ? -5.296 12.989 16.949 1.00 93.69 413 HIS A N 1
ATOM 3198 C CA . HIS A 1 413 ? -4.591 11.727 16.705 1.00 93.69 413 HIS A CA 1
ATOM 3199 C C . HIS A 1 413 ? -4.799 11.192 15.271 1.00 93.69 413 HIS A C 1
ATOM 3201 O O . HIS A 1 413 ? -3.796 10.872 14.626 1.00 93.69 413 HIS A O 1
ATOM 3207 N N . PRO A 1 414 ? -6.029 11.179 14.699 1.00 88.88 414 PRO A N 1
ATOM 3208 C CA . PRO A 1 414 ? -6.231 10.731 13.319 1.00 88.88 414 PRO A CA 1
ATOM 3209 C C . PRO A 1 414 ? -5.501 11.597 12.284 1.00 88.88 414 PRO A C 1
ATOM 3211 O O . PRO A 1 414 ? -4.979 11.080 11.300 1.00 88.88 414 PRO A O 1
ATOM 3214 N N . MET A 1 415 ? -5.422 12.915 12.508 1.00 91.12 415 MET A N 1
ATOM 3215 C CA . MET A 1 415 ? -4.726 13.842 11.610 1.00 91.12 415 MET A CA 1
ATOM 3216 C C . MET A 1 415 ? -3.211 13.653 11.682 1.00 91.12 415 MET A C 1
ATOM 3218 O O . MET A 1 415 ? -2.557 13.639 10.644 1.00 91.12 415 MET A O 1
ATOM 3222 N N . ILE A 1 416 ? -2.656 13.481 12.887 1.00 93.62 416 ILE A N 1
ATOM 3223 C CA . ILE A 1 416 ? -1.220 13.239 13.068 1.00 93.62 416 ILE A CA 1
ATOM 3224 C C . ILE A 1 416 ? -0.834 11.911 12.411 1.00 93.62 416 ILE A C 1
ATOM 3226 O O . ILE A 1 416 ? 0.132 11.872 11.655 1.00 93.62 416 ILE A O 1
ATOM 3230 N N . LEU A 1 417 ? -1.610 10.844 12.627 1.00 90.31 417 LEU A N 1
ATOM 3231 C CA . LEU A 1 417 ? -1.362 9.555 11.979 1.00 90.31 417 LEU A CA 1
ATOM 3232 C C . LEU A 1 417 ? -1.515 9.649 10.449 1.00 90.31 417 LEU A C 1
ATOM 3234 O O . LEU A 1 417 ? -0.693 9.124 9.708 1.00 90.31 417 LEU A O 1
ATOM 3238 N N . GLY A 1 418 ? -2.515 10.382 9.953 1.00 88.56 418 GLY A N 1
ATOM 3239 C CA . GLY A 1 418 ? -2.638 10.697 8.526 1.00 88.56 418 GLY A CA 1
ATOM 3240 C C . GLY A 1 418 ? -1.406 11.424 7.968 1.00 88.56 418 GLY A C 1
ATOM 3241 O O . GLY A 1 418 ? -0.909 11.077 6.896 1.00 88.56 418 GLY A O 1
ATOM 3242 N N . ALA A 1 419 ? -0.875 12.397 8.711 1.00 91.69 419 ALA A N 1
ATOM 3243 C CA . ALA A 1 419 ? 0.324 13.137 8.332 1.00 91.69 419 ALA A CA 1
ATOM 3244 C C . ALA A 1 419 ? 1.577 12.249 8.304 1.00 91.69 419 ALA A C 1
ATOM 3246 O O . ALA A 1 419 ? 2.414 12.435 7.421 1.00 91.69 419 ALA A O 1
ATOM 3247 N N . THR A 1 420 ? 1.704 11.257 9.196 1.00 92.62 420 THR A N 1
ATOM 3248 C CA . THR A 1 420 ? 2.836 10.317 9.139 1.00 92.62 420 THR A CA 1
ATOM 3249 C C . THR A 1 420 ? 2.775 9.428 7.901 1.00 92.62 420 THR A C 1
ATOM 3251 O O . THR A 1 420 ? 3.809 9.245 7.269 1.00 92.62 420 THR A O 1
ATOM 3254 N N . TYR A 1 421 ? 1.596 8.955 7.474 1.00 87.00 421 TYR A N 1
ATOM 3255 C CA . TYR A 1 421 ? 1.462 8.234 6.197 1.00 87.00 421 TYR A CA 1
ATOM 3256 C C . TYR A 1 421 ? 1.881 9.093 4.994 1.00 87.00 421 TYR A C 1
ATOM 3258 O O . TYR A 1 421 ? 2.595 8.615 4.109 1.00 87.00 421 TYR A O 1
ATOM 3266 N N . LEU A 1 422 ? 1.477 10.369 4.965 1.00 86.88 422 LEU A N 1
ATOM 3267 C CA . LEU A 1 422 ? 1.888 11.307 3.914 1.00 86.88 422 LEU A CA 1
ATOM 3268 C C . LEU A 1 422 ? 3.400 11.565 3.937 1.00 86.88 422 LEU A C 1
ATOM 3270 O O . LEU A 1 422 ? 4.033 11.569 2.882 1.00 86.88 422 LEU A O 1
ATOM 3274 N N . ALA A 1 423 ? 3.987 11.731 5.124 1.00 90.81 423 ALA A N 1
ATOM 3275 C CA . ALA A 1 423 ? 5.426 11.904 5.294 1.00 90.81 423 ALA A CA 1
ATOM 3276 C C . ALA A 1 423 ? 6.210 10.671 4.817 1.00 90.81 423 ALA A C 1
ATOM 3278 O O . ALA A 1 423 ? 7.216 10.823 4.130 1.00 90.81 423 ALA A O 1
ATOM 3279 N N . SER A 1 424 ? 5.730 9.458 5.106 1.00 89.31 424 SER A N 1
ATOM 3280 C CA . SER A 1 424 ? 6.315 8.209 4.605 1.00 89.31 424 SER A CA 1
ATOM 3281 C C . SER A 1 424 ? 6.310 8.143 3.080 1.00 89.31 424 SER A C 1
ATOM 3283 O O . SER A 1 424 ? 7.339 7.846 2.476 1.00 89.31 424 SER A O 1
ATOM 3285 N N . ALA A 1 425 ? 5.181 8.475 2.445 1.00 82.75 425 ALA A N 1
ATOM 3286 C CA . ALA A 1 425 ? 5.085 8.518 0.988 1.00 82.75 425 ALA A CA 1
ATOM 3287 C C . ALA A 1 425 ? 6.030 9.573 0.385 1.00 82.75 425 ALA A C 1
ATOM 3289 O O . ALA A 1 425 ? 6.745 9.287 -0.577 1.00 82.75 425 ALA A O 1
ATOM 3290 N N . ALA A 1 426 ? 6.085 10.770 0.978 1.00 84.69 426 ALA A N 1
ATOM 3291 C CA . ALA A 1 426 ? 7.000 11.830 0.563 1.00 84.69 426 ALA A CA 1
ATOM 3292 C C . ALA A 1 426 ? 8.471 11.413 0.715 1.00 84.69 426 ALA A C 1
ATOM 3294 O O . ALA A 1 426 ? 9.270 11.678 -0.180 1.00 84.69 426 ALA A O 1
ATOM 3295 N N . LEU A 1 427 ? 8.824 10.709 1.795 1.00 90.31 427 LEU A N 1
ATOM 3296 C CA . LEU A 1 427 ? 10.169 10.182 2.017 1.00 90.31 427 LEU A CA 1
ATOM 3297 C C . LEU A 1 427 ? 10.537 9.110 0.983 1.00 90.31 427 LEU A C 1
ATOM 3299 O O . LEU A 1 427 ? 11.646 9.140 0.456 1.00 90.31 427 LEU A O 1
ATOM 3303 N N . SER A 1 428 ? 9.617 8.204 0.634 1.00 85.19 428 SER A N 1
ATOM 3304 C CA . SER A 1 428 ? 9.837 7.222 -0.439 1.00 85.19 428 SER A CA 1
ATOM 3305 C C . SER A 1 428 ? 10.056 7.890 -1.801 1.00 85.19 428 SER A C 1
ATOM 3307 O O . SER A 1 428 ? 10.978 7.514 -2.525 1.00 85.19 428 SER A O 1
ATOM 3309 N N . ILE A 1 429 ? 9.259 8.910 -2.142 1.00 81.75 429 ILE A N 1
ATOM 3310 C CA . ILE A 1 429 ? 9.425 9.688 -3.383 1.00 81.75 429 ILE A CA 1
ATOM 3311 C C . ILE A 1 429 ? 10.751 10.460 -3.363 1.00 81.75 429 ILE A C 1
ATOM 3313 O O . ILE A 1 429 ? 11.497 10.433 -4.341 1.00 81.75 429 ILE A O 1
ATOM 3317 N N . GLY A 1 430 ? 11.079 11.105 -2.241 1.00 84.25 430 GLY A N 1
ATOM 3318 C CA . GLY A 1 430 ? 12.338 11.819 -2.044 1.00 84.25 430 GLY A CA 1
ATOM 3319 C C . GLY A 1 430 ? 13.554 10.901 -2.169 1.00 84.25 430 GLY A C 1
ATOM 3320 O O . GLY A 1 430 ? 14.522 11.266 -2.830 1.00 84.25 430 GLY A O 1
ATOM 3321 N N . ALA A 1 431 ? 13.483 9.681 -1.629 1.00 86.75 431 ALA A N 1
ATOM 3322 C CA . ALA A 1 431 ? 14.519 8.665 -1.790 1.00 86.75 431 ALA A CA 1
ATOM 3323 C C . ALA A 1 431 ? 14.701 8.254 -3.259 1.00 86.75 431 ALA A C 1
ATOM 3325 O O . ALA A 1 431 ? 15.834 8.107 -3.712 1.00 86.75 431 ALA A O 1
ATOM 3326 N N . ALA A 1 432 ? 13.611 8.117 -4.022 1.00 81.19 432 ALA A N 1
ATOM 3327 C CA . ALA A 1 432 ? 13.678 7.849 -5.459 1.00 81.19 432 ALA A CA 1
ATOM 3328 C C . ALA A 1 432 ? 14.308 9.011 -6.239 1.00 81.19 432 ALA A C 1
ATOM 3330 O O . ALA A 1 432 ? 15.163 8.781 -7.095 1.00 81.19 432 ALA A O 1
ATOM 3331 N N . PHE A 1 433 ? 13.940 10.252 -5.913 1.00 79.62 433 PHE A N 1
ATOM 3332 C CA . PHE A 1 433 ? 14.526 11.444 -6.523 1.00 79.62 433 PHE A CA 1
ATOM 3333 C C . PHE A 1 433 ? 16.023 11.574 -6.206 1.00 79.62 433 PHE A C 1
ATOM 3335 O O . PHE A 1 433 ? 16.838 11.730 -7.113 1.00 79.62 433 PHE A O 1
ATOM 3342 N N . TRP A 1 434 ? 16.402 11.434 -4.934 1.00 86.44 434 TRP A N 1
ATOM 3343 C CA . TRP A 1 434 ? 17.796 11.438 -4.490 1.00 86.44 434 TRP A CA 1
ATOM 3344 C C . TRP A 1 434 ? 18.608 10.332 -5.178 1.00 86.44 434 TRP A C 1
ATOM 3346 O O . TRP A 1 434 ? 19.669 10.600 -5.740 1.00 86.44 434 TRP A O 1
ATOM 3356 N N . ALA A 1 435 ? 18.080 9.105 -5.225 1.00 84.19 435 ALA A N 1
ATOM 3357 C CA . ALA A 1 435 ? 18.718 7.987 -5.913 1.00 84.19 435 ALA A CA 1
ATOM 3358 C C . ALA A 1 435 ? 18.940 8.272 -7.407 1.00 84.19 435 ALA A C 1
ATOM 3360 O O . ALA A 1 435 ? 19.999 7.943 -7.942 1.00 84.19 435 ALA A O 1
ATOM 3361 N N . ALA A 1 436 ? 17.974 8.912 -8.075 1.00 76.62 436 ALA A N 1
ATOM 3362 C CA . ALA A 1 436 ? 18.105 9.311 -9.473 1.00 76.62 436 ALA A CA 1
ATOM 3363 C C . ALA A 1 436 ? 19.201 10.373 -9.671 1.00 76.62 436 ALA A C 1
ATOM 3365 O O . ALA A 1 436 ? 20.034 10.220 -10.567 1.00 76.62 436 ALA A O 1
ATOM 3366 N N . MET A 1 437 ? 19.237 11.400 -8.813 1.00 78.88 437 MET A N 1
ATOM 3367 C CA . MET A 1 437 ? 20.231 12.483 -8.852 1.00 78.88 437 MET A CA 1
ATOM 3368 C C . MET A 1 437 ? 21.659 11.992 -8.588 1.00 78.88 437 MET A C 1
ATOM 3370 O O . MET A 1 437 ? 22.601 12.484 -9.201 1.00 78.88 437 MET A O 1
ATOM 3374 N N . HIS A 1 438 ? 21.820 11.006 -7.705 1.00 84.19 438 HIS A N 1
ATOM 3375 C CA . HIS A 1 438 ? 23.120 10.442 -7.333 1.00 84.19 438 HIS A CA 1
ATOM 3376 C C . HIS A 1 438 ? 23.477 9.151 -8.084 1.00 84.19 438 HIS A C 1
ATOM 3378 O O . HIS A 1 438 ? 24.447 8.486 -7.727 1.00 84.19 438 HIS A O 1
ATOM 3384 N N . HIS A 1 439 ? 22.712 8.781 -9.118 1.00 81.44 439 HIS A N 1
ATOM 3385 C CA . HIS A 1 439 ? 22.934 7.573 -9.923 1.00 81.44 439 HIS A CA 1
ATOM 3386 C C . HIS A 1 439 ? 23.075 6.284 -9.092 1.00 81.44 439 HIS A C 1
ATOM 3388 O O . HIS A 1 439 ? 23.853 5.387 -9.421 1.00 81.44 439 HIS A O 1
ATOM 3394 N N . VAL A 1 440 ? 22.299 6.182 -8.012 1.00 82.25 440 VAL A N 1
ATOM 3395 C CA . VAL A 1 440 ? 22.286 5.013 -7.131 1.00 82.25 440 VAL A CA 1
ATOM 3396 C C . VAL A 1 440 ? 21.770 3.796 -7.912 1.00 82.25 440 VAL A C 1
ATOM 3398 O O . VAL A 1 440 ? 20.752 3.904 -8.606 1.00 82.25 440 VAL A O 1
ATOM 3401 N N . PRO A 1 441 ? 22.420 2.619 -7.807 1.00 83.00 441 PRO A N 1
ATOM 3402 C CA . PRO A 1 441 ? 21.936 1.414 -8.469 1.00 83.00 441 PRO A CA 1
ATOM 3403 C C . PRO A 1 441 ? 20.493 1.092 -8.067 1.00 83.00 441 PRO A C 1
ATOM 3405 O O . PRO A 1 441 ? 20.150 1.120 -6.885 1.00 83.00 441 PRO A O 1
ATOM 3408 N N . ALA A 1 442 ? 19.651 0.732 -9.040 1.00 77.12 442 ALA A N 1
ATOM 3409 C CA . ALA A 1 442 ? 18.218 0.519 -8.819 1.00 77.12 442 ALA A CA 1
ATOM 3410 C C . ALA A 1 442 ? 17.920 -0.498 -7.699 1.00 77.12 442 ALA A C 1
ATOM 3412 O O . ALA A 1 442 ? 16.997 -0.290 -6.916 1.00 77.12 442 ALA A O 1
ATOM 3413 N N . ALA A 1 443 ? 18.743 -1.545 -7.561 1.00 80.56 443 ALA A N 1
ATOM 3414 C CA . ALA A 1 443 ? 18.631 -2.521 -6.476 1.00 80.56 443 ALA A CA 1
ATOM 3415 C C . ALA A 1 443 ? 18.619 -1.861 -5.081 1.00 80.56 443 ALA A C 1
ATOM 3417 O O . ALA A 1 443 ? 17.779 -2.193 -4.246 1.00 80.56 443 ALA A O 1
ATOM 3418 N N . TRP A 1 444 ? 19.488 -0.871 -4.851 1.00 86.88 444 TRP A N 1
ATOM 3419 C CA . TRP A 1 444 ? 19.557 -0.141 -3.582 1.00 86.88 444 TRP A CA 1
ATOM 3420 C C . TRP A 1 444 ? 18.343 0.750 -3.351 1.00 86.88 444 TRP A C 1
ATOM 3422 O O . TRP A 1 444 ? 17.891 0.871 -2.216 1.00 86.88 444 TRP A O 1
ATOM 3432 N N . LEU A 1 445 ? 17.758 1.320 -4.407 1.00 85.12 445 LEU A N 1
ATOM 3433 C CA . LEU A 1 445 ? 16.525 2.094 -4.278 1.00 85.12 445 LEU A CA 1
ATOM 3434 C C . LEU A 1 445 ? 15.368 1.231 -3.745 1.00 85.12 445 LEU A C 1
ATOM 3436 O O . LEU A 1 445 ? 14.603 1.686 -2.895 1.00 85.12 445 LEU A O 1
ATOM 3440 N N . GLY A 1 446 ? 15.245 -0.016 -4.203 1.00 84.88 446 GLY A N 1
ATOM 3441 C CA . GLY A 1 446 ? 14.236 -0.935 -3.675 1.00 84.88 446 GLY A CA 1
ATOM 3442 C C . GLY A 1 446 ? 14.459 -1.286 -2.200 1.00 84.88 446 GLY A C 1
ATOM 3443 O O . GLY A 1 446 ? 13.503 -1.304 -1.427 1.00 84.88 446 GLY A O 1
ATOM 3444 N N . VAL A 1 447 ? 15.719 -1.470 -1.789 1.00 90.31 447 VAL A N 1
ATOM 3445 C CA . VAL A 1 447 ? 16.094 -1.690 -0.379 1.00 90.31 447 VAL A CA 1
ATOM 3446 C C . VAL A 1 447 ? 15.770 -0.468 0.485 1.00 90.31 447 VAL A C 1
ATOM 3448 O O . VAL A 1 447 ? 15.162 -0.613 1.543 1.00 90.31 447 VAL A O 1
ATOM 3451 N N . ILE A 1 448 ? 16.113 0.741 0.030 1.00 90.19 448 ILE A N 1
ATOM 3452 C CA . ILE A 1 448 ? 15.822 1.990 0.750 1.00 90.19 448 ILE A CA 1
ATOM 3453 C C . ILE A 1 448 ? 14.310 2.174 0.913 1.00 90.19 448 ILE A C 1
ATOM 3455 O O . ILE A 1 448 ? 13.846 2.480 2.008 1.00 90.19 448 ILE A O 1
ATOM 3459 N N . GLN A 1 449 ? 13.522 1.947 -0.141 1.00 87.06 449 GLN A N 1
ATOM 3460 C CA . GLN A 1 449 ? 12.064 2.061 -0.058 1.00 87.06 449 GLN A CA 1
ATOM 3461 C C . GLN A 1 449 ? 11.449 1.018 0.885 1.00 87.06 449 GLN A C 1
ATOM 3463 O O . GLN A 1 449 ? 10.557 1.360 1.661 1.00 87.06 449 GLN A O 1
ATOM 3468 N N . ALA A 1 450 ? 11.949 -0.222 0.878 1.00 89.25 450 ALA A N 1
ATOM 3469 C CA . ALA A 1 450 ? 11.534 -1.238 1.843 1.00 89.25 450 ALA A CA 1
ATOM 3470 C C . ALA A 1 450 ? 11.883 -0.827 3.286 1.00 89.25 450 ALA A C 1
ATOM 3472 O O . ALA A 1 450 ? 11.050 -0.957 4.181 1.00 89.25 450 ALA A O 1
ATOM 3473 N N . ALA A 1 451 ? 13.072 -0.260 3.516 1.00 91.88 451 ALA A N 1
ATOM 3474 C CA . ALA A 1 451 ? 13.470 0.251 4.826 1.00 91.88 451 ALA A CA 1
ATOM 3475 C C . ALA A 1 451 ? 12.575 1.413 5.290 1.00 91.88 451 ALA A C 1
ATOM 3477 O O . ALA A 1 451 ? 12.109 1.407 6.428 1.00 91.88 451 ALA A O 1
ATOM 3478 N N . VAL A 1 452 ? 12.269 2.371 4.405 1.00 91.56 452 VAL A N 1
ATOM 3479 C CA . VAL A 1 452 ? 11.329 3.469 4.691 1.00 91.56 452 VAL A CA 1
ATOM 3480 C C . VAL A 1 452 ? 9.960 2.922 5.087 1.00 91.56 452 VAL A C 1
ATOM 3482 O O . VAL A 1 452 ? 9.391 3.397 6.070 1.00 91.56 452 VAL A O 1
ATOM 3485 N N . LEU A 1 453 ? 9.447 1.908 4.381 1.00 88.06 453 LEU A N 1
ATOM 3486 C CA . LEU A 1 453 ? 8.165 1.275 4.698 1.00 88.06 453 LEU A CA 1
ATOM 3487 C C . LEU A 1 453 ? 8.175 0.637 6.097 1.00 88.06 453 LEU A C 1
ATOM 3489 O O . LEU A 1 453 ? 7.272 0.905 6.890 1.00 88.06 453 LEU A O 1
ATOM 3493 N N . ILE A 1 454 ? 9.209 -0.149 6.426 1.00 90.62 454 ILE A N 1
ATOM 3494 C CA . ILE A 1 454 ? 9.346 -0.798 7.743 1.00 90.62 454 ILE A CA 1
ATOM 3495 C C . ILE A 1 454 ? 9.426 0.247 8.855 1.00 90.62 454 ILE A C 1
ATOM 3497 O O . ILE A 1 454 ? 8.671 0.174 9.823 1.00 90.62 454 ILE A O 1
ATOM 3501 N N . LEU A 1 455 ? 10.326 1.224 8.722 1.00 92.50 455 LEU A N 1
ATOM 3502 C CA . LEU A 1 455 ? 10.536 2.251 9.744 1.00 92.50 455 LEU A CA 1
ATOM 3503 C C . LEU A 1 455 ? 9.275 3.090 9.957 1.00 92.50 455 LEU A C 1
ATOM 3505 O O . LEU A 1 455 ? 8.905 3.373 11.096 1.00 92.50 455 LEU A O 1
ATOM 3509 N N . SER A 1 456 ? 8.582 3.427 8.870 1.00 91.75 456 SER A N 1
ATOM 3510 C CA . SER A 1 456 ? 7.308 4.141 8.915 1.00 91.75 456 SER A CA 1
ATOM 3511 C C . SER A 1 456 ? 6.247 3.354 9.668 1.00 91.75 456 SER A C 1
ATOM 3513 O O . SER A 1 456 ? 5.620 3.885 10.579 1.00 91.75 456 SER A O 1
ATOM 3515 N N . MET A 1 457 ? 6.081 2.076 9.333 1.00 89.00 457 MET A N 1
ATOM 3516 C CA . MET A 1 457 ? 5.107 1.206 9.979 1.00 89.00 457 MET A CA 1
ATOM 3517 C C . MET A 1 457 ? 5.426 1.022 11.471 1.00 89.00 457 MET A C 1
ATOM 3519 O O . MET A 1 457 ? 4.531 1.152 12.300 1.00 89.00 457 MET A O 1
ATOM 3523 N N . LEU A 1 458 ? 6.691 0.802 11.846 1.00 90.00 458 LEU A N 1
ATOM 3524 C CA . LEU A 1 458 ? 7.095 0.718 13.256 1.00 90.00 458 LEU A CA 1
ATOM 3525 C C . LEU A 1 458 ? 6.822 2.029 14.007 1.00 90.00 458 LEU A C 1
ATOM 3527 O O . LEU A 1 458 ? 6.271 2.008 15.108 1.00 90.00 458 LEU A O 1
ATOM 3531 N N . GLY A 1 459 ? 7.157 3.172 13.404 1.00 92.44 459 GLY A N 1
ATOM 3532 C CA . GLY A 1 459 ? 6.873 4.487 13.974 1.00 92.44 459 GLY A CA 1
ATOM 3533 C C . GLY A 1 459 ? 5.373 4.722 14.167 1.00 92.44 459 GLY A C 1
ATOM 3534 O O . GLY A 1 459 ? 4.949 5.186 15.223 1.00 92.44 459 GLY A O 1
ATOM 3535 N N . GLN A 1 460 ? 4.556 4.334 13.187 1.00 92.25 460 GLN A N 1
ATOM 3536 C CA . GLN A 1 460 ? 3.098 4.445 13.235 1.00 92.25 460 GLN A CA 1
ATOM 3537 C C . GLN A 1 460 ? 2.482 3.534 14.303 1.00 92.25 460 GLN A C 1
ATOM 3539 O O . GLN A 1 460 ? 1.607 3.992 15.038 1.00 92.25 460 GLN A O 1
ATOM 3544 N N . THR A 1 461 ? 2.948 2.287 14.464 1.00 89.88 461 THR A N 1
ATOM 3545 C CA . THR A 1 461 ? 2.440 1.418 15.542 1.00 89.88 461 THR A CA 1
ATOM 3546 C C . THR A 1 461 ? 2.871 1.929 16.917 1.00 89.88 461 THR A C 1
ATOM 3548 O O . THR A 1 461 ? 2.074 1.912 17.854 1.00 89.88 461 THR A O 1
ATOM 3551 N N . MET A 1 462 ? 4.099 2.442 17.062 1.00 91.44 462 MET A N 1
ATOM 3552 C CA . MET A 1 462 ? 4.561 3.072 18.306 1.00 91.44 462 MET A CA 1
ATOM 3553 C C . MET A 1 462 ? 3.724 4.296 18.676 1.00 91.44 462 MET A C 1
ATOM 3555 O O . MET A 1 462 ? 3.307 4.425 19.830 1.00 91.44 462 MET A O 1
ATOM 3559 N N . LEU A 1 463 ? 3.462 5.165 17.700 1.00 94.12 463 LEU A N 1
ATOM 3560 C CA . LEU A 1 463 ? 2.663 6.368 17.882 1.00 94.12 463 LEU A CA 1
ATOM 3561 C C . LEU A 1 463 ? 1.204 6.027 18.209 1.00 94.12 463 LEU A C 1
ATOM 3563 O O . LEU A 1 463 ? 0.664 6.574 19.167 1.00 94.12 463 LEU A O 1
ATOM 3567 N N . GLY A 1 464 ? 0.609 5.065 17.496 1.00 93.00 464 GLY A N 1
ATOM 3568 C CA . GLY A 1 464 ? -0.733 4.551 17.783 1.00 93.00 464 GLY A CA 1
ATOM 3569 C C . GLY A 1 464 ? -0.865 4.089 19.234 1.00 93.00 464 GLY A C 1
ATOM 3570 O O . GLY A 1 464 ? -1.712 4.586 19.968 1.00 93.00 464 GLY A O 1
ATOM 3571 N N . ARG A 1 465 ? 0.067 3.258 19.722 1.00 92.56 465 ARG A N 1
ATOM 3572 C CA . ARG A 1 465 ? 0.057 2.804 21.125 1.00 92.56 465 ARG A CA 1
ATOM 3573 C C . ARG A 1 465 ? 0.227 3.938 22.136 1.00 92.56 465 ARG A C 1
ATOM 3575 O O . ARG A 1 465 ? -0.268 3.834 23.258 1.00 92.56 465 ARG A O 1
ATOM 3582 N N . ALA A 1 466 ? 0.954 4.997 21.784 1.00 93.88 466 ALA A N 1
ATOM 3583 C CA . ALA A 1 466 ? 1.059 6.180 22.630 1.00 93.88 466 ALA A CA 1
ATOM 3584 C C . ALA A 1 466 ? -0.266 6.956 22.678 1.00 93.88 466 ALA A C 1
ATOM 3586 O O . ALA A 1 466 ? -0.684 7.344 23.768 1.00 93.88 466 ALA A O 1
ATOM 3587 N N . PHE A 1 467 ? -0.939 7.110 21.537 1.00 95.62 467 PHE A N 1
ATOM 3588 C CA . PHE A 1 467 ? -2.246 7.759 21.431 1.00 95.62 467 PHE A CA 1
ATOM 3589 C C . PHE A 1 467 ? -3.321 7.050 22.250 1.00 95.62 467 PHE A C 1
ATOM 3591 O O . PHE A 1 467 ? -4.039 7.724 22.981 1.00 95.62 467 PHE A O 1
ATOM 3598 N N . GLU A 1 468 ? -3.361 5.717 22.236 1.00 94.88 468 GLU A N 1
ATOM 3599 C CA . GLU A 1 468 ? -4.298 4.943 23.065 1.00 94.88 468 GLU A CA 1
ATOM 3600 C C . GLU A 1 468 ? -4.132 5.232 24.559 1.00 94.88 468 GLU A C 1
ATOM 3602 O O . GLU A 1 468 ? -5.111 5.428 25.268 1.00 94.88 468 GLU A O 1
ATOM 3607 N N . ARG A 1 469 ? -2.888 5.334 25.050 1.00 94.62 469 ARG A N 1
ATOM 3608 C CA . ARG A 1 469 ? -2.631 5.654 26.467 1.00 94.62 469 ARG A CA 1
ATOM 3609 C C . ARG A 1 469 ? -3.085 7.059 26.846 1.00 94.62 469 ARG A C 1
ATOM 3611 O O . ARG A 1 469 ? -3.426 7.286 28.007 1.00 94.62 469 ARG A O 1
ATOM 3618 N N . VAL A 1 470 ? -3.016 8.005 25.912 1.00 96.69 470 VAL A N 1
ATOM 3619 C CA . VAL A 1 470 ? -3.521 9.372 26.108 1.00 96.69 470 VAL A CA 1
ATOM 3620 C C . VAL A 1 470 ? -5.047 9.362 26.085 1.00 96.69 470 VAL A C 1
ATOM 3622 O O . VAL A 1 470 ? -5.664 9.954 26.964 1.00 96.69 470 VAL A O 1
ATOM 3625 N N . ALA A 1 471 ? -5.648 8.640 25.141 1.00 96.62 471 ALA A N 1
ATOM 3626 C CA . ALA A 1 471 ? -7.091 8.518 25.007 1.00 96.62 471 ALA A CA 1
ATOM 3627 C C . ALA A 1 471 ? -7.743 7.811 26.204 1.00 96.62 471 ALA A C 1
ATOM 3629 O O . ALA A 1 471 ? -8.741 8.298 26.723 1.00 96.62 471 ALA A O 1
ATOM 3630 N N . ASP A 1 472 ? -7.126 6.750 26.731 1.00 96.88 472 ASP A N 1
ATOM 3631 C CA . ASP A 1 472 ? -7.557 6.088 27.970 1.00 96.88 472 ASP A CA 1
ATOM 3632 C C . ASP A 1 472 ? -7.477 7.029 29.184 1.00 96.88 472 ASP A C 1
ATOM 3634 O O . ASP A 1 472 ? -8.375 7.043 30.023 1.00 96.88 472 ASP A O 1
ATOM 3638 N N . ALA A 1 473 ? -6.435 7.869 29.269 1.00 96.25 473 ALA A N 1
ATOM 3639 C CA . ALA A 1 473 ? -6.336 8.898 30.312 1.00 96.25 473 ALA A CA 1
ATOM 3640 C C . ALA A 1 473 ? -7.447 9.945 30.195 1.00 96.25 473 ALA A C 1
ATOM 3642 O O . ALA A 1 473 ? -8.031 10.340 31.200 1.00 96.25 473 ALA A O 1
ATOM 3643 N N . GLY A 1 474 ? -7.711 10.417 28.976 1.00 96.62 474 GLY A N 1
ATOM 3644 C CA . GLY A 1 474 ? -8.737 11.421 28.728 1.00 96.62 474 GLY A CA 1
ATOM 3645 C C . GLY A 1 474 ? -10.143 10.887 28.976 1.00 96.62 474 GLY A C 1
ATOM 3646 O O . GLY A 1 474 ? -10.943 11.587 29.586 1.00 96.62 474 GLY A O 1
ATOM 3647 N N . ALA A 1 475 ? -10.422 9.632 28.612 1.00 96.81 475 ALA A N 1
ATOM 3648 C CA . ALA A 1 475 ? -11.678 8.961 28.935 1.00 96.81 475 ALA A CA 1
ATOM 3649 C C . ALA A 1 475 ? -11.923 8.926 30.450 1.00 96.81 475 ALA A C 1
ATOM 3651 O O . ALA A 1 475 ? -12.998 9.313 30.907 1.00 96.81 475 ALA A O 1
ATOM 3652 N N . LEU A 1 476 ? -10.903 8.554 31.231 1.00 95.94 476 LEU A N 1
ATOM 3653 C CA . LEU A 1 476 ? -10.959 8.589 32.694 1.00 95.94 476 LEU A CA 1
ATOM 3654 C C . LEU A 1 476 ? -11.178 10.001 33.238 1.00 95.94 476 LEU A C 1
ATOM 3656 O O . LEU A 1 476 ? -12.031 10.193 34.095 1.00 95.94 476 LEU A O 1
ATOM 3660 N N . ALA A 1 477 ? -10.449 10.993 32.727 1.00 95.62 477 ALA A N 1
ATOM 3661 C CA . ALA A 1 477 ? -10.576 12.376 33.181 1.00 95.62 477 ALA A CA 1
ATOM 3662 C C . ALA A 1 477 ? -11.953 12.988 32.861 1.00 95.62 477 ALA A C 1
ATOM 3664 O O . ALA A 1 477 ? -12.452 13.809 33.623 1.00 95.62 477 ALA A O 1
ATOM 3665 N N . LEU A 1 478 ? -12.563 12.599 31.738 1.00 95.62 478 LEU A N 1
ATOM 3666 C CA . LEU A 1 478 ? -13.861 13.110 31.289 1.00 95.62 478 LEU A CA 1
ATOM 3667 C C . LEU A 1 478 ? -15.049 12.402 31.947 1.00 95.62 478 LEU A C 1
ATOM 3669 O O . LEU A 1 478 ? -16.101 13.017 32.110 1.00 95.62 478 LEU A O 1
ATOM 3673 N N . THR A 1 479 ? -14.912 11.116 32.275 1.00 95.75 479 THR A N 1
ATOM 3674 C CA . THR A 1 479 ? -16.016 10.312 32.827 1.00 95.75 479 THR A CA 1
ATOM 3675 C C . THR A 1 479 ? -15.931 10.105 34.331 1.00 95.75 479 THR A C 1
ATOM 3677 O O . THR A 1 479 ? -16.969 9.951 34.965 1.00 95.75 479 THR A O 1
ATOM 3680 N N . GLY A 1 480 ? -14.723 10.082 34.901 1.00 94.81 480 GLY A N 1
ATOM 3681 C CA . GLY A 1 480 ? -14.492 9.684 36.290 1.00 94.81 480 GLY A CA 1
ATOM 3682 C C . GLY A 1 480 ? -14.840 8.220 36.579 1.00 94.81 480 GLY A C 1
ATOM 3683 O O . GLY A 1 480 ? -14.973 7.857 37.742 1.00 94.81 480 GLY A O 1
ATOM 3684 N N . ASP A 1 481 ? -15.014 7.385 35.547 1.00 95.06 481 ASP A N 1
ATOM 3685 C CA . ASP A 1 481 ? -15.594 6.045 35.670 1.00 95.06 481 ASP A CA 1
ATOM 3686 C C . ASP A 1 481 ? -14.642 4.961 35.125 1.00 95.06 481 ASP A C 1
ATOM 3688 O O . ASP A 1 481 ? -14.747 4.540 33.962 1.00 95.06 481 ASP A O 1
ATOM 3692 N N . PRO A 1 482 ? -13.667 4.510 35.935 1.00 94.75 482 PRO A N 1
ATOM 3693 C CA . PRO A 1 482 ? -12.692 3.517 35.499 1.00 94.75 482 PRO A CA 1
ATOM 3694 C C . PRO A 1 482 ? -13.311 2.127 35.292 1.00 94.75 482 PRO A C 1
ATOM 3696 O O . PRO A 1 482 ? -12.877 1.394 34.401 1.00 94.75 482 PRO A O 1
ATOM 3699 N N . GLU A 1 483 ? -14.375 1.790 36.027 1.00 93.44 483 GLU A N 1
ATOM 3700 C CA . GLU A 1 483 ? -15.126 0.543 35.851 1.00 93.44 483 GLU A CA 1
ATOM 3701 C C . GLU A 1 483 ? -15.815 0.490 34.483 1.00 93.44 483 GLU A C 1
ATOM 3703 O O . GLU A 1 483 ? -15.710 -0.523 33.786 1.00 93.44 483 GLU A O 1
ATOM 3708 N N . ALA A 1 484 ? -16.468 1.577 34.052 1.00 93.81 484 ALA A N 1
ATOM 3709 C CA . ALA A 1 484 ? -17.093 1.661 32.730 1.00 93.81 484 ALA A CA 1
ATOM 3710 C C . ALA A 1 484 ? -16.067 1.626 31.588 1.00 93.81 484 ALA A C 1
ATOM 3712 O O . ALA A 1 484 ? -16.333 1.043 30.535 1.00 93.81 484 ALA A O 1
ATOM 3713 N N . CYS A 1 485 ? -14.877 2.202 31.798 1.00 94.69 485 CYS A N 1
ATOM 3714 C CA . CYS A 1 485 ? -13.780 2.130 30.832 1.00 94.69 485 CYS A CA 1
ATOM 3715 C C . CYS A 1 485 ? -13.300 0.684 30.625 1.00 94.69 485 CYS A C 1
ATOM 3717 O O . CYS A 1 485 ? -13.160 0.237 29.484 1.00 94.69 485 CYS A O 1
ATOM 3719 N N . ILE A 1 486 ? -13.081 -0.066 31.713 1.00 94.00 486 ILE A N 1
ATOM 3720 C CA . ILE A 1 486 ? -12.642 -1.471 31.653 1.00 94.00 486 ILE A CA 1
ATOM 3721 C C . ILE A 1 486 ? -13.752 -2.367 31.093 1.00 94.00 486 ILE A C 1
ATOM 3723 O O . ILE A 1 486 ? -13.512 -3.128 30.153 1.00 94.00 486 ILE A O 1
ATOM 3727 N N . SER A 1 487 ? -14.969 -2.265 31.632 1.00 92.88 487 SER A N 1
ATOM 3728 C CA . SER A 1 487 ? -16.100 -3.103 31.213 1.00 92.88 487 SER A CA 1
ATOM 3729 C C . SER A 1 487 ? -16.497 -2.855 29.756 1.00 92.88 487 SER A C 1
ATOM 3731 O O . SER A 1 487 ? -16.621 -3.815 28.992 1.00 92.88 487 SER A O 1
ATOM 3733 N N . GLY A 1 488 ? -16.571 -1.592 29.320 1.00 92.75 488 GLY A N 1
ATOM 3734 C CA . GLY A 1 488 ? -16.877 -1.219 27.938 1.00 92.75 488 GLY A CA 1
ATOM 3735 C C . GLY A 1 488 ? -15.830 -1.716 26.941 1.00 92.75 488 GLY A C 1
ATOM 3736 O O . GLY A 1 488 ? -16.175 -2.360 25.946 1.00 92.75 488 GLY A O 1
ATOM 3737 N N . LEU A 1 489 ? -14.539 -1.501 27.226 1.00 92.25 489 LEU A N 1
ATOM 3738 C CA . LEU A 1 489 ? -13.448 -2.003 26.384 1.00 92.25 489 LEU A CA 1
ATOM 3739 C C . LEU A 1 489 ? -13.418 -3.544 26.353 1.00 92.25 489 LEU A C 1
ATOM 3741 O O . LEU A 1 489 ? -13.181 -4.146 25.300 1.00 92.25 489 LEU A O 1
ATOM 3745 N N . GLY A 1 490 ? -13.695 -4.196 27.483 1.00 90.88 490 GLY A N 1
ATOM 3746 C CA . GLY A 1 490 ? -13.802 -5.651 27.572 1.00 90.88 490 GLY A CA 1
ATOM 3747 C C . GLY A 1 490 ? -14.965 -6.219 26.768 1.00 90.88 490 GLY A C 1
ATOM 3748 O O . GLY A 1 490 ? -14.772 -7.192 26.036 1.00 90.88 490 GLY A O 1
ATOM 3749 N N . LYS A 1 491 ? -16.139 -5.581 26.821 1.00 89.31 491 LYS A N 1
ATOM 3750 C CA . LYS A 1 491 ? -17.291 -5.960 25.995 1.00 89.31 491 LYS A CA 1
ATOM 3751 C C . LYS A 1 491 ? -17.004 -5.780 24.522 1.00 89.31 491 LYS A C 1
ATOM 3753 O O . LYS A 1 491 ? -17.231 -6.716 23.774 1.00 89.31 491 LYS A O 1
ATOM 3758 N N . ILE A 1 492 ? -16.437 -4.653 24.091 1.00 88.38 492 ILE A N 1
ATOM 3759 C CA . ILE A 1 492 ? -16.025 -4.474 22.688 1.00 88.38 492 ILE A CA 1
ATOM 3760 C C . ILE A 1 492 ? -15.064 -5.586 22.260 1.00 88.38 492 ILE A C 1
ATOM 3762 O O . ILE A 1 492 ? -15.233 -6.184 21.196 1.00 88.38 492 ILE A O 1
ATOM 3766 N N . THR A 1 493 ? -14.088 -5.904 23.114 1.00 85.75 493 THR A N 1
ATOM 3767 C CA . THR A 1 493 ? -13.124 -6.978 22.862 1.00 85.75 493 THR A CA 1
ATOM 3768 C C . THR A 1 493 ? -13.835 -8.319 22.677 1.00 85.75 493 THR A C 1
ATOM 3770 O O . THR A 1 493 ? -13.600 -8.992 21.678 1.00 85.75 493 THR A O 1
ATOM 3773 N N . ARG A 1 494 ? -14.783 -8.679 23.547 1.00 80.94 494 ARG A N 1
ATOM 3774 C CA . ARG A 1 494 ? -15.544 -9.937 23.453 1.00 80.94 494 ARG A CA 1
ATOM 3775 C C . ARG A 1 494 ? -16.575 -9.965 22.324 1.00 80.94 494 ARG A C 1
ATOM 3777 O O . ARG A 1 494 ? -16.676 -10.977 21.640 1.00 80.94 494 ARG A O 1
ATOM 3784 N N . LEU A 1 495 ? -17.302 -8.873 22.089 1.00 79.06 495 LEU A N 1
ATOM 3785 C CA . LEU A 1 495 ? -18.294 -8.735 21.015 1.00 79.06 495 LEU A CA 1
ATOM 3786 C C . LEU A 1 495 ? -17.634 -8.883 19.641 1.00 79.06 495 LEU A C 1
ATOM 3788 O O . LEU A 1 495 ? -18.189 -9.527 18.753 1.00 79.06 495 LEU A O 1
ATOM 3792 N N . ASN A 1 496 ? -16.415 -8.358 19.495 1.00 77.06 496 ASN A N 1
ATOM 3793 C CA . ASN A 1 496 ? -15.586 -8.560 18.307 1.00 77.06 496 ASN A CA 1
ATOM 3794 C C . ASN A 1 496 ? -14.768 -9.860 18.363 1.00 77.06 496 ASN A C 1
ATOM 3796 O O . ASN A 1 496 ? -14.056 -10.171 17.411 1.00 77.06 496 ASN A O 1
ATOM 3800 N N . ARG A 1 497 ? -14.879 -10.612 19.463 1.00 74.38 497 ARG A N 1
ATOM 3801 C CA . ARG A 1 497 ? -14.186 -11.864 19.778 1.00 74.38 497 ARG A CA 1
ATOM 3802 C C . ARG A 1 497 ? -12.648 -11.790 19.715 1.00 74.38 497 ARG A C 1
ATOM 3804 O O . ARG A 1 497 ? -11.973 -12.754 19.366 1.00 74.38 497 ARG A O 1
ATOM 3811 N N . MET A 1 498 ? -12.090 -10.628 20.033 1.00 74.31 498 MET A N 1
ATOM 3812 C CA . MET A 1 498 ? -10.653 -10.363 20.081 1.00 74.31 498 MET A CA 1
ATOM 3813 C C . MET A 1 498 ? -9.992 -11.030 21.301 1.00 74.31 498 MET A C 1
ATOM 3815 O O . MET A 1 498 ? -10.604 -11.094 22.370 1.00 74.31 498 MET A O 1
ATOM 3819 N N . PRO A 1 499 ? -8.729 -11.486 21.195 1.00 75.19 499 PRO A N 1
ATOM 3820 C CA . PRO A 1 499 ? -7.990 -11.979 22.350 1.00 75.19 499 PRO A CA 1
ATOM 3821 C C . PRO A 1 499 ? -7.600 -10.828 23.296 1.00 75.19 499 PRO A C 1
ATOM 3823 O O . PRO A 1 499 ? -7.218 -9.737 22.864 1.00 75.19 499 PRO A O 1
ATOM 3826 N N . MET A 1 500 ? -7.684 -11.089 24.604 1.00 77.69 500 MET A N 1
ATOM 3827 C CA . MET A 1 500 ? -7.395 -10.110 25.665 1.00 77.69 500 MET A CA 1
ATOM 3828 C C . MET A 1 500 ? -5.895 -9.825 25.826 1.00 77.69 500 MET A C 1
ATOM 3830 O O . MET A 1 500 ? -5.480 -8.680 26.028 1.00 77.69 500 MET A O 1
ATOM 3834 N N . GLU A 1 501 ? -5.086 -10.878 25.722 1.00 77.75 501 GLU A N 1
ATOM 3835 C CA . GLU A 1 501 ? -3.625 -10.846 25.776 1.00 77.75 501 GLU A CA 1
ATOM 3836 C C . GLU A 1 501 ? -3.059 -11.255 24.415 1.00 77.75 501 GLU A C 1
ATOM 3838 O O . GLU A 1 501 ? -3.632 -12.078 23.698 1.00 77.75 501 GLU A O 1
ATOM 3843 N N . TRP A 1 502 ? -1.914 -10.675 24.073 1.00 73.38 502 TRP A N 1
ATOM 3844 C CA . TRP A 1 502 ? -1.206 -10.938 22.823 1.00 73.38 502 TRP A CA 1
ATOM 3845 C C . TRP A 1 502 ? 0.217 -11.410 23.127 1.00 73.38 502 TRP A C 1
ATOM 3847 O O . TRP A 1 502 ? 0.765 -11.121 24.193 1.00 73.38 502 TRP A O 1
ATOM 3857 N N . GLY A 1 503 ? 0.841 -12.137 22.197 1.00 71.56 503 GLY A N 1
ATOM 3858 C CA . GLY A 1 503 ? 2.205 -12.626 22.372 1.00 71.56 503 GLY A CA 1
ATOM 3859 C C . GLY A 1 503 ? 3.214 -11.483 22.520 1.00 71.56 503 GLY A C 1
ATOM 3860 O O . GLY A 1 503 ? 3.017 -10.379 22.013 1.00 71.56 503 GLY A O 1
ATOM 3861 N N . LYS A 1 504 ? 4.354 -11.745 23.176 1.00 70.94 504 LYS A N 1
ATOM 3862 C CA . LYS A 1 504 ? 5.394 -10.721 23.423 1.00 70.94 504 LYS A CA 1
ATOM 3863 C C . LYS A 1 504 ? 5.851 -10.010 22.140 1.00 70.94 504 LYS A C 1
ATOM 3865 O O . LYS A 1 504 ? 6.050 -8.798 22.149 1.00 70.94 504 LYS A O 1
ATOM 3870 N N . TRP A 1 505 ? 5.966 -10.753 21.040 1.00 68.62 505 TRP A N 1
ATOM 3871 C CA . TRP A 1 505 ? 6.373 -10.228 19.734 1.00 68.62 505 TRP A CA 1
ATOM 3872 C C . TRP A 1 505 ? 5.244 -9.524 18.969 1.00 68.62 505 TRP A C 1
ATOM 3874 O O . TRP A 1 505 ? 5.524 -8.689 18.111 1.00 68.62 505 TRP A O 1
ATOM 3884 N N . ASP A 1 506 ? 3.976 -9.782 19.307 1.00 69.88 506 ASP A N 1
ATOM 3885 C CA . ASP A 1 506 ? 2.829 -9.147 18.645 1.00 69.88 506 ASP A CA 1
ATOM 3886 C C . ASP A 1 506 ? 2.768 -7.643 18.930 1.00 69.88 506 ASP A C 1
ATOM 3888 O O . ASP A 1 506 ? 2.293 -6.868 18.102 1.00 69.88 506 ASP A O 1
ATOM 3892 N N . ARG A 1 507 ? 3.337 -7.196 20.058 1.00 70.50 507 ARG A N 1
ATOM 3893 C CA . ARG A 1 507 ? 3.381 -5.779 20.446 1.00 70.50 507 ARG A CA 1
ATOM 3894 C C . ARG A 1 507 ? 3.961 -4.868 19.360 1.00 70.50 507 ARG A C 1
ATOM 3896 O O . ARG A 1 507 ? 3.547 -3.718 19.278 1.00 70.50 507 ARG A O 1
ATOM 3903 N N . TYR A 1 508 ? 4.907 -5.341 18.548 1.00 68.94 508 TYR A N 1
ATOM 3904 C CA . TYR A 1 508 ? 5.529 -4.526 17.496 1.00 68.94 508 TYR A CA 1
ATOM 3905 C C . TYR A 1 508 ? 4.604 -4.285 16.294 1.00 68.94 508 TYR A C 1
ATOM 3907 O O . TYR A 1 508 ? 4.739 -3.273 15.606 1.00 68.94 508 TYR A O 1
ATOM 3915 N N . TRP A 1 509 ? 3.640 -5.181 16.087 1.00 67.38 509 TRP A N 1
ATOM 3916 C CA . TRP A 1 509 ? 2.738 -5.207 14.935 1.00 67.38 509 TRP A CA 1
ATOM 3917 C C . TRP A 1 509 ? 1.349 -4.647 15.246 1.00 67.38 509 TRP A C 1
ATOM 3919 O O . TRP A 1 509 ? 0.609 -4.289 14.334 1.00 67.38 509 TRP A O 1
ATOM 3929 N N . LEU A 1 510 ? 0.994 -4.549 16.527 1.00 74.50 510 LEU A N 1
ATOM 3930 C CA . LEU A 1 510 ? -0.289 -4.016 16.965 1.00 74.50 510 LEU A CA 1
ATOM 3931 C C . LEU A 1 510 ? -0.257 -2.485 17.049 1.00 74.50 510 LEU A C 1
ATOM 3933 O O . LEU A 1 510 ? 0.624 -1.889 17.683 1.00 74.50 510 LEU A O 1
ATOM 3937 N N . THR A 1 511 ? -1.261 -1.855 16.440 1.00 74.81 511 THR A N 1
ATOM 3938 C CA . THR A 1 511 ? -1.511 -0.408 16.534 1.00 74.81 511 THR A CA 1
ATOM 3939 C C . THR A 1 511 ? -2.041 -0.003 17.910 1.00 74.81 511 THR A C 1
ATOM 3941 O O . THR A 1 511 ? -1.786 1.116 18.345 1.00 74.81 511 THR A O 1
ATOM 3944 N N . HIS A 1 512 ? -2.688 -0.929 18.624 1.00 80.44 512 HIS A N 1
ATOM 3945 C CA . HIS A 1 512 ? -3.194 -0.746 19.986 1.00 80.44 512 HIS A CA 1
ATOM 3946 C C . HIS A 1 512 ? -2.423 -1.643 20.970 1.00 80.44 512 HIS A C 1
ATOM 3948 O O . HIS A 1 512 ? -2.010 -2.746 20.603 1.00 80.44 512 HIS A O 1
ATOM 3954 N N . PRO A 1 513 ? -2.207 -1.222 22.230 1.00 84.00 513 PRO A N 1
ATOM 3955 C CA . PRO A 1 513 ? -1.768 -2.137 23.279 1.00 84.00 513 PRO A CA 1
ATOM 3956 C C . PRO A 1 513 ? -2.811 -3.246 23.486 1.00 84.00 513 PRO A C 1
ATOM 3958 O O . PRO A 1 513 ? -3.995 -3.043 23.220 1.00 84.00 513 PRO A O 1
ATOM 3961 N N . SER A 1 514 ? -2.393 -4.404 24.003 1.00 85.94 514 SER A N 1
ATOM 3962 C CA . SER A 1 514 ? -3.323 -5.485 24.365 1.00 85.94 514 SER A CA 1
ATOM 3963 C C . SER A 1 514 ? -4.392 -4.991 25.343 1.00 85.94 514 SER A C 1
ATOM 3965 O O . SER A 1 514 ? -4.068 -4.213 26.248 1.00 85.94 514 SER A O 1
ATOM 3967 N N . THR A 1 515 ? -5.621 -5.497 25.231 1.00 87.06 515 THR A N 1
ATOM 3968 C CA . THR A 1 515 ? -6.746 -5.103 26.093 1.00 87.06 515 THR A CA 1
ATOM 3969 C C . THR A 1 515 ? -6.404 -5.223 27.576 1.00 87.06 515 THR A C 1
ATOM 3971 O O . THR A 1 515 ? -6.595 -4.274 28.330 1.00 87.06 515 THR A O 1
ATOM 3974 N N . SER A 1 516 ? -5.786 -6.326 27.995 1.00 85.50 516 SER A N 1
ATOM 3975 C CA . SER A 1 516 ? -5.370 -6.514 29.390 1.00 85.50 516 SER A CA 1
ATOM 3976 C C . SER A 1 516 ? -4.304 -5.518 29.860 1.00 85.50 516 SER A C 1
ATOM 3978 O O . SER A 1 516 ? -4.276 -5.132 31.026 1.00 85.50 516 SER A O 1
ATOM 3980 N N . GLN A 1 517 ? -3.425 -5.055 28.964 1.00 88.12 517 GLN A N 1
ATOM 3981 C CA . GLN A 1 517 ? -2.479 -3.985 29.296 1.00 88.12 517 GLN A CA 1
ATOM 3982 C C . GLN A 1 517 ? -3.217 -2.664 29.517 1.00 88.12 517 GLN A C 1
ATOM 3984 O O . GLN A 1 517 ? -2.904 -1.963 30.476 1.00 88.12 517 GLN A O 1
ATOM 3989 N N . ARG A 1 518 ? -4.200 -2.340 28.669 1.00 92.00 518 ARG A N 1
ATOM 3990 C CA . ARG A 1 518 ? -5.043 -1.150 28.851 1.00 92.00 518 ARG A CA 1
ATOM 3991 C C . ARG A 1 518 ? -5.825 -1.229 30.159 1.00 92.00 518 ARG A C 1
ATOM 3993 O O . ARG A 1 518 ? -5.838 -0.251 30.892 1.00 92.00 518 ARG A O 1
ATOM 4000 N N . PHE A 1 519 ? -6.363 -2.397 30.515 1.00 91.69 519 PHE A N 1
ATOM 4001 C CA . PHE A 1 519 ? -7.045 -2.607 31.798 1.00 91.69 519 PHE A CA 1
ATOM 4002 C C . PHE A 1 519 ? -6.154 -2.272 32.987 1.00 91.69 519 PHE A C 1
ATOM 4004 O O . PHE A 1 519 ? -6.558 -1.486 33.836 1.00 91.69 519 PHE A O 1
ATOM 4011 N N . ARG A 1 520 ? -4.926 -2.806 33.020 1.00 89.88 520 ARG A N 1
ATOM 4012 C CA . ARG A 1 520 ? -3.969 -2.527 34.101 1.00 89.88 520 ARG A CA 1
ATOM 4013 C C . ARG A 1 520 ? -3.641 -1.036 34.213 1.00 89.88 520 ARG A C 1
ATOM 4015 O O . ARG A 1 520 ? -3.583 -0.505 35.316 1.00 89.88 520 ARG A O 1
ATOM 4022 N N . GLU A 1 521 ? -3.448 -0.352 33.086 1.00 91.94 521 GLU A N 1
ATOM 4023 C CA . GLU A 1 521 ? -3.164 1.090 33.076 1.00 91.94 521 GLU A CA 1
ATOM 4024 C C . GLU A 1 521 ? -4.375 1.929 33.513 1.00 91.94 521 GLU A C 1
ATOM 4026 O O . GLU A 1 521 ? -4.213 2.882 34.276 1.00 91.94 521 GLU A O 1
ATOM 4031 N N . ILE A 1 522 ? -5.582 1.569 33.066 1.00 94.19 522 ILE A N 1
ATOM 4032 C CA . ILE A 1 522 ? -6.834 2.236 33.447 1.00 94.19 522 ILE A CA 1
ATOM 4033 C C . ILE A 1 522 ? -7.097 2.040 34.942 1.00 94.19 522 ILE A C 1
ATOM 4035 O O . ILE A 1 522 ? -7.313 3.020 35.647 1.00 94.19 522 ILE A O 1
ATOM 4039 N N . ALA A 1 523 ? -6.995 0.806 35.439 1.00 92.44 523 ALA A N 1
ATOM 4040 C CA . ALA A 1 523 ? -7.171 0.469 36.848 1.00 92.44 523 ALA A CA 1
ATOM 4041 C C . ALA A 1 523 ? -6.205 1.243 37.748 1.00 92.44 523 ALA A C 1
ATOM 4043 O O . ALA A 1 523 ? -6.622 1.895 38.705 1.00 92.44 523 ALA A O 1
ATOM 4044 N N . LYS A 1 524 ? -4.915 1.239 37.385 1.00 93.12 524 LYS A N 1
ATOM 4045 C CA . LYS A 1 524 ? -3.870 1.959 38.116 1.00 93.12 524 LYS A CA 1
ATOM 4046 C C . LYS A 1 524 ? -4.143 3.462 38.174 1.00 93.12 524 LYS A C 1
ATOM 4048 O O . LYS A 1 524 ? -3.924 4.080 39.209 1.00 93.12 524 LYS A O 1
ATOM 4053 N N . ARG A 1 525 ? -4.599 4.061 37.071 1.00 93.25 525 ARG A N 1
ATOM 4054 C CA . ARG A 1 525 ? -4.910 5.500 37.001 1.00 93.25 525 ARG A CA 1
ATOM 4055 C C . ARG A 1 525 ? -6.212 5.865 37.704 1.00 93.25 525 ARG A C 1
ATOM 4057 O O . ARG A 1 525 ? -6.297 6.947 38.267 1.00 93.25 525 ARG A O 1
ATOM 4064 N N . GLY A 1 526 ? -7.198 4.976 37.660 1.00 90.06 526 GLY A N 1
ATOM 4065 C CA . GLY A 1 526 ? -8.483 5.133 38.333 1.00 90.06 526 GLY A CA 1
ATOM 4066 C C . GLY A 1 526 ? -8.446 4.831 39.830 1.00 90.06 526 GLY A C 1
ATOM 4067 O O . GLY A 1 526 ? -9.467 4.996 40.484 1.00 90.06 526 GLY A O 1
ATOM 4068 N N . GLY A 1 527 ? -7.308 4.376 40.371 1.00 91.75 527 GLY A N 1
ATOM 4069 C CA . GLY A 1 527 ? -7.183 4.009 41.784 1.00 91.75 527 GLY A CA 1
ATOM 4070 C C . GLY A 1 527 ? -8.037 2.800 42.178 1.00 91.75 527 GLY A C 1
ATOM 4071 O O . GLY A 1 527 ? -8.480 2.723 43.319 1.00 91.75 527 GLY A O 1
ATOM 4072 N N . MET A 1 528 ? -8.297 1.883 41.241 1.00 90.56 528 MET A N 1
ATOM 4073 C CA . MET A 1 528 ? -9.134 0.705 41.486 1.00 90.56 528 MET A CA 1
ATOM 4074 C C . MET A 1 528 ? -8.397 -0.344 42.324 1.00 90.56 528 MET A C 1
ATOM 4076 O O . MET A 1 528 ? -7.215 -0.606 42.092 1.00 90.56 528 MET A O 1
ATOM 4080 N N . SER A 1 529 ? -9.108 -0.996 43.245 1.00 88.19 529 SER A N 1
ATOM 4081 C CA . SER A 1 529 ? -8.620 -2.205 43.916 1.00 88.19 529 SER A CA 1
ATOM 4082 C C . SER A 1 529 ? -8.629 -3.412 42.966 1.00 88.19 529 SER A C 1
ATOM 4084 O O . SER A 1 529 ? -9.394 -3.453 42.001 1.00 88.19 529 SER A O 1
ATOM 4086 N N . GLU A 1 530 ? -7.820 -4.436 43.249 1.00 82.88 530 GLU A N 1
ATOM 4087 C CA . GLU A 1 530 ? -7.798 -5.687 42.463 1.00 82.88 530 GLU A CA 1
ATOM 4088 C C . GLU A 1 530 ? -9.179 -6.371 42.394 1.00 82.88 530 GLU A C 1
ATOM 4090 O O . GLU A 1 530 ? -9.544 -6.971 41.379 1.00 82.88 530 GLU A O 1
ATOM 4095 N N . GLU A 1 531 ? -9.986 -6.230 43.447 1.00 84.00 531 GLU A N 1
ATOM 4096 C CA . GLU A 1 531 ? -11.360 -6.733 43.491 1.00 84.00 531 GLU A CA 1
ATOM 4097 C C . GLU A 1 531 ? -12.269 -5.972 42.513 1.00 84.00 531 GLU A C 1
ATOM 4099 O O . GLU A 1 531 ? -12.980 -6.597 41.726 1.00 84.00 531 GLU A O 1
ATOM 4104 N N . GLN A 1 532 ? -12.178 -4.637 42.471 1.00 84.00 532 GLN A N 1
ATOM 4105 C CA . GLN A 1 532 ? -12.925 -3.811 41.514 1.00 84.00 532 GLN A CA 1
ATOM 4106 C C . GLN A 1 532 ? -12.517 -4.101 40.067 1.00 84.00 532 GLN A C 1
ATOM 4108 O O . GLN A 1 532 ? -13.364 -4.148 39.176 1.00 84.00 532 GLN A O 1
ATOM 4113 N N . VAL A 1 533 ? -11.223 -4.326 39.815 1.00 82.25 533 VAL A N 1
ATOM 4114 C CA . VAL A 1 533 ? -10.734 -4.712 38.482 1.00 82.25 533 VAL A CA 1
ATOM 4115 C C . VAL A 1 533 ? -11.322 -6.057 38.074 1.00 82.25 533 VAL A C 1
ATOM 4117 O O . VAL A 1 533 ? -11.837 -6.194 36.964 1.00 82.25 533 VAL A O 1
ATOM 4120 N N . THR A 1 534 ? -11.302 -7.034 38.980 1.00 83.88 534 THR A N 1
ATOM 4121 C CA . THR A 1 534 ? -11.865 -8.366 38.736 1.00 83.88 534 THR A CA 1
ATOM 4122 C C . THR A 1 534 ? -13.369 -8.289 38.474 1.00 83.88 534 THR A C 1
ATOM 4124 O O . THR A 1 534 ? -13.846 -8.872 37.499 1.00 83.88 534 THR A O 1
ATOM 4127 N N . ALA A 1 535 ? -14.109 -7.511 39.267 1.00 82.31 535 ALA A N 1
ATOM 4128 C CA . ALA A 1 535 ? -15.539 -7.286 39.079 1.00 82.31 535 ALA A CA 1
ATOM 4129 C C . ALA A 1 535 ? -15.845 -6.608 37.732 1.00 82.31 535 ALA A C 1
ATOM 4131 O O . ALA A 1 535 ? -16.718 -7.067 36.996 1.00 82.31 535 ALA A O 1
ATOM 4132 N N . ALA A 1 536 ? -15.084 -5.581 37.339 1.00 80.38 536 ALA A N 1
ATOM 4133 C CA . ALA A 1 536 ? -15.237 -4.926 36.039 1.00 80.38 536 ALA A CA 1
ATOM 4134 C C . ALA A 1 536 ? -14.918 -5.875 34.865 1.00 80.38 536 ALA A C 1
ATOM 4136 O O . ALA A 1 536 ? -15.595 -5.852 33.834 1.00 80.38 536 ALA A O 1
ATOM 4137 N N . MET A 1 537 ? -13.924 -6.757 35.021 1.00 78.75 537 MET A N 1
ATOM 4138 C CA . MET A 1 537 ? -13.598 -7.798 34.039 1.00 78.75 537 MET A CA 1
ATOM 4139 C C . MET A 1 537 ? -14.681 -8.881 33.937 1.00 78.75 537 MET A C 1
ATOM 4141 O O . MET A 1 537 ? -14.927 -9.397 32.843 1.00 78.75 537 MET A O 1
ATOM 4145 N N . GLN A 1 538 ? -15.334 -9.224 35.050 1.00 80.94 538 GLN A N 1
ATOM 4146 C CA . GLN A 1 538 ? -16.482 -10.133 35.074 1.00 80.94 538 GLN A CA 1
ATOM 4147 C C . GLN A 1 538 ? -17.714 -9.484 34.434 1.00 80.94 538 GLN A C 1
ATOM 4149 O O . GLN A 1 538 ? -18.341 -10.099 33.573 1.00 80.94 538 GLN A O 1
ATOM 4154 N N . ALA A 1 539 ? -18.001 -8.218 34.755 1.00 76.50 539 ALA A N 1
ATOM 4155 C CA . ALA A 1 539 ? -19.066 -7.431 34.130 1.00 76.50 539 ALA A CA 1
ATOM 4156 C C . ALA A 1 539 ? -18.868 -7.292 32.613 1.00 76.50 539 ALA A C 1
ATOM 4158 O O . ALA A 1 539 ? -19.833 -7.300 31.850 1.00 76.50 539 ALA A O 1
ATOM 4159 N N . ALA A 1 540 ? -17.614 -7.250 32.151 1.00 74.62 540 ALA A N 1
ATOM 4160 C CA . ALA A 1 540 ? -17.306 -7.292 30.728 1.00 74.62 540 ALA A CA 1
ATOM 4161 C C . ALA A 1 540 ? -17.727 -8.609 30.045 1.00 74.62 540 ALA A C 1
ATOM 4163 O O . ALA A 1 540 ? -17.909 -8.631 28.830 1.00 74.62 540 ALA A O 1
ATOM 4164 N N . GLY A 1 541 ? -17.809 -9.714 30.795 1.00 67.38 541 GLY A N 1
ATOM 4165 C CA . GLY A 1 541 ? -18.173 -11.046 30.303 1.00 67.38 541 GLY A CA 1
ATOM 4166 C C . GLY A 1 541 ? -19.646 -11.429 30.473 1.00 67.38 541 GLY A C 1
ATOM 4167 O O . GLY A 1 541 ? -20.049 -12.437 29.898 1.00 67.38 541 GLY A O 1
ATOM 4168 N N . GLY A 1 542 ? -20.424 -10.663 31.241 1.00 67.38 542 GLY A N 1
ATOM 4169 C CA . GLY A 1 542 ? -21.846 -10.914 31.499 1.00 67.38 542 GLY A CA 1
ATOM 4170 C C . GLY A 1 542 ? -22.795 -10.125 30.589 1.00 67.38 542 GLY A C 1
ATOM 4171 O O . GLY A 1 542 ? -22.372 -9.306 29.770 1.00 67.38 542 GLY A O 1
ATOM 4172 N N . GLU A 1 543 ? -24.102 -10.357 30.748 1.00 66.06 543 GLU A N 1
ATOM 4173 C CA . GLU A 1 543 ? -25.131 -9.522 30.119 1.00 66.06 543 GLU A CA 1
ATOM 4174 C C . GLU A 1 543 ? -25.019 -8.065 30.586 1.00 66.06 543 GLU A C 1
ATOM 4176 O O . GLU A 1 543 ? -24.661 -7.774 31.727 1.00 66.06 543 GLU A O 1
ATOM 4181 N N . THR A 1 544 ? -25.325 -7.122 29.694 1.00 70.19 544 THR A N 1
ATOM 4182 C CA . THR A 1 544 ? -25.285 -5.694 30.021 1.00 70.19 544 THR A CA 1
ATOM 4183 C C . THR A 1 544 ? -26.369 -5.338 31.033 1.00 70.19 544 THR A C 1
ATOM 4185 O O . THR A 1 544 ? -27.526 -5.135 30.664 1.00 70.19 544 THR A O 1
ATOM 4188 N N . THR A 1 545 ? -25.963 -5.219 32.295 1.00 63.41 545 THR A N 1
ATOM 4189 C CA . THR A 1 545 ? -26.763 -4.749 33.426 1.00 63.41 545 THR A CA 1
ATOM 4190 C C . THR A 1 545 ? -26.680 -3.221 33.517 1.00 63.41 545 THR A C 1
ATOM 4192 O O . THR A 1 545 ? -25.751 -2.652 34.081 1.00 63.41 545 THR A O 1
ATOM 4195 N N . GLY A 1 546 ? -27.622 -2.512 32.892 1.00 70.06 546 GLY A N 1
ATOM 4196 C CA . GLY A 1 546 ? -27.679 -1.049 32.971 1.00 70.06 546 GLY A CA 1
ATOM 4197 C C . GLY A 1 546 ? -28.566 -0.404 31.913 1.00 70.06 546 GLY A C 1
ATOM 4198 O O . GLY A 1 546 ? -28.936 -1.036 30.922 1.00 70.06 546 GLY A O 1
ATOM 4199 N N . GLU A 1 547 ? -28.890 0.874 32.119 1.00 82.44 547 GLU A N 1
ATOM 4200 C CA . GLU A 1 547 ? -29.632 1.661 31.133 1.00 82.44 547 GLU A CA 1
ATOM 4201 C C . GLU A 1 547 ? -28.869 1.721 29.809 1.00 82.44 547 GLU A C 1
ATOM 4203 O O . GLU A 1 547 ? -27.645 1.860 29.796 1.00 82.44 547 GLU A O 1
ATOM 4208 N N . ARG A 1 548 ? -29.588 1.651 28.689 1.00 86.62 548 ARG A N 1
ATOM 4209 C CA . ARG A 1 548 ? -29.029 1.794 27.338 1.00 86.62 548 ARG A CA 1
ATOM 4210 C C . ARG A 1 548 ? -29.519 3.083 26.704 1.00 86.62 548 ARG A C 1
ATOM 4212 O O . ARG A 1 548 ? -30.562 3.614 27.084 1.00 86.62 548 ARG A O 1
ATOM 4219 N N . TYR A 1 549 ? -28.772 3.586 25.730 1.00 85.81 549 TYR A N 1
ATOM 4220 C CA . TYR A 1 549 ? -29.232 4.726 24.948 1.00 85.81 549 TYR A CA 1
ATOM 4221 C C . TYR A 1 549 ? -30.427 4.331 24.082 1.00 85.81 549 TYR A C 1
ATOM 4223 O O . TYR A 1 549 ? -30.334 3.411 23.271 1.00 85.81 549 TYR A O 1
ATOM 4231 N N . ASN A 1 550 ? -31.537 5.058 24.213 1.00 74.56 550 ASN A N 1
ATOM 4232 C CA . ASN A 1 550 ? -32.646 4.940 23.277 1.00 74.56 550 ASN A CA 1
ATOM 4233 C C . ASN A 1 550 ? -32.362 5.834 22.063 1.00 74.56 550 ASN A C 1
ATOM 4235 O O . ASN A 1 550 ? -32.477 7.060 22.133 1.00 74.56 550 ASN A O 1
ATOM 4239 N N . ILE A 1 551 ? -31.923 5.236 20.955 1.00 67.94 551 ILE A N 1
ATOM 4240 C CA . ILE A 1 551 ? -31.605 6.001 19.748 1.00 67.94 551 ILE A CA 1
ATOM 4241 C C . ILE A 1 551 ? -32.915 6.376 19.048 1.00 67.94 551 ILE A C 1
ATOM 4243 O O . ILE A 1 551 ? -33.482 5.582 18.297 1.00 67.94 551 ILE A O 1
ATOM 4247 N N . VAL A 1 552 ? -33.374 7.614 19.235 1.00 57.66 552 VAL A N 1
ATOM 4248 C CA . VAL A 1 552 ? -34.453 8.181 18.416 1.00 57.66 552 VAL A CA 1
ATOM 4249 C C . VAL A 1 552 ? -33.877 8.525 17.043 1.00 57.66 552 VAL A C 1
ATOM 4251 O O . VAL A 1 552 ? -33.413 9.636 16.789 1.00 57.66 552 VAL A O 1
ATOM 4254 N N . VAL A 1 553 ? -33.868 7.544 16.142 1.00 53.38 553 VAL A N 1
ATOM 4255 C CA . VAL A 1 553 ? -33.469 7.754 14.748 1.00 53.38 553 VAL A CA 1
ATOM 4256 C C . VAL A 1 553 ? -34.618 8.464 14.037 1.00 53.38 553 VAL A C 1
ATOM 4258 O O . VAL A 1 553 ? -35.548 7.825 13.549 1.00 53.38 553 VAL A O 1
ATOM 4261 N N . ARG A 1 554 ? -34.578 9.797 13.948 1.00 49.56 554 ARG A N 1
ATOM 4262 C CA . ARG A 1 554 ? -35.410 10.476 12.950 1.00 49.56 554 ARG A CA 1
ATOM 4263 C C . ARG A 1 554 ? -34.842 10.136 11.576 1.00 49.56 554 ARG A C 1
ATOM 4265 O O . ARG A 1 554 ? -33.696 10.468 11.282 1.00 49.56 554 ARG A O 1
ATOM 4272 N N . SER A 1 555 ? -35.650 9.469 10.749 1.00 39.84 555 SER A N 1
ATOM 4273 C CA . SER A 1 555 ? -35.466 9.454 9.298 1.00 39.84 555 SER A CA 1
ATOM 4274 C C . SER A 1 555 ? -35.337 10.913 8.870 1.00 39.84 555 SER A C 1
ATOM 4276 O O . SER A 1 555 ? -36.297 11.680 8.927 1.00 39.84 555 SER A O 1
ATOM 4278 N N . ALA A 1 556 ? -34.114 11.348 8.584 1.00 39.84 556 ALA A N 1
ATOM 4279 C CA . ALA A 1 556 ? -33.909 12.692 8.099 1.00 39.84 556 ALA A CA 1
ATOM 4280 C C . ALA A 1 556 ? -34.587 12.775 6.727 1.00 39.84 556 ALA A C 1
ATOM 4282 O O . ALA A 1 556 ? -34.275 11.996 5.833 1.00 39.84 556 ALA A O 1
ATOM 4283 N N . ALA A 1 557 ? -35.463 13.762 6.544 1.00 36.09 557 ALA A N 1
ATOM 4284 C CA . ALA A 1 557 ? -35.924 14.205 5.227 1.00 36.09 557 ALA A CA 1
ATOM 4285 C C . ALA A 1 557 ? -34.770 14.752 4.345 1.00 36.09 557 ALA A C 1
ATOM 4287 O O . ALA A 1 557 ? -34.986 15.150 3.205 1.00 36.09 557 ALA A O 1
ATOM 4288 N N . ALA A 1 558 ? -33.539 14.776 4.871 1.00 43.97 558 ALA A N 1
ATOM 4289 C CA . ALA A 1 558 ? -32.306 15.097 4.170 1.00 43.97 558 ALA A CA 1
ATOM 4290 C C . ALA A 1 558 ? -31.561 13.805 3.778 1.00 43.97 558 ALA A C 1
ATOM 4292 O O . ALA A 1 558 ? -31.597 12.835 4.539 1.00 43.97 558 ALA A O 1
ATOM 4293 N N . PRO A 1 559 ? -30.847 13.777 2.635 1.00 48.16 559 PRO A N 1
ATOM 4294 C CA . PRO A 1 559 ? -30.055 12.615 2.240 1.00 48.16 559 PRO A CA 1
ATOM 4295 C C . PRO A 1 559 ? -29.107 12.206 3.373 1.00 48.16 559 PRO A C 1
ATOM 4297 O O . PRO A 1 559 ? -28.441 13.059 3.966 1.00 48.16 559 PRO A O 1
ATOM 4300 N N . ALA A 1 560 ? -29.075 10.905 3.685 1.00 52.66 560 ALA A N 1
ATOM 4301 C CA . ALA A 1 560 ? -28.233 10.367 4.747 1.00 52.66 560 ALA A CA 1
ATOM 4302 C C . ALA A 1 560 ? -26.782 10.846 4.544 1.00 52.66 560 ALA A C 1
ATOM 4304 O O . ALA A 1 560 ? -26.254 10.702 3.435 1.00 52.66 560 ALA A O 1
ATOM 4305 N N . PRO A 1 561 ? -26.131 11.432 5.568 1.00 56.91 561 PRO A N 1
ATOM 4306 C CA . PRO A 1 561 ? -24.724 11.773 5.465 1.00 56.91 561 PRO A CA 1
ATOM 4307 C C . PRO A 1 561 ? -23.914 10.523 5.114 1.00 56.91 561 PRO A C 1
ATOM 4309 O O . PRO A 1 561 ? -24.307 9.400 5.434 1.00 56.91 561 PRO A O 1
ATOM 4312 N N . VAL A 1 562 ? -22.798 10.718 4.416 1.00 61.09 562 VAL A N 1
ATOM 4313 C CA . VAL A 1 562 ? -21.994 9.617 3.885 1.00 61.09 562 VAL A CA 1
ATOM 4314 C C . VAL A 1 562 ? -20.550 9.788 4.334 1.00 61.09 562 VAL A C 1
ATOM 4316 O O . VAL A 1 562 ? -19.983 10.870 4.141 1.00 61.09 562 VAL A O 1
ATOM 4319 N N . VAL A 1 563 ? -19.987 8.743 4.946 1.00 57.31 563 VAL A N 1
ATOM 4320 C CA . VAL A 1 563 ? -18.598 8.709 5.443 1.00 57.31 563 VAL A CA 1
ATOM 4321 C C . VAL A 1 563 ? -17.691 8.040 4.428 1.00 57.31 563 VAL A C 1
ATOM 4323 O O . VAL A 1 563 ? -18.138 7.034 3.824 1.00 57.31 563 VAL A O 1
#

Secondary structure (DSSP, 8-state):
-EEEE-TTS-EEEEEEHHHHHHHHHHS-HHHHHHHHHHHHTS--EE--HHHHHHHTTTEEEEEEESSSEEEETTEEEEEE--GGGHHHHHHTT--EEEEEEEE-S-TT-EEESSEEEE-TTS-EEEEEEEES-TT--STTGGG---SSPPPEEEEEE--HHHHHHHHHHHHHHHHHHHHHHHHHHHHHHHHHHTTSS-HHHHHHHHHHHHHHHHHHHHHHHHHHHHHTTHHHHHHHH--SSTTSSHHHHHHHHHHHHHHHHHHHHHHHHHHHHS-TTS-HHHHHHHHHHHHHTTHHHHHHHHHHHHTTT-HHHHHHHHHHHHHHHHHHHHHS--B-EEE-SSHHHHHHHHHHHHTTPSPPEEEEE-GGGG-S--EEEETTTEEEEEHHHHHHS-HHHHHHHHHHHHHHHHTTHHHHHHHHHHHHHHHHHHHHHHHHHTT--HHHHHHHHHHHHHHHHHHHHHHHHHHHHHHHHHHHHHH--HHHHHHHHHHHHHHTT--SS--TTGGGT-SS--HHHHHHHHHHHHT--HHHHHHHHHHTTS---S----------SSPPPB-